Protein AF-A0A1V5XST0-F1 (afdb_monomer_lite)

Structure (mmCIF, N/CA/C/O backbone):
data_AF-A0A1V5XST0-F1
#
_entry.id   AF-A0A1V5XST0-F1
#
loop_
_atom_site.group_PDB
_atom_site.id
_atom_site.type_symbol
_atom_site.label_atom_id
_atom_site.label_alt_id
_atom_site.label_comp_id
_atom_site.label_asym_id
_atom_site.label_entity_id
_atom_site.label_seq_id
_atom_site.pdbx_PDB_ins_code
_atom_site.Cartn_x
_atom_site.Cartn_y
_atom_site.Cartn_z
_atom_site.occupancy
_atom_site.B_iso_or_equiv
_atom_site.auth_seq_id
_atom_site.auth_comp_id
_atom_site.auth_asym_id
_atom_site.auth_atom_id
_atom_site.pdbx_PDB_model_num
ATOM 1 N N . MET A 1 1 ? -23.507 -15.111 14.424 1.00 54.41 1 MET A N 1
ATOM 2 C CA . MET A 1 1 ? -22.275 -14.567 15.039 1.00 54.41 1 MET A CA 1
ATOM 3 C C . MET A 1 1 ? -21.531 -15.725 15.690 1.00 54.41 1 MET A C 1
ATOM 5 O O . MET A 1 1 ? -22.196 -16.573 16.267 1.00 54.41 1 MET A O 1
ATOM 9 N N . ILE A 1 2 ? -20.208 -15.815 15.525 1.00 62.59 2 ILE A N 1
ATOM 10 C CA . ILE A 1 2 ? -19.381 -16.876 16.133 1.00 62.59 2 ILE A CA 1
ATOM 11 C C . ILE A 1 2 ? -19.263 -16.607 17.643 1.00 62.59 2 ILE A C 1
ATOM 13 O O . ILE A 1 2 ? -19.007 -15.469 18.030 1.00 62.59 2 ILE A O 1
ATOM 17 N N . ASP A 1 3 ? -19.438 -17.636 18.475 1.00 75.62 3 ASP A N 1
ATOM 18 C CA . ASP A 1 3 ? -19.254 -17.550 19.932 1.00 75.62 3 ASP A CA 1
ATOM 19 C C . ASP A 1 3 ? -17.783 -17.259 20.307 1.00 75.62 3 ASP A C 1
ATOM 21 O O . ASP A 1 3 ? -16.859 -17.689 19.617 1.00 75.62 3 ASP A O 1
ATOM 25 N N . LYS A 1 4 ? -17.531 -16.557 21.417 1.00 76.81 4 LYS A N 1
ATOM 26 C CA . LYS A 1 4 ? -16.195 -16.107 21.859 1.00 76.81 4 LYS A CA 1
ATOM 27 C C . LYS A 1 4 ? -15.195 -17.257 21.989 1.00 76.81 4 LYS A C 1
ATOM 29 O O . LYS A 1 4 ? -14.052 -17.152 21.532 1.00 76.81 4 LYS A O 1
ATOM 34 N N . ASN A 1 5 ? -15.622 -18.377 22.571 1.00 79.25 5 ASN A N 1
ATOM 35 C CA . ASN A 1 5 ? -14.768 -19.556 22.742 1.00 79.25 5 ASN A CA 1
ATOM 36 C C . ASN A 1 5 ? -14.474 -20.232 21.399 1.00 79.25 5 ASN A C 1
ATOM 38 O O . ASN A 1 5 ? -13.336 -20.628 21.126 1.00 79.25 5 ASN A O 1
ATOM 42 N N . GLN A 1 6 ? -15.474 -20.277 20.519 1.00 79.75 6 GLN A N 1
ATOM 43 C CA . GLN A 1 6 ? -15.329 -20.779 19.158 1.00 79.75 6 GLN A CA 1
ATOM 44 C C . GLN A 1 6 ? -14.402 -19.884 18.315 1.00 79.75 6 GLN A C 1
ATOM 46 O O . GLN A 1 6 ? -13.561 -20.398 17.576 1.00 79.75 6 GLN A O 1
ATOM 51 N N . ALA A 1 7 ? -14.484 -18.559 18.469 1.00 74.31 7 ALA A N 1
ATOM 52 C CA . ALA A 1 7 ? -13.621 -17.594 17.792 1.00 74.31 7 ALA A CA 1
ATOM 53 C C . ALA A 1 7 ? -12.162 -17.721 18.245 1.00 74.31 7 ALA A C 1
ATOM 55 O O . ALA A 1 7 ? -11.259 -17.755 17.412 1.00 74.31 7 ALA A O 1
ATOM 56 N N . LYS A 1 8 ? -11.926 -17.870 19.555 1.00 80.75 8 LYS A N 1
ATOM 57 C CA . LYS A 1 8 ? -10.583 -18.050 20.127 1.00 80.75 8 LYS A CA 1
ATOM 58 C C . LYS A 1 8 ? -9.930 -19.359 19.680 1.00 80.75 8 LYS A C 1
ATOM 60 O O . LYS A 1 8 ? -8.743 -19.364 19.357 1.00 80.75 8 LYS A O 1
ATOM 65 N N . SER A 1 9 ? -10.696 -20.452 19.643 1.00 83.62 9 SER A N 1
ATOM 66 C CA . SER A 1 9 ? -10.220 -21.749 19.146 1.00 83.62 9 SER A CA 1
ATOM 67 C C . SER A 1 9 ? -9.843 -21.671 17.662 1.00 83.62 9 SER A C 1
ATOM 69 O O . SER A 1 9 ? -8.708 -21.977 17.294 1.00 83.62 9 SER A O 1
ATOM 71 N N . LYS A 1 10 ? -10.743 -21.137 16.822 1.00 80.06 10 LYS A N 1
ATOM 72 C CA . LYS A 1 10 ? -10.487 -20.941 15.386 1.00 80.06 10 LYS A CA 1
ATOM 73 C C . LYS A 1 10 ? -9.315 -19.999 15.113 1.00 80.06 10 LYS A C 1
ATOM 75 O O . LYS A 1 10 ? -8.507 -20.286 14.236 1.00 80.06 10 LYS A O 1
ATOM 80 N N . PHE A 1 11 ? -9.185 -18.912 15.876 1.00 81.00 11 PHE A N 1
ATOM 81 C CA . PHE A 1 11 ? -8.056 -17.986 15.767 1.00 81.00 11 PHE A CA 1
ATOM 82 C C . PHE A 1 11 ? -6.724 -18.707 15.990 1.00 81.00 11 PHE A C 1
ATOM 84 O O . PHE A 1 11 ? -5.811 -18.572 15.181 1.00 81.00 11 PHE A O 1
ATOM 91 N N . ARG A 1 12 ? -6.617 -19.501 17.065 1.00 83.94 12 ARG A N 1
ATOM 92 C CA . ARG A 1 12 ? -5.395 -20.259 17.371 1.00 83.94 12 ARG A CA 1
ATOM 93 C C . ARG A 1 12 ? -5.084 -21.286 16.291 1.00 83.94 12 ARG A C 1
ATOM 95 O O . ARG A 1 12 ? -3.941 -21.360 15.866 1.00 83.94 12 ARG A O 1
ATOM 102 N N . LEU A 1 13 ? -6.088 -22.034 15.835 1.00 84.12 13 LEU A N 1
ATOM 103 C CA . LEU A 1 13 ? -5.912 -23.046 14.794 1.00 84.12 13 LEU A CA 1
ATOM 104 C C . LEU A 1 13 ? -5.384 -22.427 13.492 1.00 84.12 13 LEU A C 1
ATOM 106 O O . LEU A 1 13 ? -4.347 -22.851 12.992 1.00 84.12 13 LEU A O 1
ATOM 110 N N . ILE A 1 14 ? -6.058 -21.392 12.980 1.00 81.00 14 ILE A N 1
ATOM 111 C CA . ILE A 1 14 ? -5.672 -20.730 11.727 1.00 81.00 14 ILE A CA 1
ATOM 112 C C . ILE A 1 14 ? -4.294 -20.075 11.867 1.00 81.00 14 ILE A C 1
ATOM 114 O O . ILE A 1 14 ? -3.464 -20.216 10.976 1.00 81.00 14 ILE A O 1
ATOM 118 N N . LEU A 1 15 ? -4.009 -19.407 12.992 1.00 82.44 15 LEU A N 1
ATOM 119 C CA . LEU A 1 15 ? -2.703 -18.788 13.225 1.00 82.44 15 LEU A CA 1
ATOM 120 C C . LEU A 1 15 ? -1.577 -19.830 13.261 1.00 82.44 15 LEU A C 1
ATOM 122 O O . LEU A 1 15 ? -0.542 -19.618 12.636 1.00 82.44 15 LEU A O 1
ATOM 126 N N . SER A 1 16 ? -1.781 -20.957 13.945 1.00 82.19 16 SER A N 1
ATOM 127 C CA . SER A 1 16 ? -0.803 -22.047 13.987 1.00 82.19 16 SER A CA 1
ATOM 128 C C . SER A 1 16 ? -0.561 -22.640 12.602 1.00 82.19 16 SER A C 1
ATOM 130 O O . SER A 1 16 ? 0.590 -22.800 12.211 1.00 82.19 16 SER A O 1
ATOM 132 N N . LEU A 1 17 ? -1.620 -22.907 11.830 1.00 80.06 17 LEU A N 1
ATOM 133 C CA . LEU A 1 17 ? -1.496 -23.425 10.463 1.00 80.06 17 LEU A CA 1
ATOM 134 C C . LEU A 1 17 ? -0.763 -22.446 9.538 1.00 80.06 17 LEU A C 1
ATOM 136 O O . LEU A 1 17 ? 0.051 -22.875 8.726 1.00 80.06 17 LEU A O 1
ATOM 140 N N . LEU A 1 18 ? -0.996 -21.139 9.690 1.00 76.62 18 LEU A N 1
ATOM 141 C CA . LEU A 1 18 ? -0.282 -20.106 8.939 1.00 76.62 18 LEU A CA 1
ATOM 142 C C . LEU A 1 18 ? 1.202 -20.046 9.290 1.00 76.62 18 LEU A C 1
ATOM 144 O O . LEU A 1 18 ? 2.030 -19.993 8.387 1.00 76.62 18 LEU A O 1
ATOM 148 N N . ILE A 1 19 ? 1.546 -20.059 10.580 1.00 78.06 19 ILE A N 1
ATOM 149 C CA . ILE A 1 19 ? 2.944 -20.035 11.027 1.00 78.06 19 ILE A CA 1
ATOM 150 C C . ILE A 1 19 ? 3.658 -21.297 10.541 1.00 78.06 19 ILE A C 1
ATOM 152 O O . ILE A 1 19 ? 4.708 -21.200 9.911 1.00 78.06 19 ILE A O 1
ATOM 156 N N . ILE A 1 20 ? 3.070 -22.473 10.772 1.00 78.06 20 ILE A N 1
ATOM 157 C CA . ILE A 1 20 ? 3.654 -23.746 10.346 1.00 78.06 20 ILE A CA 1
ATOM 158 C C . ILE A 1 20 ? 3.811 -23.753 8.825 1.00 78.06 20 ILE A C 1
ATOM 160 O O . ILE A 1 20 ? 4.913 -23.978 8.347 1.00 78.06 20 ILE A O 1
ATOM 164 N N . GLY A 1 21 ? 2.760 -23.435 8.064 1.00 71.50 21 GLY A N 1
ATOM 165 C CA . GLY A 1 21 ? 2.797 -23.434 6.599 1.00 71.50 21 GLY A CA 1
ATOM 166 C C . GLY A 1 21 ? 3.776 -22.422 5.993 1.00 71.50 21 GLY A C 1
ATOM 167 O O . GLY A 1 21 ? 4.379 -22.716 4.961 1.00 71.50 21 GLY A O 1
ATOM 168 N N . PHE A 1 22 ? 3.968 -21.261 6.633 1.00 68.94 22 PHE A N 1
ATOM 169 C CA . PHE A 1 22 ? 4.900 -20.221 6.184 1.00 68.94 22 PHE A CA 1
ATOM 170 C C . PHE A 1 22 ? 6.363 -20.570 6.476 1.00 68.94 22 PHE A C 1
ATOM 172 O O . PHE A 1 22 ? 7.224 -20.342 5.632 1.00 68.94 22 PHE A O 1
ATOM 179 N N . PHE A 1 23 ? 6.656 -21.139 7.650 1.00 69.38 23 PHE A N 1
ATOM 180 C CA . PHE A 1 23 ? 8.021 -21.523 8.033 1.00 69.38 23 PHE A CA 1
ATOM 181 C C . PHE A 1 23 ? 8.410 -22.935 7.575 1.00 69.38 23 PHE A C 1
ATOM 183 O O . PHE A 1 23 ? 9.588 -23.286 7.617 1.00 69.38 23 PHE A O 1
ATOM 190 N N . TRP A 1 24 ? 7.460 -23.735 7.086 1.00 72.94 24 TRP A N 1
ATOM 191 C CA . TRP A 1 24 ? 7.712 -25.091 6.599 1.00 72.94 24 TRP A CA 1
ATOM 192 C C . TRP A 1 24 ? 8.796 -25.189 5.516 1.00 72.94 24 TRP A C 1
ATOM 194 O O . TRP A 1 24 ? 9.606 -26.107 5.612 1.00 72.94 24 TRP A O 1
ATOM 204 N N . PRO A 1 25 ? 8.900 -24.273 4.527 1.00 63.12 25 PRO A N 1
ATOM 205 C CA . PRO A 1 25 ? 9.988 -24.320 3.554 1.00 63.12 25 PRO A CA 1
ATOM 206 C C . PRO A 1 25 ? 11.364 -24.181 4.211 1.00 63.12 25 PRO A C 1
ATOM 208 O O . PRO A 1 25 ? 12.292 -24.871 3.813 1.00 63.12 25 PRO A O 1
ATOM 211 N N . ILE A 1 26 ? 11.487 -23.353 5.256 1.00 64.88 26 ILE A N 1
ATOM 212 C CA . ILE A 1 26 ? 12.733 -23.172 6.018 1.00 64.88 26 ILE A CA 1
ATOM 213 C C . ILE A 1 26 ? 13.039 -24.431 6.834 1.00 64.88 26 ILE A C 1
ATOM 215 O O . ILE A 1 26 ? 14.163 -24.922 6.802 1.00 64.88 26 ILE A O 1
ATOM 219 N N . ILE A 1 27 ? 12.035 -24.989 7.518 1.00 69.00 27 ILE A N 1
ATOM 220 C CA . ILE A 1 27 ? 12.167 -26.248 8.269 1.00 69.00 27 ILE A CA 1
ATOM 221 C C . ILE A 1 27 ? 12.592 -27.383 7.330 1.00 69.00 27 ILE A C 1
ATOM 223 O O . ILE A 1 27 ? 13.504 -28.140 7.652 1.00 69.00 27 ILE A O 1
ATOM 227 N N . GLY A 1 28 ? 11.978 -27.471 6.150 1.00 65.69 28 GLY A N 1
ATOM 228 C CA . GLY A 1 28 ? 12.307 -28.478 5.151 1.00 65.69 28 GLY A CA 1
ATOM 229 C C . GLY A 1 28 ? 13.723 -28.327 4.596 1.00 65.69 28 GLY A C 1
ATOM 230 O O . GLY A 1 28 ? 14.401 -29.329 4.395 1.00 65.69 28 GLY A O 1
ATOM 231 N N . LEU A 1 29 ? 14.200 -27.091 4.430 1.00 59.78 29 LEU A N 1
ATOM 232 C CA . LEU A 1 29 ? 15.570 -26.794 4.004 1.00 59.78 29 LEU A CA 1
ATOM 233 C C . LEU A 1 29 ? 16.593 -27.200 5.079 1.00 59.78 29 LEU A C 1
ATOM 235 O O . LEU A 1 29 ? 17.582 -27.855 4.766 1.00 59.78 29 LEU A O 1
ATOM 239 N N . VAL A 1 30 ? 16.325 -26.887 6.352 1.00 65.75 30 VAL A N 1
ATOM 240 C CA . VAL A 1 30 ? 17.184 -27.270 7.488 1.00 65.75 30 VAL A CA 1
ATOM 241 C C . VAL A 1 30 ? 17.239 -28.789 7.662 1.00 65.75 30 VAL A C 1
ATOM 243 O O . VAL A 1 30 ? 18.319 -29.345 7.838 1.00 65.75 30 VAL A O 1
ATOM 246 N N . LEU A 1 31 ? 16.095 -29.475 7.580 1.00 68.06 31 LEU A N 1
ATOM 247 C CA . LEU A 1 31 ? 16.034 -30.935 7.685 1.00 68.06 31 LEU A CA 1
ATOM 248 C C . LEU A 1 31 ? 16.682 -31.629 6.482 1.00 68.06 31 LEU A C 1
ATOM 250 O O . LEU A 1 31 ? 17.349 -32.645 6.662 1.00 68.06 31 LEU A O 1
ATOM 254 N N . GLY A 1 32 ? 16.529 -31.072 5.277 1.00 63.09 32 GLY A N 1
ATOM 255 C CA . GLY A 1 32 ? 17.206 -31.555 4.074 1.00 63.09 32 GLY A CA 1
ATOM 256 C C . GLY A 1 32 ? 18.728 -31.458 4.191 1.00 63.09 32 GLY A C 1
ATOM 257 O O . GLY A 1 32 ? 19.418 -32.442 3.941 1.00 63.09 32 GLY A O 1
ATOM 258 N N . LEU A 1 33 ? 19.242 -30.315 4.658 1.00 60.91 33 LEU A N 1
ATOM 259 C CA . LEU A 1 33 ? 20.672 -30.111 4.920 1.00 60.91 33 LEU A CA 1
ATOM 260 C C . LEU A 1 33 ? 21.200 -31.028 6.033 1.00 60.91 33 LEU A C 1
ATOM 262 O O . LEU A 1 33 ? 22.284 -31.587 5.907 1.00 60.91 33 LEU A O 1
ATOM 266 N N . ALA A 1 34 ? 20.437 -31.216 7.113 1.00 66.12 34 ALA A N 1
ATOM 267 C CA . ALA A 1 34 ? 20.821 -32.115 8.201 1.00 66.12 34 ALA A CA 1
ATOM 268 C C . ALA A 1 34 ? 20.871 -33.586 7.752 1.00 66.12 34 ALA A C 1
ATOM 270 O O . ALA A 1 34 ? 21.757 -34.324 8.176 1.00 66.12 34 ALA A O 1
ATOM 271 N N . ALA A 1 35 ? 19.947 -34.010 6.885 1.00 67.00 35 ALA A N 1
ATOM 272 C CA . ALA A 1 35 ? 19.933 -35.360 6.328 1.00 67.00 35 ALA A CA 1
ATOM 273 C C . ALA A 1 35 ? 21.112 -35.612 5.374 1.00 67.00 35 ALA A C 1
ATOM 275 O O . ALA A 1 35 ? 21.697 -36.694 5.405 1.00 67.00 35 ALA A O 1
ATOM 276 N N . ASP A 1 36 ? 21.482 -34.605 4.579 1.00 62.94 36 ASP A N 1
ATOM 277 C CA . ASP A 1 36 ? 22.643 -34.650 3.685 1.00 62.94 36 ASP A CA 1
ATOM 278 C C . ASP A 1 36 ? 23.959 -34.746 4.480 1.00 62.94 36 ASP A C 1
ATOM 280 O O . ASP A 1 36 ? 24.776 -35.634 4.245 1.00 62.94 36 ASP A O 1
ATOM 284 N N . LEU A 1 37 ? 24.106 -33.923 5.528 1.00 66.31 37 LEU A N 1
ATOM 285 C CA . LEU A 1 37 ? 25.244 -33.973 6.461 1.00 66.31 37 LEU A CA 1
ATOM 286 C C . LEU A 1 37 ? 25.341 -35.297 7.236 1.00 66.31 37 LEU A C 1
ATOM 288 O O . LEU A 1 37 ? 26.435 -35.704 7.621 1.00 66.31 37 LEU A O 1
ATOM 292 N N . ALA A 1 38 ? 24.215 -35.976 7.463 1.00 73.38 38 ALA A N 1
ATOM 293 C CA . ALA A 1 38 ? 24.163 -37.286 8.108 1.00 73.38 38 ALA A CA 1
ATOM 294 C C . ALA A 1 38 ? 24.442 -38.459 7.144 1.00 73.38 38 ALA A C 1
ATOM 296 O O . ALA A 1 38 ? 24.384 -39.615 7.564 1.00 73.38 38 ALA A O 1
ATOM 297 N N . GLY A 1 39 ? 24.726 -38.192 5.862 1.00 68.75 39 GLY A N 1
ATOM 298 C CA . GLY A 1 39 ? 25.022 -39.222 4.863 1.00 68.75 39 GLY A CA 1
ATOM 299 C C . GLY A 1 39 ? 23.812 -40.077 4.473 1.00 68.75 39 GLY A C 1
ATOM 300 O O . GLY A 1 39 ? 23.973 -41.192 3.973 1.00 68.75 39 GLY A O 1
ATOM 301 N N . LEU A 1 40 ? 22.588 -39.591 4.705 1.00 69.69 40 LEU A N 1
ATOM 302 C CA . LEU A 1 40 ? 21.378 -40.298 4.298 1.00 69.69 40 LEU A CA 1
ATOM 303 C C . LEU A 1 40 ? 21.221 -40.176 2.777 1.00 69.69 40 LEU A C 1
ATOM 305 O O . LEU A 1 40 ? 20.744 -39.164 2.273 1.00 69.69 40 LEU A O 1
ATOM 309 N N . GLY A 1 41 ? 21.573 -41.233 2.039 1.00 55.12 41 GLY A N 1
ATOM 310 C CA . GLY A 1 41 ? 21.561 -41.289 0.565 1.00 55.12 41 GLY A CA 1
ATOM 311 C C . GLY A 1 41 ? 20.192 -41.154 -0.125 1.00 55.12 41 GLY A C 1
ATOM 312 O O . GLY A 1 41 ? 20.063 -41.510 -1.289 1.00 55.12 41 GLY A O 1
ATOM 313 N N . ASN A 1 42 ? 19.163 -40.668 0.575 1.00 65.75 42 ASN A N 1
ATOM 314 C CA . ASN A 1 42 ? 17.794 -40.507 0.079 1.00 65.75 42 ASN A CA 1
ATOM 315 C C . ASN A 1 42 ? 17.203 -39.122 0.411 1.00 65.75 42 ASN A C 1
ATOM 317 O O . ASN A 1 42 ? 16.003 -38.979 0.662 1.00 65.75 42 ASN A O 1
ATOM 321 N N . THR A 1 43 ? 18.036 -38.080 0.378 1.00 61.03 43 THR A N 1
ATOM 322 C CA . THR A 1 43 ? 17.630 -36.667 0.517 1.00 61.03 43 THR A CA 1
ATOM 323 C C . THR A 1 43 ? 16.464 -36.295 -0.407 1.00 61.03 43 THR A C 1
ATOM 325 O O . THR A 1 43 ? 15.553 -35.590 0.020 1.00 61.03 43 THR A O 1
ATOM 328 N N . GLY A 1 44 ? 16.402 -36.856 -1.620 1.00 60.62 44 GLY A N 1
ATOM 329 C CA . GLY A 1 44 ? 15.277 -36.669 -2.545 1.00 60.62 44 GLY A CA 1
ATOM 330 C C . GLY A 1 44 ? 13.924 -37.158 -2.008 1.00 60.62 44 GLY A C 1
ATOM 331 O O . GLY A 1 44 ? 12.928 -36.452 -2.141 1.00 60.62 44 GLY A O 1
ATOM 332 N N . ILE A 1 45 ? 13.874 -38.320 -1.344 1.00 69.50 45 ILE A N 1
ATOM 333 C CA . ILE A 1 45 ? 12.633 -38.864 -0.759 1.00 69.50 45 ILE A CA 1
ATOM 334 C C . ILE A 1 45 ? 12.198 -38.034 0.453 1.00 69.50 45 ILE A C 1
ATOM 336 O O . ILE A 1 45 ? 11.009 -37.778 0.634 1.00 69.50 45 ILE A O 1
ATOM 340 N N . ILE A 1 46 ? 13.159 -37.568 1.256 1.00 66.88 46 ILE A N 1
ATOM 341 C CA . ILE A 1 46 ? 12.902 -36.711 2.421 1.00 66.88 46 ILE A CA 1
ATOM 342 C C . ILE A 1 46 ? 12.329 -35.362 1.973 1.00 66.88 46 ILE A C 1
ATOM 344 O O . ILE A 1 46 ? 11.298 -34.933 2.489 1.00 66.88 46 ILE A O 1
ATOM 348 N N . VAL A 1 47 ? 12.935 -34.724 0.967 1.00 64.50 47 VAL A N 1
ATOM 349 C CA . VAL A 1 47 ? 12.433 -33.471 0.384 1.00 64.50 47 VAL A CA 1
ATOM 350 C C . VAL A 1 47 ? 11.032 -33.669 -0.197 1.00 64.50 47 VAL A C 1
ATOM 352 O O . VAL A 1 47 ? 10.139 -32.880 0.098 1.00 64.50 47 VAL A O 1
ATOM 355 N N . LEU A 1 48 ? 10.795 -34.759 -0.934 1.00 68.06 48 LEU A N 1
ATOM 356 C CA . LEU A 1 48 ? 9.486 -35.078 -1.509 1.00 68.06 48 LEU A CA 1
ATOM 357 C C . LEU A 1 48 ? 8.409 -35.269 -0.423 1.00 68.06 48 LEU A C 1
ATOM 359 O O . LEU A 1 48 ? 7.321 -34.700 -0.521 1.00 68.06 48 LEU A O 1
ATOM 363 N N . ALA A 1 49 ? 8.713 -36.013 0.645 1.00 75.44 49 ALA A N 1
ATOM 364 C CA . ALA A 1 49 ? 7.810 -36.217 1.779 1.00 75.44 49 ALA A CA 1
ATOM 365 C C . ALA A 1 49 ? 7.502 -34.904 2.520 1.00 75.44 49 ALA A C 1
ATOM 367 O O . ALA A 1 49 ? 6.352 -34.647 2.890 1.00 75.44 49 ALA A O 1
ATOM 368 N N . LEU A 1 50 ? 8.502 -34.034 2.688 1.00 72.19 50 LEU A N 1
ATOM 369 C CA . LEU A 1 50 ? 8.331 -32.701 3.268 1.00 72.19 50 LEU A CA 1
ATOM 370 C C . LEU A 1 50 ? 7.462 -31.806 2.375 1.00 72.19 50 LEU A C 1
ATOM 372 O O . LEU A 1 50 ? 6.600 -31.096 2.896 1.00 72.19 50 LEU A O 1
ATOM 376 N N . THR A 1 51 ? 7.616 -31.869 1.050 1.00 69.00 51 THR A N 1
ATOM 377 C CA . THR A 1 51 ? 6.760 -31.147 0.097 1.00 69.00 51 THR A CA 1
ATOM 378 C C . THR A 1 51 ? 5.317 -31.656 0.124 1.00 69.00 51 THR A C 1
ATOM 380 O O . THR A 1 51 ? 4.393 -30.846 0.157 1.00 69.00 51 THR A O 1
ATOM 383 N N . PHE A 1 52 ? 5.083 -32.970 0.180 1.00 78.12 52 PHE A N 1
ATOM 384 C CA . PHE A 1 52 ? 3.723 -33.514 0.298 1.00 78.12 52 PHE A CA 1
ATOM 385 C C . PHE A 1 52 ? 3.066 -33.171 1.637 1.00 78.12 52 PHE A C 1
ATOM 387 O O . PHE A 1 52 ? 1.882 -32.837 1.672 1.00 78.12 52 PHE A O 1
ATOM 394 N N . THR A 1 53 ? 3.833 -33.177 2.729 1.00 79.38 53 THR A N 1
ATOM 395 C CA . THR A 1 53 ? 3.343 -32.757 4.050 1.00 79.38 53 THR A CA 1
ATOM 396 C C . THR A 1 53 ? 2.963 -31.278 4.045 1.00 79.38 53 THR A C 1
ATOM 398 O O . THR A 1 53 ? 1.900 -30.907 4.546 1.00 79.38 53 THR A O 1
ATOM 401 N N . TRP A 1 54 ? 3.778 -30.435 3.404 1.00 79.31 54 TRP A N 1
ATOM 402 C CA . TRP A 1 54 ? 3.451 -29.028 3.184 1.00 79.31 54 TRP A CA 1
ATOM 403 C C . TRP A 1 54 ? 2.151 -28.857 2.403 1.00 79.31 54 TRP A C 1
ATOM 405 O O . TRP A 1 54 ? 1.293 -28.068 2.787 1.00 79.31 54 TRP A O 1
ATOM 415 N N . LEU A 1 55 ? 1.990 -29.619 1.321 1.00 76.50 55 LEU A N 1
ATOM 416 C CA . LEU A 1 55 ? 0.825 -29.537 0.450 1.00 76.50 55 LEU A CA 1
ATOM 417 C C . LEU A 1 55 ? -0.447 -30.004 1.178 1.00 76.50 55 LEU A C 1
ATOM 419 O O . LEU A 1 55 ? -1.492 -29.371 1.054 1.00 76.50 55 LEU A O 1
ATOM 423 N N . GLY A 1 56 ? -0.347 -31.036 2.021 1.00 80.25 56 GLY A N 1
ATOM 424 C CA . GLY A 1 56 ? -1.427 -31.460 2.916 1.00 80.25 56 GLY A CA 1
ATOM 425 C C . GLY A 1 56 ? -1.814 -30.384 3.937 1.00 80.25 56 GLY A C 1
ATOM 426 O O . GLY A 1 56 ? -2.997 -30.072 4.086 1.00 80.25 56 GLY A O 1
ATOM 427 N N . LEU A 1 57 ? -0.828 -29.754 4.589 1.00 79.38 57 LEU A N 1
ATOM 428 C CA . LEU A 1 57 ? -1.050 -28.619 5.497 1.00 79.38 57 LEU A CA 1
ATOM 429 C C . LEU A 1 57 ? -1.685 -27.424 4.775 1.00 79.38 57 LEU A C 1
ATOM 431 O O . LEU A 1 57 ? -2.569 -26.767 5.322 1.00 79.38 57 LEU A O 1
ATOM 435 N N . PHE A 1 58 ? -1.270 -27.164 3.537 1.00 72.62 58 PHE A N 1
ATOM 436 C CA . PHE A 1 58 ? -1.800 -26.099 2.696 1.00 72.62 58 PHE A CA 1
ATOM 437 C C . PHE A 1 58 ? -3.269 -26.339 2.326 1.00 72.62 58 PHE A C 1
ATOM 439 O O . PHE A 1 58 ? -4.099 -25.441 2.471 1.00 72.62 58 PHE A O 1
ATOM 446 N N . VAL A 1 59 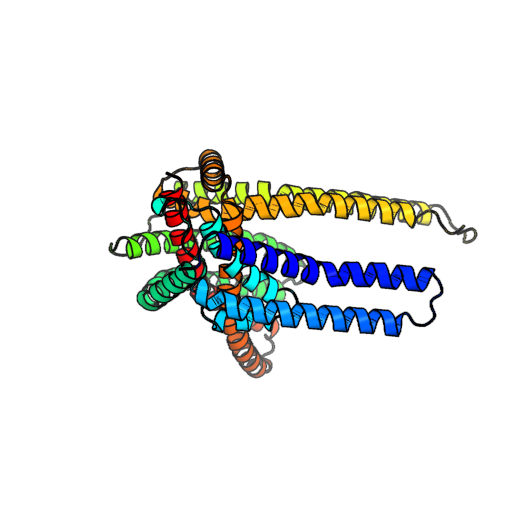? -3.616 -27.558 1.904 1.00 77.94 59 VAL A N 1
ATOM 447 C CA . VAL A 1 59 ? -5.006 -27.943 1.609 1.00 77.94 59 VAL A CA 1
ATOM 448 C C . VAL A 1 59 ? -5.866 -27.862 2.871 1.00 77.94 59 VAL A C 1
ATOM 450 O O . VAL A 1 59 ? -6.987 -27.352 2.820 1.00 77.94 59 VAL A O 1
ATOM 453 N N . TRP A 1 60 ? -5.343 -28.293 4.021 1.00 81.56 60 TRP A N 1
ATOM 454 C CA . TRP A 1 60 ? -6.063 -28.182 5.288 1.00 81.56 60 TRP A CA 1
ATOM 455 C C . TRP A 1 60 ? -6.316 -26.721 5.678 1.00 81.56 60 TRP A C 1
ATOM 457 O O . TRP A 1 60 ? -7.455 -26.354 5.978 1.00 81.56 60 TRP A O 1
ATOM 467 N N . LEU A 1 61 ? -5.292 -25.868 5.593 1.00 78.56 61 LEU A N 1
ATOM 468 C CA . LEU A 1 61 ? -5.428 -24.428 5.794 1.00 78.56 61 LEU A CA 1
ATOM 469 C C . LEU A 1 61 ? -6.504 -23.849 4.867 1.00 78.56 61 LEU A C 1
ATOM 471 O O . LEU A 1 61 ? -7.380 -23.131 5.338 1.00 78.56 61 LEU A O 1
ATOM 475 N N . PHE A 1 62 ? -6.493 -24.189 3.576 1.00 73.38 62 PHE A N 1
ATOM 476 C CA . PHE A 1 62 ? -7.494 -23.710 2.621 1.00 73.38 62 PHE A CA 1
ATOM 477 C C . PHE A 1 62 ? -8.926 -24.069 3.036 1.00 73.38 62 PHE A C 1
ATOM 479 O O . PHE A 1 62 ? -9.806 -23.205 3.042 1.00 73.38 62 PHE A O 1
ATOM 486 N N . ILE A 1 63 ? -9.157 -25.320 3.438 1.00 78.75 63 ILE A N 1
ATOM 487 C CA . ILE A 1 63 ? -10.471 -25.790 3.891 1.00 78.75 63 ILE A CA 1
ATOM 488 C C . ILE A 1 63 ? -10.924 -25.023 5.141 1.00 78.75 63 ILE A C 1
ATOM 490 O O . ILE A 1 63 ? -12.083 -24.607 5.221 1.00 78.75 63 ILE A O 1
ATOM 494 N N . GLU A 1 64 ? -10.031 -24.805 6.109 1.00 79.62 64 GLU A N 1
ATOM 495 C CA . GLU A 1 64 ? -10.352 -24.058 7.332 1.00 79.62 64 GLU A CA 1
ATOM 496 C C . GLU A 1 64 ? -10.625 -22.575 7.056 1.00 79.62 64 GLU A C 1
ATOM 498 O O . GLU A 1 64 ? -11.565 -22.004 7.618 1.00 79.62 64 GLU A O 1
ATOM 503 N N . LEU A 1 65 ? -9.876 -21.956 6.139 1.00 72.25 65 LEU A N 1
ATOM 504 C CA . LEU A 1 65 ? -10.136 -20.590 5.684 1.00 72.25 65 LEU A CA 1
ATOM 505 C C . LEU A 1 65 ? -11.500 -20.490 4.992 1.00 72.25 65 LEU A C 1
ATOM 507 O O . LEU A 1 65 ? -12.277 -19.588 5.303 1.00 72.25 65 LEU A O 1
ATOM 511 N N . TRP A 1 66 ? -11.843 -21.440 4.119 1.00 72.06 66 TRP A N 1
ATOM 512 C CA . TRP A 1 66 ? -13.134 -21.463 3.426 1.00 72.06 66 TRP A CA 1
ATOM 513 C C . TRP A 1 66 ? -14.312 -21.623 4.398 1.00 72.06 66 TRP A C 1
ATOM 515 O O . TRP A 1 66 ? -15.283 -20.866 4.340 1.00 72.06 66 TRP A O 1
ATOM 525 N N . LYS A 1 67 ? -14.213 -22.563 5.348 1.00 74.44 67 LYS A N 1
ATOM 526 C CA . LYS A 1 67 ? -15.220 -22.764 6.408 1.00 74.44 67 LYS A CA 1
ATOM 527 C C . LYS A 1 67 ? -15.312 -21.569 7.362 1.00 74.44 67 LYS A C 1
ATOM 529 O O . LYS A 1 67 ? -16.373 -21.311 7.932 1.00 74.44 67 LYS A O 1
ATOM 534 N N . GLY A 1 68 ? -14.202 -20.868 7.587 1.00 66.44 68 GLY A N 1
ATOM 535 C CA . GLY A 1 68 ? -14.126 -19.682 8.437 1.00 66.44 68 GLY A CA 1
ATOM 536 C C . GLY A 1 68 ? -14.728 -18.434 7.793 1.00 66.44 68 GLY A C 1
ATOM 537 O O . GLY A 1 68 ? -15.373 -17.657 8.495 1.00 66.44 68 GLY A O 1
ATOM 538 N N . ALA A 1 69 ? -14.563 -18.271 6.476 1.00 64.88 69 ALA A N 1
ATOM 539 C CA . ALA A 1 69 ? -14.887 -17.053 5.732 1.00 64.88 69 ALA A CA 1
ATOM 540 C C . ALA A 1 69 ? -16.351 -16.606 5.888 1.00 64.88 69 ALA A C 1
ATOM 542 O O . ALA A 1 69 ? -16.611 -15.446 6.221 1.00 64.88 69 ALA A O 1
ATOM 543 N N . SER A 1 70 ? -17.307 -17.529 5.742 1.00 63.59 70 SER A N 1
ATOM 544 C CA . SER A 1 70 ? -18.741 -17.225 5.871 1.00 63.59 70 SER A CA 1
ATOM 545 C C . SER A 1 70 ? -19.122 -16.766 7.283 1.00 63.59 70 SER A C 1
ATOM 547 O O . SER A 1 70 ? -19.954 -15.875 7.445 1.00 63.59 70 SER A O 1
ATOM 549 N N . GLY A 1 71 ? -18.466 -17.316 8.309 1.00 61.06 71 GLY A N 1
ATOM 550 C CA . GLY A 1 71 ? -18.706 -16.972 9.710 1.00 61.06 71 GLY A CA 1
ATOM 551 C C . GLY A 1 71 ? -18.177 -15.595 10.126 1.00 61.06 71 GLY A C 1
ATOM 552 O O . GLY A 1 71 ? -18.605 -15.074 11.156 1.00 61.06 71 GLY A O 1
ATOM 553 N N . VAL A 1 72 ? -17.283 -14.997 9.331 1.00 59.66 72 VAL A N 1
ATOM 554 C CA . VAL A 1 72 ? -16.693 -13.668 9.576 1.00 59.66 72 VAL A CA 1
ATOM 555 C C . VAL A 1 72 ? -17.043 -12.630 8.501 1.00 59.66 72 VAL A C 1
ATOM 557 O O . VAL A 1 72 ? -16.452 -11.554 8.465 1.00 59.66 72 VAL A O 1
ATOM 560 N N . GLY A 1 73 ? -18.013 -12.926 7.628 1.00 58.09 73 GLY A N 1
ATOM 561 C CA . GLY A 1 73 ? -18.487 -11.989 6.600 1.00 58.09 73 GLY A CA 1
ATOM 562 C C . GLY A 1 73 ? -17.504 -11.754 5.447 1.00 58.09 73 GLY A C 1
ATOM 563 O O . GLY A 1 73 ? -17.629 -10.768 4.720 1.00 58.09 73 GLY A O 1
ATOM 564 N N . VAL A 1 74 ? -16.528 -12.647 5.264 1.00 60.50 74 VAL A N 1
ATOM 565 C CA . VAL A 1 74 ? -15.621 -12.645 4.113 1.00 60.50 74 VAL A CA 1
ATOM 566 C C . VAL A 1 74 ? -16.271 -13.471 3.005 1.00 60.50 74 VAL A C 1
ATOM 568 O O . VAL A 1 74 ? -16.646 -14.625 3.209 1.00 60.50 74 VAL A O 1
ATOM 571 N N . THR A 1 75 ? -16.443 -12.884 1.821 1.00 58.34 75 THR A N 1
ATOM 572 C CA . THR A 1 75 ? -17.017 -13.612 0.682 1.00 58.34 75 THR A CA 1
ATOM 573 C C . THR A 1 75 ? -16.087 -14.752 0.263 1.00 58.34 75 THR A C 1
ATOM 575 O O . THR A 1 75 ? -14.879 -14.515 0.198 1.00 58.34 75 THR A O 1
ATOM 578 N N . PRO A 1 76 ? -16.605 -15.935 -0.119 1.00 53.50 76 PRO A N 1
ATOM 579 C CA . PRO A 1 76 ? -15.779 -17.064 -0.556 1.00 53.50 76 PRO A CA 1
ATOM 580 C C . PRO A 1 76 ? -14.808 -16.702 -1.685 1.00 53.50 76 PRO A C 1
ATOM 582 O O . PRO A 1 76 ? -13.700 -17.212 -1.733 1.00 53.50 76 PRO A O 1
ATOM 585 N N . TRP A 1 77 ? -15.150 -15.732 -2.531 1.00 52.91 77 TRP A N 1
ATOM 586 C CA . TRP A 1 77 ? -14.286 -15.208 -3.593 1.00 52.91 77 TRP A CA 1
ATOM 587 C C . TRP A 1 77 ? -12.967 -14.587 -3.106 1.00 52.91 77 TRP A C 1
ATOM 589 O O . TRP A 1 77 ? -11.984 -14.609 -3.836 1.00 52.91 77 TRP A O 1
ATOM 599 N N . ALA A 1 78 ? -12.895 -14.101 -1.861 1.00 52.91 78 ALA A N 1
ATOM 600 C CA . ALA A 1 78 ? -11.634 -13.652 -1.269 1.00 52.91 78 ALA A CA 1
ATOM 601 C C . ALA A 1 78 ? -10.640 -14.815 -1.100 1.00 52.91 78 ALA A C 1
ATOM 603 O O . ALA A 1 78 ? -9.437 -14.591 -1.086 1.00 52.91 78 ALA A O 1
ATOM 604 N N . SER A 1 79 ? -11.118 -16.060 -1.043 1.00 51.16 79 SER A N 1
ATOM 605 C CA . SER A 1 79 ? -10.258 -17.244 -1.029 1.00 51.16 79 SER A CA 1
ATOM 606 C C . SER A 1 79 ? -9.732 -17.647 -2.413 1.00 51.16 79 SER A C 1
ATOM 608 O O . SER A 1 79 ? -8.829 -18.470 -2.478 1.00 51.16 79 SER A O 1
ATOM 610 N N . LEU A 1 80 ? -10.187 -17.029 -3.516 1.00 52.44 80 LEU A N 1
ATOM 611 C CA . LEU A 1 80 ? -9.526 -17.197 -4.820 1.00 52.44 80 LEU A CA 1
ATOM 612 C C . LEU A 1 80 ? -8.077 -16.690 -4.781 1.00 52.44 80 LEU A C 1
ATOM 614 O O . LEU A 1 80 ? -7.225 -17.180 -5.512 1.00 52.44 80 LEU A O 1
ATOM 618 N N . TRP A 1 81 ? -7.756 -15.760 -3.879 1.00 54.34 81 TRP A N 1
ATOM 619 C CA . TRP A 1 81 ? -6.375 -15.334 -3.670 1.00 54.34 81 TRP A CA 1
ATOM 620 C C . TRP A 1 81 ? -5.476 -16.460 -3.152 1.00 54.34 81 TRP A C 1
ATOM 622 O O . TRP A 1 81 ? -4.270 -16.362 -3.317 1.00 54.34 81 TRP A O 1
ATOM 632 N N . VAL A 1 82 ? -6.024 -17.555 -2.610 1.00 53.50 82 VAL A N 1
ATOM 633 C CA . VAL A 1 82 ? -5.259 -18.748 -2.196 1.00 53.50 82 VAL A CA 1
ATOM 634 C C . VAL A 1 82 ? -4.561 -19.418 -3.392 1.00 53.50 82 VAL A C 1
ATOM 636 O O . VAL A 1 82 ? -3.567 -20.114 -3.206 1.00 53.50 82 VAL A O 1
ATOM 639 N N . PHE A 1 83 ? -4.991 -19.137 -4.628 1.00 47.91 83 PHE A N 1
ATOM 640 C CA . PHE A 1 83 ? -4.283 -19.573 -5.833 1.00 47.91 83 PHE A CA 1
ATOM 641 C C . PHE A 1 83 ? -2.943 -18.853 -6.065 1.00 47.91 83 PHE A C 1
ATOM 643 O O . PHE A 1 83 ? -2.150 -19.334 -6.869 1.00 47.91 83 PHE A O 1
ATOM 650 N N . PHE A 1 84 ? -2.644 -17.756 -5.354 1.00 52.69 84 PHE A N 1
ATOM 651 C CA . PHE A 1 84 ? -1.290 -17.196 -5.302 1.00 52.69 84 PHE A CA 1
ATOM 652 C C . PHE A 1 84 ? -0.449 -17.995 -4.297 1.00 52.69 84 PHE A C 1
ATOM 654 O O . PHE A 1 84 ? -0.702 -17.894 -3.088 1.00 52.69 84 PHE A O 1
ATOM 661 N N . PRO A 1 85 ? 0.552 -18.778 -4.752 1.00 48.53 85 PRO A N 1
ATOM 662 C CA . PRO A 1 85 ? 1.323 -19.650 -3.874 1.00 48.53 85 PRO A CA 1
ATOM 663 C C . PRO A 1 85 ? 1.971 -18.849 -2.743 1.00 48.53 85 PRO A C 1
ATOM 665 O O . PRO A 1 85 ? 2.501 -17.763 -2.976 1.00 48.53 85 PRO A O 1
ATOM 668 N N . ILE A 1 86 ? 1.946 -19.400 -1.523 1.00 53.12 86 ILE A N 1
ATOM 669 C CA . ILE A 1 86 ? 2.594 -18.873 -0.304 1.00 53.12 86 ILE A CA 1
ATOM 670 C C . ILE A 1 86 ? 1.948 -17.588 0.250 1.00 53.12 86 ILE A C 1
ATOM 672 O O . ILE A 1 86 ? 1.558 -17.546 1.415 1.00 53.12 86 ILE A O 1
ATOM 676 N N . ILE A 1 87 ? 1.793 -16.551 -0.571 1.00 57.03 87 ILE A N 1
ATOM 677 C CA . ILE A 1 87 ? 1.339 -15.219 -0.148 1.00 57.03 87 ILE A CA 1
ATOM 678 C C . ILE A 1 87 ? -0.190 -15.178 -0.002 1.00 57.03 87 ILE A C 1
ATOM 680 O O . ILE A 1 87 ? -0.713 -14.665 0.986 1.00 57.03 87 ILE A O 1
ATOM 684 N N . GLY A 1 88 ? -0.918 -15.796 -0.931 1.00 62.22 88 GLY A N 1
ATOM 685 C CA . GLY A 1 88 ? -2.378 -15.825 -0.974 1.00 62.22 88 GLY A CA 1
ATOM 686 C C . GLY A 1 88 ? -3.070 -16.353 0.289 1.00 62.22 88 GLY A C 1
ATOM 687 O O . GLY A 1 88 ? -3.833 -15.617 0.920 1.00 62.22 88 GLY A O 1
ATOM 688 N N . PRO A 1 89 ? -2.803 -17.604 0.710 1.00 62.88 89 PRO A N 1
ATOM 689 C CA . PRO A 1 89 ? -3.401 -18.168 1.919 1.00 62.88 89 PRO A CA 1
ATOM 690 C C . PRO A 1 89 ? -3.017 -17.409 3.183 1.00 62.88 89 PRO A C 1
ATOM 692 O O . PRO A 1 89 ? -3.831 -17.307 4.097 1.00 62.88 89 PRO A O 1
ATOM 695 N N . PHE A 1 90 ? -1.809 -16.845 3.235 1.00 65.69 90 PHE A N 1
ATOM 696 C CA . PHE A 1 90 ? -1.377 -16.031 4.364 1.00 65.69 90 PHE A CA 1
ATOM 697 C C . PHE A 1 90 ? -2.214 -14.758 4.493 1.00 65.69 90 PHE A C 1
ATOM 699 O O . PHE A 1 90 ? -2.727 -14.452 5.567 1.00 65.69 90 PHE A O 1
ATOM 706 N N . LEU A 1 91 ? -2.450 -14.069 3.382 1.00 63.75 91 LEU A N 1
ATOM 707 C CA . LEU A 1 91 ? -3.267 -12.859 3.326 1.00 63.75 91 LEU A CA 1
ATOM 708 C C . LEU A 1 91 ? -4.745 -13.120 3.631 1.00 63.75 91 LEU A C 1
ATOM 710 O O . LEU A 1 91 ? -5.350 -12.417 4.441 1.00 63.75 91 LEU A O 1
ATOM 714 N N . VAL A 1 92 ? -5.317 -14.171 3.039 1.00 65.94 92 VAL A N 1
ATOM 715 C CA . VAL A 1 92 ? -6.698 -14.602 3.315 1.00 65.94 92 VAL A CA 1
ATOM 716 C C . VAL A 1 92 ? -6.842 -15.076 4.762 1.00 65.94 92 VAL A C 1
ATOM 718 O O . VAL A 1 92 ? -7.835 -14.779 5.425 1.00 65.94 92 VAL A O 1
ATOM 721 N N . GLY A 1 93 ? -5.817 -15.739 5.292 1.00 67.62 93 GLY A N 1
ATOM 722 C CA . GLY A 1 93 ? -5.692 -16.061 6.706 1.00 67.62 93 GLY A CA 1
ATOM 723 C C . GLY A 1 93 ? -5.760 -14.836 7.596 1.00 67.62 93 GLY A C 1
ATOM 724 O O . GLY A 1 93 ? -6.542 -14.809 8.543 1.00 67.62 93 GLY A O 1
ATOM 725 N N . MET A 1 94 ? -5.027 -13.781 7.258 1.00 68.50 94 MET A N 1
ATOM 726 C CA . MET A 1 94 ? -5.028 -12.542 8.033 1.00 68.50 94 MET A CA 1
ATOM 727 C C . MET A 1 94 ? -6.360 -11.784 7.957 1.00 68.50 94 MET A C 1
ATOM 729 O O . MET A 1 94 ? -6.795 -11.237 8.974 1.00 68.50 94 MET A O 1
ATOM 733 N N . LEU A 1 95 ? -7.065 -11.839 6.818 1.00 66.12 95 LEU A N 1
ATOM 734 C CA . LEU A 1 95 ? -8.440 -11.332 6.684 1.00 66.12 95 LEU A CA 1
ATOM 735 C C . LEU A 1 95 ? -9.431 -12.016 7.631 1.00 66.12 95 LEU A C 1
ATOM 737 O O . LEU A 1 95 ? -10.417 -11.398 8.023 1.00 66.12 95 LEU A O 1
ATOM 741 N N . ILE A 1 96 ? -9.194 -13.284 7.970 1.00 69.25 96 ILE A N 1
ATOM 742 C CA . ILE A 1 96 ? -10.057 -14.081 8.849 1.00 69.25 96 ILE A CA 1
ATOM 743 C C . ILE A 1 96 ? -9.589 -13.990 10.309 1.00 69.25 96 ILE A C 1
ATOM 745 O O . ILE A 1 96 ? -10.408 -13.937 11.227 1.00 69.25 96 ILE A O 1
ATOM 749 N N . LEU A 1 97 ? -8.282 -13.902 10.556 1.00 71.56 97 LEU A N 1
ATOM 750 C CA . LEU A 1 97 ? -7.725 -13.763 11.903 1.00 71.56 97 LEU A CA 1
ATOM 751 C C . LEU A 1 97 ? -8.090 -12.434 12.558 1.00 71.56 97 LEU A C 1
ATOM 753 O O . LEU A 1 97 ? -8.303 -12.394 13.767 1.00 71.56 97 LEU A O 1
ATOM 757 N N . GLU A 1 98 ? -8.178 -11.353 11.789 1.00 70.94 98 GLU A N 1
ATOM 758 C CA . GLU A 1 98 ? -8.611 -10.055 12.299 1.00 70.94 98 GLU A CA 1
ATOM 759 C C . GLU A 1 98 ? -10.017 -10.092 12.948 1.00 70.94 98 GLU A C 1
ATOM 761 O O . GLU A 1 98 ? -10.124 -9.778 14.140 1.00 70.94 98 GLU A O 1
ATOM 766 N N . PRO A 1 99 ? -11.094 -10.478 12.235 1.00 67.50 99 PRO A N 1
ATOM 767 C CA . PRO A 1 99 ? -12.434 -10.565 12.807 1.00 67.50 99 PRO A CA 1
ATOM 768 C C . PRO A 1 99 ? -12.513 -11.573 13.955 1.00 67.50 99 PRO A C 1
ATOM 770 O O . PRO A 1 99 ? -13.170 -11.297 14.959 1.00 67.50 99 PRO A O 1
ATOM 773 N N . LEU A 1 100 ? -11.806 -12.705 13.855 1.00 69.62 100 LEU A N 1
ATOM 774 C CA . LEU A 1 100 ? -11.748 -13.697 14.933 1.00 69.62 100 LEU A CA 1
ATOM 775 C C . LEU A 1 100 ? -11.068 -13.148 16.191 1.00 69.62 100 LEU A C 1
ATOM 777 O O . LEU A 1 100 ? -11.541 -13.407 17.296 1.00 69.62 100 LEU A O 1
ATOM 781 N N . LYS A 1 101 ? -10.001 -12.355 16.042 1.00 72.12 101 LYS A N 1
ATOM 782 C CA . LYS A 1 101 ? -9.345 -11.678 17.164 1.00 72.12 101 LYS A CA 1
ATOM 783 C C . LYS A 1 101 ? -10.284 -10.677 17.826 1.00 72.12 101 LYS A C 1
ATOM 785 O O . LYS A 1 101 ? -10.367 -10.650 19.046 1.00 72.12 101 LYS A O 1
ATOM 790 N N . TYR A 1 102 ? -11.026 -9.886 17.050 1.00 68.31 102 TYR A N 1
ATOM 791 C CA . TYR A 1 102 ? -11.983 -8.936 17.625 1.00 68.31 102 TYR A CA 1
ATOM 792 C C . TYR A 1 102 ? -13.166 -9.614 18.318 1.00 68.31 102 TYR A C 1
ATOM 794 O O . TYR A 1 102 ? -13.598 -9.131 19.364 1.00 68.31 102 TYR A O 1
ATOM 802 N N . ALA A 1 103 ? -13.652 -10.737 17.784 1.00 67.19 103 ALA A N 1
ATOM 803 C CA . ALA A 1 103 ? -14.663 -11.560 18.444 1.00 67.19 103 ALA A CA 1
ATOM 804 C C . ALA A 1 103 ? -14.126 -12.220 19.730 1.00 67.19 103 ALA A C 1
ATOM 806 O O . ALA A 1 103 ? -14.857 -12.341 20.708 1.00 67.19 103 ALA A O 1
ATOM 807 N N . ALA A 1 104 ? -12.843 -12.599 19.762 1.00 68.88 104 ALA A N 1
ATOM 808 C CA . ALA A 1 104 ? -12.196 -13.159 20.948 1.00 68.88 104 ALA A CA 1
ATOM 809 C C . ALA A 1 104 ? -11.903 -12.104 22.037 1.00 68.88 104 ALA A C 1
ATOM 811 O O . ALA A 1 104 ? -12.044 -12.403 23.224 1.00 68.88 104 ALA A O 1
ATOM 812 N N . ASP A 1 105 ? -11.513 -10.888 21.637 1.00 69.19 105 ASP A N 1
ATOM 813 C CA . ASP A 1 105 ? -11.178 -9.771 22.533 1.00 69.19 105 ASP A CA 1
ATOM 814 C C . ASP A 1 105 ? -12.421 -9.110 23.164 1.00 69.19 105 ASP A C 1
ATOM 816 O O . ASP A 1 105 ? -12.278 -8.371 24.134 1.00 69.19 105 ASP A O 1
ATOM 820 N N . ASP A 1 106 ? -13.623 -9.356 22.625 1.00 69.25 106 ASP A N 1
ATOM 821 C CA . ASP A 1 106 ? -14.910 -8.903 23.181 1.00 69.25 106 ASP A CA 1
ATOM 822 C C . ASP A 1 106 ? -14.997 -7.383 23.417 1.00 69.25 106 ASP A C 1
ATOM 824 O O . ASP A 1 106 ? -15.534 -6.882 24.403 1.00 69.25 106 ASP A O 1
ATOM 828 N N . LYS A 1 107 ? -14.412 -6.608 22.498 1.00 67.25 107 LYS A N 1
ATOM 829 C CA . LYS A 1 107 ? -14.399 -5.142 22.601 1.00 67.25 107 LYS A CA 1
ATOM 830 C C . LYS A 1 107 ? -15.812 -4.573 22.422 1.00 67.25 107 LYS A C 1
ATOM 832 O O . LYS A 1 107 ? -16.562 -5.122 21.612 1.00 67.25 107 LYS A O 1
ATOM 837 N N . PRO A 1 108 ? -16.170 -3.459 23.086 1.00 66.31 108 PRO A N 1
ATOM 838 C CA . PRO A 1 108 ? -17.438 -2.779 22.835 1.00 66.31 108 PRO A CA 1
ATOM 839 C C . PRO A 1 108 ? -17.500 -2.273 21.386 1.00 66.31 108 PRO A C 1
ATOM 841 O O . PRO A 1 108 ? -16.470 -1.963 20.782 1.00 66.31 108 PRO A O 1
ATOM 844 N N . GLU A 1 109 ? -18.702 -2.236 20.810 1.00 65.50 109 GLU A N 1
ATOM 845 C CA . GLU A 1 109 ? -18.935 -2.011 19.374 1.00 65.50 109 GLU A CA 1
ATOM 846 C C . GLU A 1 109 ? -18.336 -0.690 18.863 1.00 65.50 109 GLU A C 1
ATOM 848 O O . GLU A 1 109 ? -17.736 -0.650 17.791 1.00 65.50 109 GLU A O 1
ATOM 853 N N . ASN A 1 110 ? -18.368 0.357 19.689 1.00 65.81 110 ASN A N 1
ATOM 854 C CA . ASN A 1 110 ? -17.762 1.662 19.414 1.00 65.81 110 ASN A CA 1
ATOM 855 C C . ASN A 1 110 ? -16.222 1.657 19.334 1.00 65.81 110 ASN A C 1
ATOM 857 O O . ASN A 1 110 ? -15.646 2.595 18.794 1.00 65.81 110 ASN A O 1
ATOM 861 N N . LYS A 1 111 ? -15.549 0.610 19.829 1.00 69.31 111 LYS A N 1
ATOM 862 C CA . LYS A 1 111 ? -14.084 0.444 19.768 1.00 69.31 111 LYS A CA 1
ATOM 863 C C . LYS A 1 111 ? -13.642 -0.607 18.746 1.00 69.31 111 LYS A C 1
ATOM 865 O O . LYS A 1 111 ? -12.438 -0.849 18.587 1.00 69.31 111 LYS A O 1
ATOM 870 N N . ARG A 1 112 ? -14.585 -1.253 18.048 1.00 69.50 112 ARG A N 1
ATOM 871 C CA . ARG A 1 112 ? -14.284 -2.256 17.018 1.00 69.50 112 ARG A CA 1
ATOM 872 C C . ARG A 1 112 ? -13.876 -1.574 15.717 1.00 69.50 112 ARG A C 1
ATOM 874 O O . ARG A 1 112 ? -14.518 -0.637 15.258 1.00 69.50 112 ARG A O 1
ATOM 881 N N . LEU A 1 113 ? -12.795 -2.066 15.113 1.00 70.88 113 LEU A N 1
ATOM 882 C CA . LEU A 1 113 ? -12.464 -1.703 13.739 1.00 70.88 113 LEU A CA 1
ATOM 883 C C . LEU A 1 113 ? -13.413 -2.457 12.791 1.00 70.88 113 LEU A C 1
ATOM 885 O O . LEU A 1 113 ? -13.698 -3.628 13.043 1.00 70.88 113 LEU A O 1
ATOM 889 N N . PRO A 1 114 ? -13.890 -1.823 11.709 1.00 70.75 114 PRO A N 1
ATOM 890 C CA . PRO A 1 114 ? -14.690 -2.471 10.692 1.00 70.75 114 PRO A CA 1
ATOM 891 C C . PRO A 1 114 ? -13.858 -3.543 10.004 1.00 70.75 114 PRO A C 1
ATOM 893 O O . PRO A 1 114 ? -12.631 -3.434 9.876 1.00 70.75 114 PRO A O 1
ATOM 896 N N . TYR A 1 115 ? -14.554 -4.569 9.534 1.00 75.81 115 TYR A N 1
ATOM 897 C CA . TYR A 1 115 ? -13.939 -5.652 8.791 1.00 75.81 115 TYR A CA 1
ATOM 898 C C . TYR A 1 115 ? -13.292 -5.125 7.512 1.00 75.81 115 TYR A C 1
ATOM 900 O O . TYR A 1 115 ? -13.910 -4.365 6.761 1.00 75.81 115 TYR A O 1
ATOM 908 N N . THR A 1 116 ? -12.063 -5.572 7.251 1.00 76.25 116 THR A N 1
ATOM 909 C CA . THR A 1 116 ? -11.261 -5.153 6.093 1.00 76.25 116 THR A CA 1
ATOM 910 C C . THR A 1 116 ? -12.039 -5.262 4.777 1.00 76.25 116 THR A C 1
ATOM 912 O O . THR A 1 116 ? -12.082 -4.306 4.007 1.00 76.25 116 THR A O 1
ATOM 915 N N . TRP A 1 117 ? -12.746 -6.375 4.551 1.00 74.19 117 TRP A N 1
ATOM 916 C CA . TRP A 1 117 ? -13.540 -6.574 3.333 1.00 74.19 117 TRP A CA 1
ATOM 917 C C . TRP A 1 117 ? -14.733 -5.618 3.214 1.00 74.19 117 TRP A C 1
ATOM 919 O O . TRP A 1 117 ? -15.017 -5.118 2.129 1.00 74.19 117 TRP A O 1
ATOM 929 N N . SER A 1 118 ? -15.408 -5.321 4.328 1.00 77.69 118 SER A N 1
ATOM 930 C CA . SER A 1 118 ? -16.506 -4.349 4.339 1.00 77.69 118 SER A CA 1
ATOM 931 C C . SER A 1 118 ? -16.004 -2.961 3.959 1.00 77.69 118 SER A C 1
ATOM 933 O O . SER A 1 118 ? -16.659 -2.275 3.182 1.00 77.69 118 SER A O 1
ATOM 935 N N . LEU A 1 119 ? -14.836 -2.570 4.478 1.00 83.62 119 LEU A N 1
ATOM 936 C CA . LEU A 1 119 ? -14.205 -1.292 4.163 1.00 83.62 119 LEU A CA 1
ATOM 937 C C . LEU A 1 119 ? -13.830 -1.212 2.677 1.00 83.62 119 LEU A C 1
ATOM 939 O O . LEU A 1 119 ? -14.165 -0.238 2.016 1.00 83.62 119 LEU A O 1
ATOM 943 N N . ILE A 1 120 ? -13.203 -2.260 2.134 1.00 83.62 120 ILE A N 1
ATOM 944 C CA . ILE A 1 120 ? -12.828 -2.332 0.714 1.00 83.62 120 ILE A CA 1
ATOM 945 C C . ILE A 1 120 ? -14.059 -2.276 -0.194 1.00 83.62 120 ILE A C 1
ATOM 947 O O . ILE A 1 120 ? -14.073 -1.514 -1.158 1.00 83.62 120 ILE A O 1
ATOM 951 N N . LYS A 1 121 ? -15.097 -3.061 0.114 1.00 83.31 121 LYS A N 1
ATOM 952 C CA . LYS A 1 121 ? -16.345 -3.082 -0.656 1.00 83.31 121 LYS A CA 1
ATOM 953 C C . LYS A 1 121 ? -17.010 -1.708 -0.661 1.00 83.31 121 LYS A C 1
ATOM 955 O O . LYS A 1 121 ? -17.430 -1.239 -1.712 1.00 83.31 121 LYS A O 1
ATOM 960 N N . ASP A 1 122 ? -17.090 -1.068 0.500 1.00 86.75 122 ASP A N 1
ATOM 961 C CA . ASP A 1 122 ? -17.678 0.261 0.633 1.00 86.75 122 ASP A CA 1
ATOM 962 C C . ASP A 1 122 ? -16.862 1.329 -0.116 1.00 86.75 122 ASP A C 1
ATOM 964 O O . ASP A 1 122 ? -17.425 2.183 -0.800 1.00 86.75 122 ASP A O 1
ATOM 968 N N . THR A 1 123 ? -15.526 1.275 -0.063 1.00 89.44 123 THR A N 1
ATOM 969 C CA . THR A 1 123 ? -14.666 2.113 -0.915 1.00 89.44 123 THR A CA 1
ATOM 970 C C . THR A 1 123 ? -14.953 1.877 -2.396 1.00 89.44 123 THR A C 1
ATOM 972 O O . THR A 1 123 ? -15.126 2.838 -3.138 1.00 89.44 123 THR A O 1
ATOM 975 N N . TRP A 1 124 ? -15.033 0.618 -2.831 1.00 87.62 124 TRP A N 1
ATOM 976 C CA . TRP A 1 124 ? -15.258 0.275 -4.234 1.00 87.62 124 TRP A CA 1
ATOM 977 C C . TRP A 1 124 ? -16.589 0.820 -4.757 1.00 87.62 124 TRP A C 1
ATOM 979 O O . TRP A 1 124 ? -16.623 1.455 -5.807 1.00 87.62 124 TRP A O 1
ATOM 989 N N . LEU A 1 125 ? -17.677 0.622 -4.007 1.00 87.75 125 LEU A N 1
ATOM 990 C CA . LEU A 1 125 ? -19.001 1.126 -4.381 1.00 87.75 125 LEU A CA 1
ATOM 991 C C . LEU A 1 125 ? -19.006 2.655 -4.473 1.00 87.75 125 LEU A C 1
ATOM 993 O O . LEU A 1 125 ? -19.396 3.205 -5.497 1.00 87.75 125 LEU A O 1
ATOM 997 N N . THR A 1 126 ? -18.459 3.337 -3.461 1.00 87.12 126 THR A N 1
ATOM 998 C CA . THR A 1 126 ? -18.378 4.808 -3.469 1.00 87.12 126 THR A CA 1
ATOM 999 C C . THR A 1 126 ? -17.528 5.326 -4.634 1.00 87.12 126 THR A C 1
ATOM 1001 O O . THR A 1 126 ? -17.847 6.362 -5.218 1.00 87.12 126 THR A O 1
ATOM 1004 N N . TYR A 1 127 ? -16.457 4.616 -4.996 1.00 88.19 127 TYR A N 1
ATOM 1005 C CA . TYR A 1 127 ? -15.623 4.954 -6.145 1.00 88.19 127 TYR A CA 1
ATOM 1006 C C . TYR A 1 127 ? -16.377 4.811 -7.470 1.00 88.19 127 TYR A C 1
ATOM 1008 O O . TYR A 1 127 ? -16.315 5.722 -8.293 1.00 88.19 127 TYR A O 1
ATOM 1016 N N . VAL A 1 128 ? -17.104 3.707 -7.667 1.00 88.12 128 VAL A N 1
ATOM 1017 C CA . VAL A 1 128 ? -17.899 3.471 -8.882 1.00 88.12 128 VAL A CA 1
ATOM 1018 C C . VAL A 1 128 ? -18.986 4.536 -9.029 1.00 88.12 128 VAL A C 1
ATOM 1020 O O . VAL A 1 128 ? -19.100 5.146 -10.093 1.00 88.12 128 VAL A O 1
ATOM 1023 N N . ASP A 1 129 ? -19.707 4.838 -7.947 1.00 87.88 129 ASP A N 1
ATOM 1024 C CA . ASP A 1 129 ? -20.774 5.844 -7.942 1.00 87.88 129 ASP A CA 1
ATOM 1025 C C . ASP A 1 129 ? -20.245 7.253 -8.270 1.00 87.88 129 ASP A C 1
ATOM 1027 O O . ASP A 1 129 ? -20.915 8.050 -8.927 1.00 87.88 129 ASP A O 1
ATOM 1031 N N . ASN 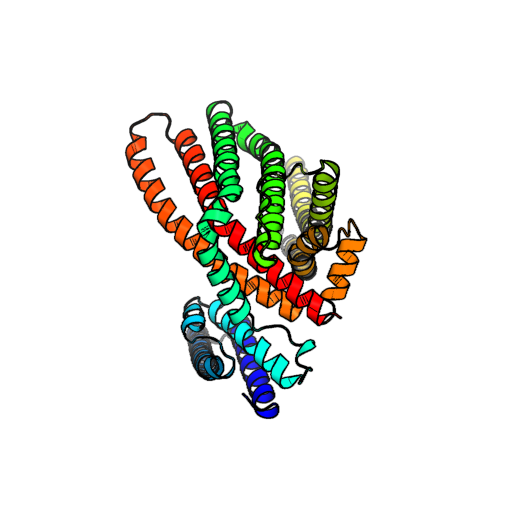A 1 130 ? -19.003 7.553 -7.870 1.00 85.62 130 ASN A N 1
ATOM 1032 C CA . ASN A 1 130 ? -18.362 8.858 -8.054 1.00 85.62 130 ASN A CA 1
ATOM 1033 C C . ASN A 1 130 ? -17.247 8.858 -9.111 1.00 85.62 130 ASN A C 1
ATOM 1035 O O . ASN A 1 130 ? -16.396 9.759 -9.121 1.00 85.62 130 ASN A O 1
ATOM 1039 N N . PHE A 1 131 ? -17.236 7.877 -10.016 1.00 84.50 131 PHE A N 1
ATOM 1040 C CA . PHE A 1 131 ? -16.131 7.661 -10.951 1.00 84.50 131 PHE A CA 1
ATOM 1041 C C . PHE A 1 131 ? -15.858 8.895 -11.821 1.00 84.50 131 PHE A C 1
ATOM 1043 O O . PHE A 1 131 ? -14.748 9.426 -11.835 1.00 84.50 131 PHE A O 1
ATOM 1050 N N . LYS A 1 132 ? -16.901 9.435 -12.469 1.00 84.62 132 LYS A N 1
ATOM 1051 C CA . LYS A 1 132 ? -16.798 10.635 -13.323 1.00 84.62 132 LYS A CA 1
ATOM 1052 C C . LYS A 1 132 ? -16.244 11.841 -12.570 1.00 84.62 132 LYS A C 1
ATOM 1054 O O . LYS A 1 132 ? -15.456 12.606 -13.117 1.00 84.62 132 LYS A O 1
ATOM 1059 N N . THR A 1 133 ? -16.666 12.019 -11.323 1.00 83.12 133 THR A N 1
ATOM 1060 C CA . THR A 1 133 ? -16.228 13.129 -10.476 1.00 83.12 133 THR A CA 1
ATOM 1061 C C . THR A 1 133 ? -14.754 12.972 -10.115 1.00 83.12 133 THR A C 1
ATOM 1063 O O . THR A 1 133 ? -13.994 13.926 -10.262 1.00 83.12 133 THR A O 1
ATOM 1066 N N . SER A 1 134 ? -14.325 11.762 -9.753 1.00 79.75 134 SER A N 1
ATOM 1067 C CA . SER A 1 134 ? -12.930 11.450 -9.415 1.00 79.75 134 SER A CA 1
ATOM 1068 C C . SER A 1 134 ? -11.966 11.677 -10.593 1.00 79.75 134 SER A C 1
ATOM 1070 O O . SER A 1 134 ? -10.867 12.197 -10.398 1.00 79.75 134 SER A O 1
ATOM 1072 N N . LEU A 1 135 ? -12.405 11.390 -11.826 1.00 84.19 135 LEU A N 1
ATOM 1073 C CA . LEU A 1 135 ? -11.617 11.631 -13.044 1.00 84.19 135 LEU A CA 1
ATOM 1074 C C . LEU A 1 135 ? -11.342 13.117 -13.331 1.00 84.19 135 LEU A C 1
ATOM 1076 O O . LEU A 1 135 ? -10.349 13.450 -13.980 1.00 84.19 135 LEU A O 1
ATOM 1080 N N . LYS A 1 136 ? -12.184 14.036 -12.836 1.00 83.44 136 LYS A N 1
ATOM 1081 C CA . LYS A 1 136 ? -12.002 15.482 -13.066 1.00 83.44 136 LYS A CA 1
ATOM 1082 C C . LYS A 1 136 ? -10.727 16.041 -12.448 1.00 83.44 136 LYS A C 1
ATOM 1084 O O . LYS A 1 136 ? -10.260 17.068 -12.910 1.00 83.44 136 LYS A O 1
ATOM 1089 N N . VAL A 1 137 ? -10.182 15.404 -11.420 1.00 82.31 137 VAL A N 1
ATOM 1090 C CA . VAL A 1 137 ? -8.912 15.820 -10.813 1.00 82.31 137 VAL A CA 1
ATOM 1091 C C . VAL A 1 137 ? -7.806 14.845 -11.197 1.00 82.31 137 VAL A C 1
ATOM 1093 O O . VAL A 1 137 ? -6.687 15.261 -11.484 1.00 82.31 137 VAL A O 1
ATOM 1096 N N . SER A 1 138 ? -8.104 13.545 -11.262 1.00 85.94 138 SER A N 1
ATOM 1097 C CA . SER A 1 138 ? -7.069 12.546 -11.520 1.00 85.94 138 SER A CA 1
ATOM 1098 C C . SER A 1 138 ? -6.541 12.546 -12.957 1.00 85.94 138 SER A C 1
ATOM 1100 O O . SER A 1 138 ? -5.449 12.030 -13.177 1.00 85.94 138 SER A O 1
ATOM 1102 N N . HIS A 1 139 ? -7.229 13.164 -13.930 1.00 86.88 139 HIS A N 1
ATOM 1103 C CA . HIS A 1 139 ? -6.707 13.287 -15.300 1.00 86.88 139 HIS A CA 1
ATOM 1104 C C . HIS A 1 139 ? -5.377 14.049 -15.375 1.00 86.88 139 HIS A C 1
ATOM 1106 O O . HIS A 1 139 ? -4.598 13.833 -16.302 1.00 86.88 139 HIS A O 1
ATOM 1112 N N . TRP A 1 140 ? -5.072 14.896 -14.385 1.00 87.12 140 TRP A N 1
ATOM 1113 C CA . TRP A 1 140 ? -3.780 15.573 -14.292 1.00 87.12 140 TRP A CA 1
ATOM 1114 C C . TRP A 1 140 ? -2.606 14.595 -14.192 1.00 87.12 140 TRP A C 1
ATOM 1116 O O . TRP A 1 140 ? -1.504 14.945 -14.610 1.00 87.12 140 TRP A O 1
ATOM 1126 N N . PHE A 1 141 ? -2.826 13.357 -13.728 1.00 87.75 141 PHE A N 1
ATOM 1127 C CA . PHE A 1 141 ? -1.800 12.315 -13.781 1.00 87.75 141 PHE A CA 1
ATOM 1128 C C . PHE A 1 141 ? -1.415 11.971 -15.221 1.00 87.75 141 PHE A C 1
ATOM 1130 O O . PHE A 1 141 ? -0.238 11.777 -15.499 1.00 87.75 141 PHE A O 1
ATOM 1137 N N . VAL A 1 142 ? -2.363 11.964 -16.160 1.00 87.56 142 VAL A N 1
ATOM 1138 C CA . VAL A 1 142 ? -2.051 11.716 -17.574 1.00 87.56 142 VAL A CA 1
ATOM 1139 C C . VAL A 1 142 ? -1.132 12.810 -18.106 1.00 87.56 142 VAL A C 1
ATOM 1141 O O . VAL A 1 142 ? -0.092 12.498 -18.679 1.00 87.56 142 VAL A O 1
ATOM 1144 N N . TYR A 1 143 ? -1.450 14.084 -17.856 1.00 86.38 143 TYR A N 1
ATOM 1145 C CA . TYR A 1 143 ? -0.605 15.200 -18.292 1.00 86.38 143 TYR A CA 1
ATOM 1146 C C . TYR A 1 143 ? 0.780 15.172 -17.645 1.00 86.38 143 TYR A C 1
ATOM 1148 O O . TYR A 1 143 ? 1.780 15.333 -18.341 1.00 86.38 143 TYR A O 1
ATOM 1156 N N . LEU A 1 144 ? 0.847 14.915 -16.337 1.00 87.62 144 LEU A N 1
ATOM 1157 C CA . LEU A 1 144 ? 2.100 14.866 -15.588 1.00 87.62 144 LEU A CA 1
ATOM 1158 C C . LEU A 1 144 ? 3.042 13.784 -16.128 1.00 87.62 144 LEU A C 1
ATOM 1160 O O . LEU A 1 144 ? 4.212 14.052 -16.394 1.00 87.62 144 LEU A O 1
ATOM 1164 N N . PHE A 1 145 ? 2.528 12.570 -16.319 1.00 84.81 145 PHE A N 1
ATOM 1165 C CA . PHE A 1 145 ? 3.340 11.459 -16.800 1.00 84.81 145 PHE A CA 1
ATOM 1166 C C . PHE A 1 145 ? 3.620 11.544 -18.307 1.00 84.81 145 PHE A C 1
ATOM 1168 O O . PHE A 1 145 ? 4.698 11.156 -18.743 1.00 84.81 145 PHE A O 1
ATOM 1175 N N . THR A 1 146 ? 2.722 12.118 -19.109 1.00 84.50 146 THR A N 1
ATOM 1176 C CA . THR A 1 146 ? 3.011 12.382 -20.530 1.00 84.50 146 THR A CA 1
ATOM 1177 C C . THR A 1 146 ? 4.130 13.414 -20.676 1.00 84.50 146 THR A C 1
ATOM 1179 O O . THR A 1 146 ? 5.041 13.219 -21.475 1.00 84.50 146 THR A O 1
ATOM 1182 N N . ALA A 1 147 ? 4.113 14.481 -19.868 1.00 82.06 147 ALA A N 1
ATOM 1183 C CA . ALA A 1 147 ? 5.193 15.465 -19.838 1.00 82.06 147 ALA A CA 1
ATOM 1184 C C . ALA A 1 147 ? 6.523 14.829 -19.407 1.00 82.06 147 ALA A C 1
ATOM 1186 O O . ALA A 1 147 ? 7.555 15.106 -20.015 1.00 82.06 147 ALA A O 1
ATOM 1187 N N . LEU A 1 148 ? 6.492 13.932 -18.413 1.00 81.06 148 LEU A N 1
ATOM 1188 C CA . LEU A 1 148 ? 7.666 13.160 -18.011 1.00 81.06 148 LEU A CA 1
ATOM 1189 C C . LEU A 1 148 ? 8.211 12.327 -19.176 1.00 81.06 148 LEU A C 1
ATOM 1191 O O . LEU A 1 148 ? 9.393 12.430 -19.476 1.00 81.06 148 LEU A O 1
ATOM 1195 N N . GLY A 1 149 ? 7.355 11.565 -19.862 1.00 78.06 149 GLY A N 1
ATOM 1196 C CA . GLY A 1 149 ? 7.770 10.729 -20.989 1.00 78.06 149 GLY A CA 1
ATOM 1197 C C . GLY A 1 149 ? 8.294 11.518 -22.186 1.00 78.06 149 GLY A C 1
ATOM 1198 O O . GLY A 1 149 ? 9.236 11.082 -22.838 1.00 78.06 149 GLY A O 1
ATOM 1199 N N . ALA A 1 150 ? 7.738 12.703 -22.452 1.00 77.12 150 ALA A N 1
ATOM 1200 C CA . ALA A 1 150 ? 8.275 13.610 -23.463 1.00 77.12 150 ALA A CA 1
ATOM 1201 C C . ALA A 1 150 ? 9.684 14.094 -23.093 1.00 77.12 150 ALA A C 1
ATOM 1203 O O . ALA A 1 150 ? 10.577 14.104 -23.935 1.00 77.12 150 ALA A O 1
ATOM 1204 N N . LEU A 1 151 ? 9.899 14.472 -21.831 1.00 74.44 151 LEU A N 1
ATOM 1205 C CA . LEU A 1 151 ? 11.190 14.967 -21.360 1.00 74.44 151 LEU A CA 1
ATOM 1206 C C . LEU A 1 151 ? 12.248 13.861 -21.323 1.00 74.44 151 LEU A C 1
ATOM 1208 O O . LEU A 1 151 ? 13.361 14.085 -21.797 1.00 74.44 151 LEU A O 1
ATOM 1212 N N . THR A 1 152 ? 11.913 12.669 -20.826 1.00 71.12 152 THR A N 1
ATOM 1213 C CA . THR A 1 152 ? 12.862 11.550 -20.799 1.00 71.12 152 THR A CA 1
ATOM 1214 C C . THR A 1 152 ? 13.170 11.043 -22.210 1.00 71.12 152 THR A C 1
ATOM 1216 O O . THR A 1 152 ? 14.346 10.898 -22.547 1.00 71.12 152 THR A O 1
ATOM 1219 N N . GLY A 1 153 ? 12.155 10.944 -23.078 1.00 69.88 153 GLY A N 1
ATOM 1220 C CA . GLY A 1 153 ? 12.312 10.613 -24.498 1.00 69.88 153 GLY A CA 1
ATOM 1221 C C . GLY A 1 153 ? 13.183 11.610 -25.277 1.00 69.88 153 GLY A C 1
ATOM 1222 O O . GLY A 1 153 ? 13.966 11.222 -26.141 1.00 69.88 153 GLY A O 1
ATOM 1223 N N . LEU A 1 154 ? 13.109 12.907 -24.953 1.00 69.44 154 LEU A N 1
ATOM 1224 C CA . LEU A 1 154 ? 14.013 13.916 -25.519 1.00 69.44 154 LEU A CA 1
ATOM 1225 C C . LEU A 1 154 ? 15.449 13.734 -25.005 1.00 69.44 154 LEU A C 1
ATOM 1227 O O . LEU A 1 154 ? 16.399 13.832 -25.782 1.00 69.44 154 LEU A O 1
ATOM 1231 N N . THR A 1 155 ? 15.639 13.441 -23.716 1.00 70.56 155 THR A N 1
ATOM 1232 C CA . THR A 1 155 ? 16.989 13.223 -23.169 1.00 70.56 155 THR A CA 1
ATOM 1233 C C . THR A 1 155 ? 17.656 11.960 -23.703 1.00 70.56 155 THR A C 1
ATOM 1235 O O . THR A 1 155 ? 18.847 12.003 -24.009 1.00 70.56 155 THR A O 1
ATOM 1238 N N . SER A 1 156 ? 16.897 10.878 -23.902 1.00 65.38 156 SER A N 1
ATOM 1239 C CA . SER A 1 156 ? 17.403 9.642 -24.503 1.00 65.38 156 SER A CA 1
ATOM 1240 C C . SER A 1 156 ? 17.778 9.823 -25.976 1.00 65.38 156 SER A C 1
ATOM 1242 O O . SER A 1 156 ? 18.726 9.193 -26.438 1.00 65.38 156 SER A O 1
ATOM 1244 N N . TYR A 1 157 ? 17.117 10.740 -26.692 1.00 67.12 157 TYR A N 1
ATOM 1245 C CA . TYR A 1 157 ? 17.454 11.081 -28.075 1.00 67.12 157 TYR A CA 1
ATOM 1246 C C . TYR A 1 157 ? 18.728 11.935 -28.208 1.00 67.12 157 TYR A C 1
ATOM 1248 O O . TYR A 1 157 ? 19.553 11.673 -29.080 1.00 67.12 157 TYR A O 1
ATOM 1256 N N . PHE A 1 158 ? 18.910 12.959 -27.364 1.00 67.81 158 PHE A N 1
ATOM 1257 C CA . PHE A 1 158 ? 20.013 13.918 -27.529 1.00 67.81 158 PHE A CA 1
ATOM 1258 C C . PHE A 1 158 ? 21.296 13.559 -26.764 1.00 67.81 158 PHE A C 1
ATOM 1260 O O . PHE A 1 158 ? 22.383 13.867 -27.253 1.00 67.81 158 PHE A O 1
ATOM 1267 N N . LYS A 1 159 ? 21.200 12.951 -25.570 1.00 71.56 159 LYS A N 1
ATOM 1268 C CA . LYS A 1 159 ? 22.355 12.558 -24.735 1.00 71.56 159 LYS A CA 1
ATOM 1269 C C . LYS A 1 159 ? 22.015 11.347 -23.844 1.00 71.56 159 LYS A C 1
ATOM 1271 O O . LYS A 1 159 ? 21.663 11.539 -22.678 1.00 71.56 159 LYS A O 1
ATOM 1276 N N . PRO A 1 160 ? 22.178 10.109 -24.345 1.00 65.25 160 PRO A N 1
ATOM 1277 C CA . PRO A 1 160 ? 21.835 8.883 -23.616 1.00 65.25 160 PRO A CA 1
ATOM 1278 C C . PRO A 1 160 ? 22.511 8.761 -22.240 1.00 65.25 160 PRO A C 1
ATOM 1280 O O . PRO A 1 160 ? 21.874 8.357 -21.270 1.00 65.25 160 PRO A O 1
ATOM 1283 N N . ASP A 1 161 ? 23.766 9.201 -22.117 1.00 71.62 161 ASP A N 1
ATOM 1284 C CA . ASP A 1 161 ? 24.537 9.115 -20.864 1.00 71.62 161 ASP A CA 1
ATOM 1285 C C . ASP A 1 161 ? 23.972 10.001 -19.741 1.00 71.62 161 ASP A C 1
ATOM 1287 O O . ASP A 1 161 ? 24.251 9.796 -18.561 1.00 71.62 161 ASP A O 1
ATOM 1291 N N . TRP A 1 162 ? 23.155 10.995 -20.098 1.00 67.06 162 TRP A N 1
ATOM 1292 C CA . TRP A 1 162 ? 22.532 11.921 -19.155 1.00 67.06 162 TRP A CA 1
ATOM 1293 C C . TRP A 1 162 ? 21.154 11.448 -18.689 1.00 67.06 162 TRP A C 1
ATOM 1295 O O . TRP A 1 162 ? 20.594 12.058 -17.779 1.00 67.06 162 TRP A O 1
ATOM 1305 N N . VAL A 1 163 ? 20.616 10.363 -19.258 1.00 65.88 163 VAL A N 1
ATOM 1306 C CA . VAL A 1 163 ? 19.286 9.829 -18.922 1.00 65.88 163 VAL A CA 1
ATOM 1307 C C . VAL A 1 163 ? 19.127 9.546 -17.422 1.00 65.88 163 VAL A C 1
ATOM 1309 O O . VAL A 1 163 ? 18.119 9.982 -16.868 1.00 65.88 163 VAL A O 1
ATOM 1312 N N . PRO A 1 164 ? 20.088 8.926 -16.702 1.00 64.69 164 PRO A N 1
ATOM 1313 C CA . PRO A 1 164 ? 19.930 8.679 -15.266 1.00 64.69 164 PRO A CA 1
ATOM 1314 C C . PRO A 1 164 ? 19.874 9.972 -14.439 1.00 64.69 164 PRO A C 1
ATOM 1316 O O . PRO A 1 164 ? 19.066 10.094 -13.517 1.00 64.69 164 PRO A O 1
ATOM 1319 N N . LEU A 1 165 ? 20.706 10.960 -14.787 1.00 66.38 165 LEU A N 1
ATOM 1320 C CA . LEU A 1 165 ? 20.761 12.253 -14.102 1.00 66.38 165 LEU A CA 1
ATOM 1321 C C . LEU A 1 165 ? 19.499 13.081 -14.384 1.00 66.38 165 LEU A C 1
ATOM 1323 O O . LEU A 1 165 ? 18.899 13.640 -13.466 1.00 66.38 165 LEU A O 1
ATOM 1327 N N . ALA A 1 166 ? 19.073 13.125 -15.648 1.00 66.50 166 ALA A N 1
ATOM 1328 C CA . ALA A 1 166 ? 17.850 13.790 -16.067 1.00 66.50 166 ALA A CA 1
ATOM 1329 C C . ALA A 1 166 ? 16.620 13.146 -15.424 1.00 66.50 166 ALA A C 1
ATOM 1331 O O . ALA A 1 166 ? 15.797 13.862 -14.863 1.00 66.50 166 ALA A O 1
ATOM 1332 N N . ALA A 1 167 ? 16.527 11.813 -15.409 1.00 64.12 167 ALA A N 1
ATOM 1333 C CA . ALA A 1 167 ? 15.467 11.095 -14.708 1.00 64.12 167 ALA A CA 1
ATOM 1334 C C . ALA A 1 167 ? 15.444 11.456 -13.213 1.00 64.12 167 ALA A C 1
ATOM 1336 O O . ALA A 1 167 ? 14.385 11.776 -12.681 1.00 64.12 167 ALA A O 1
ATOM 1337 N N . GLY A 1 168 ? 16.604 11.503 -12.546 1.00 66.62 168 GLY A N 1
ATOM 1338 C CA . GLY A 1 168 ? 16.705 11.905 -11.139 1.00 66.62 168 GLY A CA 1
ATOM 1339 C C . GLY A 1 168 ? 16.185 13.321 -10.858 1.00 66.62 168 GLY A C 1
ATOM 1340 O O . GLY A 1 168 ? 15.432 13.525 -9.906 1.00 66.62 168 GLY A O 1
ATOM 1341 N N . ILE A 1 169 ? 16.530 14.297 -11.703 1.00 71.19 169 ILE A N 1
ATOM 1342 C CA . ILE A 1 169 ? 16.071 15.691 -11.561 1.00 71.19 169 ILE A CA 1
ATOM 1343 C C . ILE A 1 169 ? 14.576 15.819 -11.896 1.00 71.19 169 ILE A C 1
ATOM 1345 O O . ILE A 1 169 ? 13.830 16.488 -11.178 1.00 71.19 169 ILE A O 1
ATOM 1349 N N . LEU A 1 170 ? 14.116 15.148 -12.956 1.00 70.25 170 LEU A N 1
ATOM 1350 C CA . LEU A 1 170 ? 12.728 15.191 -13.429 1.00 70.25 170 LEU A CA 1
ATOM 1351 C C . LEU A 1 170 ? 11.740 14.517 -12.467 1.00 70.25 170 LEU A C 1
ATOM 1353 O O . LEU A 1 170 ? 10.558 14.864 -12.457 1.00 70.25 170 LEU A O 1
ATOM 1357 N N . MET A 1 171 ? 12.212 13.620 -11.600 1.00 69.00 171 MET A N 1
ATOM 1358 C CA . MET A 1 171 ? 11.384 13.021 -10.552 1.00 69.00 171 MET A CA 1
ATOM 1359 C C . MET A 1 171 ? 10.915 14.039 -9.504 1.00 69.00 171 MET A C 1
ATOM 1361 O O . MET A 1 171 ? 9.848 13.853 -8.920 1.00 69.00 171 MET A O 1
ATOM 1365 N N . ILE A 1 172 ? 11.640 15.143 -9.284 1.00 74.94 172 ILE A N 1
ATOM 1366 C CA . ILE A 1 172 ? 11.257 16.158 -8.290 1.00 74.94 172 ILE A CA 1
ATOM 1367 C C . ILE A 1 172 ? 9.918 16.832 -8.669 1.00 74.94 172 ILE A C 1
ATOM 1369 O O . ILE A 1 172 ? 8.983 16.772 -7.861 1.00 74.94 172 ILE A O 1
ATOM 1373 N N . PRO A 1 173 ? 9.748 17.408 -9.881 1.00 74.44 173 PRO A N 1
ATOM 1374 C CA . PRO A 1 173 ? 8.452 17.906 -10.345 1.00 74.44 173 PRO A CA 1
ATOM 1375 C C . PRO A 1 173 ? 7.337 16.858 -10.328 1.00 74.44 173 PRO A C 1
ATOM 1377 O O . PRO A 1 173 ? 6.210 17.182 -9.962 1.00 74.44 173 PRO A O 1
ATOM 1380 N N . VAL A 1 174 ? 7.634 15.603 -10.685 1.00 78.69 174 VAL A N 1
ATOM 1381 C CA . VAL A 1 174 ? 6.641 14.515 -10.698 1.00 78.69 174 VAL A CA 1
ATOM 1382 C C . VAL A 1 174 ? 6.131 14.219 -9.295 1.00 78.69 174 VAL A C 1
ATOM 1384 O O . VAL A 1 174 ? 4.924 14.078 -9.097 1.00 78.69 174 VAL A O 1
ATOM 1387 N N . VAL A 1 175 ? 7.018 14.171 -8.302 1.00 77.56 175 VAL A N 1
ATOM 1388 C CA . VAL A 1 175 ? 6.634 13.984 -6.8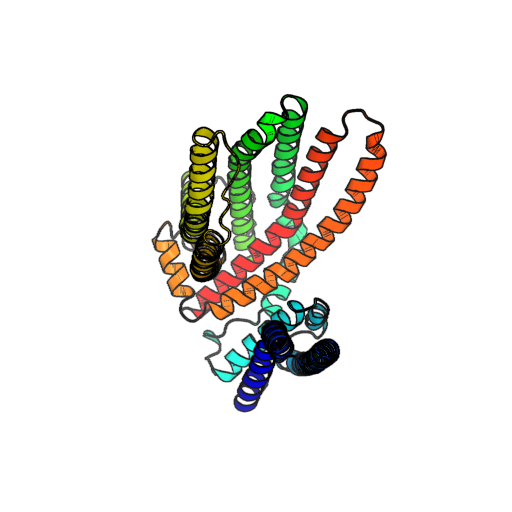99 1.00 77.56 175 VAL A CA 1
ATOM 1389 C C . VAL A 1 175 ? 5.779 15.157 -6.425 1.00 77.56 175 VAL A C 1
ATOM 1391 O O . VAL A 1 175 ? 4.703 14.938 -5.871 1.00 77.56 175 VAL A O 1
ATOM 1394 N N . ILE A 1 176 ? 6.200 16.397 -6.689 1.00 79.88 176 ILE A N 1
ATOM 1395 C CA . ILE A 1 176 ? 5.450 17.599 -6.289 1.00 79.88 176 ILE A CA 1
ATOM 1396 C C . ILE A 1 176 ? 4.061 17.622 -6.944 1.00 79.88 176 ILE A C 1
ATOM 1398 O O . ILE A 1 176 ? 3.058 17.817 -6.255 1.00 79.88 176 ILE A O 1
ATOM 1402 N N . GLY A 1 177 ? 3.991 17.372 -8.254 1.00 83.00 177 GLY A N 1
ATOM 1403 C CA . GLY A 1 177 ? 2.743 17.305 -9.010 1.00 83.00 177 GLY A CA 1
ATOM 1404 C C . GLY A 1 177 ? 1.828 16.195 -8.503 1.00 83.00 177 GLY A C 1
ATOM 1405 O O . GLY A 1 177 ? 0.656 16.436 -8.233 1.00 83.00 177 GLY A O 1
ATOM 1406 N N . SER A 1 178 ? 2.368 15.000 -8.262 1.00 83.62 178 SER A N 1
ATOM 1407 C CA . SER A 1 178 ? 1.602 13.866 -7.731 1.00 83.62 178 SER A CA 1
ATOM 1408 C C . SER A 1 178 ? 1.037 14.154 -6.341 1.00 83.62 178 SER A C 1
ATOM 1410 O O . SER A 1 178 ? -0.116 13.820 -6.063 1.00 83.62 178 SER A O 1
ATOM 1412 N N . LEU A 1 179 ? 1.809 14.813 -5.469 1.00 81.38 179 LEU A N 1
ATOM 1413 C CA . LEU A 1 179 ? 1.346 15.237 -4.145 1.00 81.38 179 LEU A CA 1
ATOM 1414 C C . LEU A 1 179 ? 0.225 16.272 -4.247 1.00 81.38 179 LEU A C 1
ATOM 1416 O O . LEU A 1 179 ? -0.761 16.178 -3.515 1.00 81.38 179 LEU A O 1
ATOM 1420 N N . TRP A 1 180 ? 0.349 17.231 -5.166 1.00 83.75 180 TRP A N 1
ATOM 1421 C CA . TRP A 1 180 ? -0.688 18.227 -5.419 1.00 83.75 180 TRP A CA 1
ATOM 1422 C C . TRP A 1 180 ? -1.993 17.580 -5.900 1.00 83.75 180 TRP A C 1
ATOM 1424 O O . TRP A 1 180 ? -3.034 17.798 -5.278 1.00 83.75 180 TRP A O 1
ATOM 1434 N N . ILE A 1 181 ? -1.932 16.711 -6.917 1.00 85.69 181 ILE A N 1
ATOM 1435 C CA . ILE A 1 181 ? -3.107 15.982 -7.429 1.00 85.69 181 ILE A CA 1
ATOM 1436 C C . ILE A 1 181 ? -3.737 15.148 -6.307 1.00 85.69 181 ILE A C 1
ATOM 1438 O O . ILE A 1 181 ? -4.953 15.161 -6.118 1.00 85.69 181 ILE A O 1
ATOM 1442 N N . SER A 1 182 ? -2.913 14.468 -5.507 1.00 85.19 182 SER A N 1
ATOM 1443 C CA . SER A 1 182 ? -3.390 13.652 -4.387 1.00 85.19 182 SER A CA 1
ATOM 1444 C C . SER A 1 182 ? -4.112 14.493 -3.330 1.00 85.19 182 SER A C 1
ATOM 1446 O O . SER A 1 182 ? -5.162 14.090 -2.832 1.00 85.19 182 SER A O 1
ATOM 1448 N N . LEU A 1 183 ? -3.590 15.674 -2.980 1.00 83.50 183 LEU A N 1
ATOM 1449 C CA . LEU A 1 183 ? -4.243 16.589 -2.035 1.00 83.50 183 LEU A CA 1
ATOM 1450 C C . LEU A 1 183 ? -5.595 17.080 -2.555 1.00 83.50 183 LEU A C 1
ATOM 1452 O O . LEU A 1 183 ? -6.548 17.182 -1.778 1.00 83.50 183 LEU A O 1
ATOM 1456 N N . MET A 1 184 ? -5.681 17.379 -3.851 1.00 83.12 184 MET A N 1
ATOM 1457 C CA . MET A 1 184 ? -6.938 17.770 -4.481 1.00 83.12 184 MET A CA 1
ATOM 1458 C C . MET A 1 184 ? -7.957 16.635 -4.451 1.00 83.12 184 MET A C 1
ATOM 1460 O O . MET A 1 184 ? -9.087 16.845 -4.010 1.00 83.12 184 MET A O 1
ATOM 1464 N N . LEU A 1 185 ? -7.538 15.424 -4.824 1.00 86.81 185 LEU A N 1
ATOM 1465 C CA . LEU A 1 185 ? -8.377 14.231 -4.755 1.00 86.81 185 LEU A CA 1
ATOM 1466 C C . LEU A 1 185 ? -8.871 13.985 -3.331 1.00 86.81 185 LEU A C 1
ATOM 1468 O O . LEU A 1 185 ? -10.057 13.759 -3.132 1.00 86.81 185 LEU A O 1
ATOM 1472 N N . LEU A 1 186 ? -8.007 14.091 -2.320 1.00 85.94 186 LEU A N 1
ATOM 1473 C CA . LEU A 1 186 ? -8.412 13.883 -0.931 1.00 85.94 186 LEU A CA 1
ATOM 1474 C C . LEU A 1 186 ? -9.470 14.898 -0.476 1.00 85.94 186 LEU A C 1
ATOM 1476 O O . LEU A 1 186 ? -10.463 14.514 0.135 1.00 85.94 186 LEU A O 1
ATOM 1480 N N . LYS A 1 187 ? -9.291 16.185 -0.793 1.00 82.69 187 LYS A N 1
ATOM 1481 C CA . LYS A 1 187 ? -10.284 17.227 -0.484 1.00 82.69 187 LYS A CA 1
ATOM 1482 C C . LYS A 1 187 ? -11.610 16.980 -1.195 1.00 82.69 187 LYS A C 1
ATOM 1484 O O . LYS A 1 187 ? -12.668 17.133 -0.590 1.00 82.69 187 LYS A O 1
ATOM 1489 N N . GLN A 1 188 ? -11.543 16.564 -2.454 1.00 84.56 188 GLN A N 1
ATOM 1490 C CA . GLN A 1 188 ? -12.714 16.184 -3.225 1.00 84.56 188 GLN A CA 1
ATOM 1491 C C . GLN A 1 188 ? -13.452 15.006 -2.575 1.00 84.56 188 GLN A C 1
ATOM 1493 O O . GLN A 1 188 ? -14.669 15.073 -2.428 1.00 84.56 188 GLN A O 1
ATOM 1498 N N . GLN A 1 189 ? -12.734 13.970 -2.132 1.00 85.25 189 GLN A N 1
ATOM 1499 C CA . GLN A 1 189 ? -13.347 12.826 -1.452 1.00 85.25 189 GLN A CA 1
ATOM 1500 C C . GLN A 1 189 ? -13.953 13.204 -0.098 1.00 85.25 189 GLN A C 1
ATOM 1502 O O . GLN A 1 189 ? -15.034 12.730 0.235 1.00 85.25 189 GLN A O 1
ATOM 1507 N N . ILE A 1 190 ? -13.318 14.104 0.659 1.00 84.56 190 ILE A N 1
ATOM 1508 C CA . ILE A 1 190 ? -13.892 14.630 1.906 1.00 84.56 190 ILE A CA 1
ATOM 1509 C C . ILE A 1 190 ? -15.226 15.335 1.636 1.00 84.56 190 ILE A C 1
ATOM 1511 O O . ILE A 1 190 ? -16.196 15.063 2.341 1.00 84.56 190 ILE A O 1
ATOM 1515 N N . ALA A 1 191 ? -15.289 16.195 0.614 1.00 82.50 191 ALA A N 1
ATOM 1516 C CA . ALA A 1 191 ? -16.520 16.888 0.240 1.00 82.50 191 ALA A CA 1
ATOM 1517 C C . ALA A 1 191 ? -17.615 15.898 -0.196 1.00 82.50 191 ALA A C 1
ATOM 1519 O O . ALA A 1 191 ? -18.743 15.981 0.283 1.00 82.50 191 ALA A O 1
ATOM 1520 N N . LEU A 1 192 ? -17.267 14.909 -1.027 1.00 81.44 192 LEU A N 1
ATOM 1521 C CA . LEU A 1 192 ? -18.202 13.872 -1.473 1.00 81.44 192 LEU A CA 1
ATOM 1522 C C . LEU A 1 192 ? -18.761 13.050 -0.305 1.00 81.44 192 LEU A C 1
ATOM 1524 O O . LEU A 1 192 ? -19.972 12.850 -0.224 1.00 81.44 192 LEU A O 1
ATOM 1528 N N . GLU A 1 193 ? -17.914 12.616 0.631 1.00 79.94 193 GLU A N 1
ATOM 1529 C CA . GLU A 1 193 ? -18.376 11.875 1.809 1.00 79.94 193 GLU A CA 1
ATOM 1530 C C . GLU A 1 193 ? -19.223 12.735 2.759 1.00 79.94 193 GLU A C 1
ATOM 1532 O O . GLU A 1 193 ? -20.121 12.215 3.420 1.00 79.94 193 GLU A O 1
ATOM 1537 N N . ASN A 1 194 ? -18.975 14.045 2.814 1.00 82.12 194 ASN A N 1
ATOM 1538 C CA . ASN A 1 194 ? -19.779 14.988 3.593 1.00 82.12 194 ASN A CA 1
ATOM 1539 C C . ASN A 1 194 ? -21.076 15.417 2.877 1.00 82.12 194 ASN A C 1
ATOM 1541 O O . ASN A 1 194 ? -21.847 16.190 3.441 1.00 82.12 194 ASN A O 1
ATOM 1545 N N . LYS A 1 195 ? -21.342 14.912 1.661 1.00 78.69 195 LYS A N 1
ATOM 1546 C CA . LYS A 1 195 ? -22.448 15.343 0.781 1.00 78.69 195 LYS A CA 1
ATOM 1547 C C . LYS A 1 195 ? -22.394 16.833 0.413 1.00 78.69 195 LYS A C 1
ATOM 1549 O O . LYS A 1 195 ? -23.419 17.450 0.132 1.00 78.69 195 LYS A O 1
ATOM 1554 N N . GLU A 1 196 ? -21.197 17.401 0.400 1.00 78.50 196 GLU A N 1
ATOM 1555 C CA . GLU A 1 196 ? -20.924 18.772 -0.018 1.00 78.50 196 GLU A CA 1
ATOM 1556 C C . GLU A 1 196 ? -20.555 18.816 -1.508 1.00 78.50 196 GLU A C 1
ATOM 1558 O O . GLU A 1 196 ? -20.123 17.824 -2.104 1.00 78.50 196 GLU A O 1
ATOM 1563 N N . THR A 1 197 ? -20.700 19.985 -2.137 1.00 71.38 197 THR A N 1
ATOM 1564 C CA . THR A 1 197 ? -20.263 20.169 -3.524 1.00 71.38 197 THR A CA 1
ATOM 1565 C C . THR A 1 197 ? -18.744 19.992 -3.625 1.00 71.38 197 THR A C 1
ATOM 1567 O O . THR A 1 197 ? -18.011 20.682 -2.909 1.00 71.38 197 THR A O 1
ATOM 1570 N N . PRO A 1 198 ? -18.242 19.113 -4.512 1.00 64.31 198 PRO A N 1
ATOM 1571 C CA . PRO A 1 198 ? -16.815 18.849 -4.625 1.00 64.31 198 PRO A CA 1
ATOM 1572 C C . PRO A 1 198 ? -16.058 20.115 -5.030 1.00 64.31 198 PRO A C 1
ATOM 1574 O O . PRO A 1 198 ? -16.357 20.740 -6.047 1.00 64.31 198 PRO A O 1
ATOM 1577 N N . ILE A 1 199 ? -15.051 20.473 -4.235 1.00 62.91 199 ILE A N 1
ATOM 1578 C CA . ILE A 1 199 ? -14.182 21.622 -4.493 1.00 62.91 199 ILE A CA 1
ATOM 1579 C C . ILE A 1 199 ? -13.234 21.241 -5.637 1.00 62.91 199 ILE A C 1
ATOM 1581 O O . ILE A 1 199 ? -12.246 20.543 -5.424 1.00 62.91 199 ILE A O 1
ATOM 1585 N N . LEU A 1 200 ? -13.571 21.662 -6.858 1.00 57.56 200 LEU A N 1
ATOM 1586 C CA . LEU A 1 200 ? -12.782 21.395 -8.070 1.00 57.56 200 LEU A CA 1
ATOM 1587 C C . LEU A 1 200 ? -11.671 22.426 -8.299 1.00 57.56 200 LEU A C 1
ATOM 1589 O O . LEU A 1 200 ? -10.720 22.140 -9.017 1.00 57.56 200 LEU A O 1
ATOM 1593 N N . ASP A 1 201 ? -11.779 23.593 -7.666 1.00 53.38 201 ASP A N 1
ATOM 1594 C CA . ASP A 1 201 ? -10.829 24.691 -7.802 1.00 53.38 201 ASP A CA 1
ATOM 1595 C C . ASP A 1 201 ? -10.202 24.971 -6.441 1.00 53.38 201 ASP A C 1
ATOM 1597 O O . ASP A 1 201 ? -10.813 25.561 -5.545 1.00 53.38 201 ASP A O 1
ATOM 1601 N N . ILE A 1 202 ? -8.982 24.483 -6.238 1.00 51.59 202 ILE A N 1
ATOM 1602 C CA . ILE A 1 202 ? -8.267 24.731 -4.994 1.00 51.59 202 ILE A CA 1
ATOM 1603 C C . ILE A 1 202 ? -7.197 25.767 -5.301 1.00 51.59 202 ILE A C 1
ATOM 1605 O O . ILE A 1 202 ? -6.139 25.445 -5.836 1.00 51.59 202 ILE A O 1
ATOM 1609 N N . LYS A 1 203 ? -7.431 27.006 -4.851 1.00 50.69 203 LYS A N 1
ATOM 1610 C CA . LYS A 1 203 ? -6.336 27.902 -4.462 1.00 50.69 203 LYS A CA 1
ATOM 1611 C C . LYS A 1 203 ? -5.622 27.244 -3.285 1.00 50.69 203 LYS A C 1
ATOM 1613 O O . LYS A 1 203 ? -5.894 27.543 -2.123 1.00 50.69 203 LYS A O 1
ATOM 1618 N N . THR A 1 204 ? -4.774 26.255 -3.558 1.00 51.88 204 THR A N 1
ATOM 1619 C CA . THR A 1 204 ? -3.923 25.654 -2.534 1.00 51.88 204 THR A CA 1
ATOM 1620 C C . THR A 1 204 ? -3.013 26.773 -2.079 1.00 51.88 204 THR A C 1
ATOM 1622 O O . THR A 1 204 ? -2.180 27.236 -2.849 1.00 51.88 204 THR A O 1
ATOM 1625 N N . ASN A 1 205 ? -3.201 27.254 -0.851 1.00 56.59 205 ASN A N 1
ATOM 1626 C CA . ASN A 1 205 ? -2.256 28.183 -0.261 1.00 56.59 205 ASN A CA 1
ATOM 1627 C C . ASN A 1 205 ? -0.886 27.492 -0.302 1.00 56.59 205 ASN A C 1
ATOM 1629 O O . ASN A 1 205 ? -0.744 26.415 0.279 1.00 56.59 205 ASN A O 1
ATOM 1633 N N . ASN A 1 206 ? 0.091 28.060 -1.020 1.00 61.66 206 ASN A N 1
ATOM 1634 C CA . ASN A 1 206 ? 1.407 27.441 -1.244 1.00 61.66 206 ASN A CA 1
ATOM 1635 C C . ASN A 1 206 ? 2.021 26.930 0.069 1.00 61.66 206 ASN A C 1
ATOM 1637 O O . ASN A 1 206 ? 2.655 25.878 0.108 1.00 61.66 206 ASN A O 1
ATOM 1641 N N . ARG A 1 207 ? 1.744 27.624 1.179 1.00 66.12 207 ARG A N 1
ATOM 1642 C CA . ARG A 1 207 ? 2.171 27.252 2.530 1.00 66.12 207 ARG A CA 1
ATOM 1643 C C . ARG A 1 207 ? 1.682 25.871 2.991 1.00 66.12 207 ARG A C 1
ATOM 1645 O O . ARG A 1 207 ? 2.416 25.181 3.698 1.00 66.12 207 ARG A O 1
ATOM 1652 N N . ASP A 1 208 ? 0.473 25.457 2.624 1.00 66.75 208 ASP A N 1
ATOM 1653 C CA . ASP A 1 208 ? -0.082 24.153 3.005 1.00 66.75 208 ASP A CA 1
ATOM 1654 C C . ASP A 1 208 ? 0.531 23.013 2.186 1.00 66.75 208 ASP A C 1
ATOM 1656 O O . ASP A 1 208 ? 0.831 21.962 2.748 1.00 66.75 208 ASP A O 1
ATOM 1660 N N . LEU A 1 209 ? 0.806 23.243 0.899 1.00 69.81 209 LEU A N 1
ATOM 1661 C CA . LEU A 1 209 ? 1.509 22.278 0.052 1.00 69.81 209 LEU A CA 1
ATOM 1662 C C . LEU A 1 209 ? 2.934 22.026 0.564 1.00 69.81 209 LEU A C 1
ATOM 1664 O O . LEU A 1 209 ? 3.318 20.876 0.749 1.00 69.81 209 LEU A O 1
ATOM 1668 N N . TRP A 1 210 ? 3.683 23.087 0.882 1.00 71.25 210 TRP A N 1
ATOM 1669 C CA . TRP A 1 210 ? 5.026 22.967 1.463 1.00 71.25 210 TRP A CA 1
ATOM 1670 C C . TRP A 1 210 ? 5.019 22.298 2.838 1.00 71.25 210 TRP A C 1
ATOM 1672 O O . TRP A 1 210 ? 5.885 21.476 3.128 1.00 71.25 210 TRP A O 1
ATOM 1682 N N . SER A 1 211 ? 4.020 22.605 3.672 1.00 71.88 211 SER A N 1
ATOM 1683 C CA . SER A 1 211 ? 3.859 21.946 4.974 1.00 71.88 211 SER A CA 1
ATOM 1684 C C . SER A 1 211 ? 3.637 20.442 4.811 1.00 71.88 211 SER A C 1
ATOM 1686 O O . SER A 1 211 ? 4.216 19.652 5.551 1.00 71.88 211 SER A O 1
ATOM 1688 N N . TYR A 1 212 ? 2.812 20.044 3.841 1.00 72.44 212 TYR A N 1
ATOM 1689 C CA . TYR A 1 212 ? 2.560 18.640 3.549 1.00 72.44 212 TYR A CA 1
ATOM 1690 C C . TYR A 1 212 ? 3.785 17.949 2.938 1.00 72.44 212 TYR A C 1
ATOM 1692 O O . TYR A 1 212 ? 4.153 16.863 3.375 1.00 72.44 212 TYR A O 1
ATOM 1700 N N . LEU A 1 213 ? 4.474 18.601 2.000 1.00 75.06 213 LEU A N 1
ATOM 1701 C CA . LEU A 1 213 ? 5.702 18.086 1.396 1.00 75.06 213 LEU A CA 1
ATOM 1702 C C . LEU A 1 213 ? 6.781 17.830 2.451 1.00 75.06 213 LEU A C 1
ATOM 1704 O O . LEU A 1 213 ? 7.417 16.781 2.432 1.00 75.06 213 LEU A O 1
ATOM 1708 N N . LEU A 1 214 ? 6.936 18.738 3.416 1.00 74.75 214 LEU A N 1
ATOM 1709 C CA . LEU A 1 214 ? 7.864 18.565 4.531 1.00 74.75 214 LEU A CA 1
ATOM 1710 C C . LEU A 1 214 ? 7.485 17.366 5.411 1.00 74.75 214 LEU A C 1
ATOM 1712 O O . LEU A 1 214 ? 8.359 16.623 5.848 1.00 74.75 214 LEU A O 1
ATOM 1716 N N . ILE A 1 215 ? 6.192 17.134 5.639 1.00 73.06 215 ILE A N 1
ATOM 1717 C CA . ILE A 1 215 ? 5.717 15.962 6.381 1.00 73.06 215 ILE A CA 1
ATOM 1718 C C . ILE A 1 215 ? 6.010 14.668 5.616 1.00 73.06 215 ILE A C 1
ATOM 1720 O O . ILE A 1 215 ? 6.496 13.712 6.219 1.00 73.06 215 ILE A O 1
ATOM 1724 N N . VAL A 1 216 ? 5.748 14.628 4.307 1.00 72.44 216 VAL A N 1
ATOM 1725 C CA . VAL A 1 216 ? 6.059 13.461 3.467 1.00 72.44 216 VAL A CA 1
ATOM 1726 C C . VAL A 1 216 ? 7.564 13.214 3.435 1.00 72.44 216 VAL A C 1
ATOM 1728 O O . VAL A 1 216 ? 7.993 12.083 3.630 1.00 72.44 216 VAL A O 1
ATOM 1731 N N . LEU A 1 217 ? 8.378 14.261 3.288 1.00 73.50 217 LEU A N 1
ATOM 1732 C CA . LEU A 1 217 ? 9.835 14.159 3.324 1.00 73.50 217 LEU A CA 1
ATOM 1733 C C . LEU A 1 217 ? 10.329 13.593 4.661 1.00 73.50 217 LEU A C 1
ATOM 1735 O O . LEU A 1 217 ? 11.105 12.643 4.666 1.00 73.50 217 LEU A O 1
ATOM 1739 N N . LEU A 1 218 ? 9.853 14.126 5.791 1.00 69.81 218 LEU A N 1
ATOM 1740 C CA . LEU A 1 218 ? 10.192 13.611 7.122 1.00 69.81 218 LEU A CA 1
ATOM 1741 C C . LEU A 1 218 ? 9.749 12.156 7.296 1.00 69.81 218 LEU A C 1
ATOM 1743 O O . LEU A 1 218 ? 10.502 11.342 7.818 1.00 69.81 218 LEU A O 1
ATOM 1747 N N . THR A 1 219 ? 8.549 11.819 6.826 1.00 69.25 219 THR A N 1
ATOM 1748 C CA . THR A 1 219 ? 8.014 10.452 6.855 1.00 69.25 219 THR A CA 1
ATOM 1749 C C . THR A 1 219 ? 8.933 9.498 6.098 1.00 69.25 219 THR A C 1
ATOM 1751 O O . THR A 1 219 ? 9.326 8.467 6.642 1.00 69.25 219 THR A O 1
ATOM 1754 N N . THR A 1 220 ? 9.336 9.867 4.881 1.00 69.50 220 THR A N 1
ATOM 1755 C CA . THR A 1 220 ? 10.250 9.080 4.047 1.00 69.50 220 THR A CA 1
ATOM 1756 C C . THR A 1 220 ? 11.632 8.975 4.679 1.00 69.50 220 THR A C 1
ATOM 1758 O O . THR A 1 220 ? 12.169 7.877 4.757 1.00 69.50 220 THR A O 1
ATOM 1761 N N . LEU A 1 221 ? 12.199 10.069 5.193 1.00 69.81 221 LEU A N 1
ATOM 1762 C CA . LEU A 1 221 ? 13.519 10.060 5.829 1.00 69.81 221 LEU A CA 1
ATOM 1763 C C . LEU A 1 221 ? 13.546 9.208 7.101 1.00 69.81 221 LEU A C 1
ATOM 1765 O O . LEU A 1 221 ? 14.488 8.452 7.306 1.00 69.81 221 LEU A O 1
ATOM 1769 N N . ILE A 1 222 ? 12.518 9.282 7.948 1.00 65.88 222 ILE A N 1
ATOM 1770 C CA . ILE A 1 222 ? 12.496 8.522 9.204 1.00 65.88 222 ILE A CA 1
ATOM 1771 C C . ILE A 1 222 ? 12.129 7.046 8.962 1.00 65.88 222 ILE A C 1
ATOM 1773 O O . ILE A 1 222 ? 12.603 6.166 9.686 1.00 65.88 222 ILE A O 1
ATOM 1777 N N . ALA A 1 223 ? 11.305 6.751 7.951 1.00 61.41 223 ALA A N 1
ATOM 1778 C CA . ALA A 1 223 ? 10.973 5.376 7.585 1.00 61.41 223 ALA A CA 1
ATOM 1779 C C . ALA A 1 223 ? 12.115 4.689 6.816 1.00 61.41 223 ALA A C 1
ATOM 1781 O O . ALA A 1 223 ? 12.459 3.558 7.141 1.00 61.41 223 ALA A O 1
ATOM 1782 N N . ALA A 1 224 ? 12.713 5.360 5.826 1.00 61.75 224 ALA A N 1
ATOM 1783 C CA . ALA A 1 224 ? 13.726 4.795 4.929 1.00 61.75 224 ALA A CA 1
ATOM 1784 C C . ALA A 1 224 ? 15.175 5.050 5.366 1.00 61.75 224 ALA A C 1
ATOM 1786 O O . ALA A 1 224 ? 16.071 4.337 4.921 1.00 61.75 224 ALA A O 1
ATOM 1787 N N . GLY A 1 225 ? 15.422 6.011 6.259 1.00 59.69 225 GLY A N 1
ATOM 1788 C CA . GLY A 1 225 ? 16.754 6.324 6.785 1.00 59.69 225 GLY A CA 1
ATOM 1789 C C . GLY A 1 225 ? 17.488 5.110 7.366 1.00 59.69 225 GLY A C 1
ATOM 1790 O O . GLY A 1 225 ? 18.638 4.891 6.994 1.00 59.69 225 GLY A O 1
ATOM 1791 N N . PRO A 1 226 ? 16.843 4.259 8.188 1.00 63.50 226 PRO A N 1
ATOM 1792 C CA . PRO A 1 226 ? 17.462 3.027 8.681 1.00 63.50 226 PRO A CA 1
ATOM 1793 C C . PRO A 1 226 ? 17.829 2.030 7.574 1.00 63.50 226 PRO A C 1
ATOM 1795 O O . PRO A 1 226 ? 18.870 1.384 7.669 1.00 63.50 226 PRO A O 1
ATOM 1798 N N . LEU A 1 227 ? 17.028 1.929 6.502 1.00 60.59 227 LEU A N 1
ATOM 1799 C CA . LEU A 1 227 ? 17.377 1.101 5.340 1.00 60.59 227 LEU A CA 1
ATOM 1800 C C . LEU A 1 227 ? 18.582 1.676 4.596 1.00 60.59 227 LEU A C 1
ATOM 1802 O O . LEU A 1 227 ? 19.519 0.941 4.305 1.00 60.59 227 LEU A O 1
ATOM 1806 N N . PHE A 1 228 ? 18.599 2.984 4.343 1.00 58.97 228 PHE A N 1
ATOM 1807 C CA . PHE A 1 228 ? 19.728 3.653 3.696 1.00 58.97 228 PHE A CA 1
ATOM 1808 C C . PHE A 1 228 ? 21.026 3.482 4.499 1.00 58.97 228 PHE A C 1
ATOM 1810 O O . PHE A 1 228 ? 22.068 3.156 3.937 1.00 58.97 228 PHE A O 1
ATOM 1817 N N . LEU A 1 229 ? 20.946 3.596 5.826 1.00 59.69 229 LEU A N 1
ATOM 1818 C CA . LEU A 1 229 ? 22.076 3.388 6.730 1.00 59.69 229 LEU A CA 1
ATOM 1819 C C . LEU A 1 229 ? 22.541 1.923 6.731 1.00 59.69 229 LEU A C 1
ATOM 1821 O O . LEU A 1 229 ? 23.740 1.667 6.709 1.00 59.69 229 LEU A O 1
ATOM 1825 N N . SER A 1 230 ? 21.612 0.960 6.662 1.00 56.03 230 SER A N 1
ATOM 1826 C CA . SER A 1 230 ? 21.954 -0.463 6.516 1.00 56.03 230 SER A CA 1
ATOM 1827 C C . SER A 1 230 ? 22.624 -0.780 5.172 1.00 56.03 230 SER A C 1
ATOM 1829 O O . SER A 1 230 ? 23.593 -1.533 5.142 1.00 56.03 230 SER A O 1
ATOM 1831 N N . VAL A 1 231 ? 22.187 -0.146 4.077 1.00 58.19 231 VAL A N 1
ATOM 1832 C CA . VAL A 1 231 ? 22.814 -0.275 2.752 1.00 58.19 231 VAL A CA 1
ATOM 1833 C C . VAL A 1 231 ? 24.216 0.331 2.760 1.00 58.19 231 VAL A C 1
ATOM 1835 O O . VAL A 1 231 ? 25.145 -0.313 2.287 1.00 58.19 231 VAL A O 1
ATOM 1838 N N . ILE A 1 232 ? 24.408 1.515 3.352 1.00 59.59 232 ILE A N 1
ATOM 1839 C CA . ILE A 1 232 ? 25.740 2.122 3.514 1.00 59.59 232 ILE A CA 1
ATOM 1840 C C . ILE A 1 232 ? 26.663 1.199 4.317 1.00 59.59 232 ILE A C 1
ATOM 1842 O O . ILE A 1 232 ? 27.792 0.958 3.900 1.00 59.59 232 ILE A O 1
ATOM 1846 N N . MET A 1 233 ? 26.183 0.630 5.424 1.00 55.19 233 MET A N 1
ATOM 1847 C CA . MET A 1 233 ? 26.968 -0.290 6.256 1.00 55.19 233 MET A CA 1
ATOM 1848 C C . MET A 1 233 ? 27.340 -1.594 5.535 1.00 55.19 233 MET A C 1
ATOM 1850 O O . MET A 1 233 ? 28.374 -2.173 5.848 1.00 55.19 233 MET A O 1
ATOM 1854 N N . ILE A 1 234 ? 26.543 -2.039 4.556 1.00 55.75 234 ILE A N 1
ATOM 1855 C CA . ILE A 1 234 ? 26.867 -3.176 3.675 1.00 55.75 234 ILE A CA 1
ATOM 1856 C C . ILE A 1 234 ? 27.850 -2.765 2.572 1.00 55.75 234 ILE A C 1
ATOM 1858 O O . ILE A 1 234 ? 28.739 -3.532 2.211 1.00 55.75 234 ILE A O 1
ATOM 1862 N N . MET A 1 235 ? 27.712 -1.549 2.044 1.00 50.16 235 MET A N 1
ATOM 1863 C CA . MET A 1 235 ? 28.571 -1.022 0.986 1.00 50.16 235 MET A CA 1
ATOM 1864 C C . MET A 1 235 ? 29.983 -0.699 1.494 1.00 50.16 235 MET A C 1
ATOM 1866 O O . MET A 1 235 ? 30.939 -0.944 0.769 1.00 50.16 235 MET A O 1
ATOM 1870 N N . ILE A 1 236 ? 30.147 -0.211 2.730 1.00 54.78 236 ILE A N 1
ATOM 1871 C CA . ILE A 1 236 ? 31.461 0.147 3.300 1.00 54.78 236 ILE A CA 1
ATOM 1872 C C . ILE A 1 236 ? 32.467 -1.026 3.238 1.00 54.78 236 ILE A C 1
ATOM 1874 O O . ILE A 1 236 ? 33.557 -0.811 2.714 1.00 54.78 236 ILE A O 1
ATOM 1878 N N . PRO A 1 237 ? 32.144 -2.263 3.674 1.00 51.12 237 PRO A N 1
ATOM 1879 C CA . PRO A 1 237 ? 33.027 -3.421 3.516 1.00 51.12 237 PRO A CA 1
ATOM 1880 C C . PRO A 1 237 ? 33.270 -3.839 2.063 1.00 51.12 237 PRO A C 1
ATOM 1882 O O . PRO A 1 237 ? 34.379 -4.241 1.732 1.00 51.12 237 PRO A O 1
ATOM 1885 N N . ILE A 1 238 ? 32.252 -3.748 1.197 1.00 49.62 238 ILE A N 1
ATOM 1886 C CA . ILE A 1 238 ? 32.356 -4.119 -0.226 1.00 49.62 238 ILE A CA 1
ATOM 1887 C C . ILE A 1 238 ? 33.328 -3.177 -0.944 1.00 49.62 238 ILE A C 1
ATOM 1889 O O . ILE A 1 238 ? 34.211 -3.628 -1.672 1.00 49.62 238 ILE A O 1
ATOM 1893 N N . PHE A 1 239 ? 33.228 -1.874 -0.676 1.00 44.00 239 PHE A N 1
ATOM 1894 C CA . PHE A 1 239 ? 34.172 -0.895 -1.197 1.00 44.00 239 PHE A CA 1
ATOM 1895 C C . PHE A 1 239 ? 35.546 -1.021 -0.521 1.00 44.00 239 PHE A C 1
ATOM 1897 O O . PHE A 1 239 ? 36.552 -1.012 -1.222 1.00 44.00 239 PHE A O 1
ATOM 1904 N N . ALA A 1 240 ? 35.628 -1.235 0.795 1.00 48.47 240 ALA A N 1
ATOM 1905 C CA . ALA A 1 240 ? 36.909 -1.419 1.487 1.00 48.47 240 ALA A CA 1
ATOM 1906 C C . ALA A 1 240 ? 37.692 -2.658 1.002 1.00 48.47 240 ALA A C 1
ATOM 1908 O O . ALA A 1 240 ? 38.905 -2.566 0.834 1.00 48.47 240 ALA A O 1
ATOM 1909 N N . GLY A 1 241 ? 37.011 -3.774 0.710 1.00 46.75 241 GLY A N 1
ATOM 1910 C CA . GLY A 1 241 ? 37.622 -4.966 0.106 1.00 46.75 241 GLY A CA 1
ATOM 1911 C C . GLY A 1 241 ? 38.093 -4.728 -1.331 1.00 46.75 241 GLY A C 1
ATOM 1912 O O . GLY A 1 241 ? 39.205 -5.097 -1.689 1.00 46.75 241 GLY A O 1
ATOM 1913 N N . SER A 1 242 ? 37.313 -3.999 -2.137 1.00 46.50 242 SER A N 1
ATOM 1914 C CA . SER A 1 242 ? 37.735 -3.653 -3.503 1.00 46.50 242 SER A CA 1
ATOM 1915 C C . SER A 1 242 ? 38.972 -2.740 -3.548 1.00 46.50 242 SER A C 1
ATOM 1917 O O . SER A 1 242 ? 39.766 -2.827 -4.478 1.00 46.50 242 SER A O 1
ATOM 1919 N N . TRP A 1 243 ? 39.182 -1.894 -2.531 1.00 41.50 243 TRP A N 1
ATOM 1920 C CA . TRP A 1 243 ? 40.373 -1.044 -2.436 1.00 41.50 243 TRP A CA 1
ATOM 1921 C C . TRP A 1 243 ? 41.616 -1.796 -1.938 1.00 41.50 243 TRP A C 1
ATOM 1923 O O . TRP A 1 243 ? 42.714 -1.479 -2.394 1.00 41.50 243 TRP A O 1
ATOM 1933 N N . SER A 1 244 ? 41.482 -2.804 -1.061 1.00 47.75 244 SER A N 1
ATOM 1934 C CA . SER A 1 244 ? 42.631 -3.638 -0.668 1.00 47.75 244 SER A CA 1
ATOM 1935 C C . SER A 1 244 ? 43.151 -4.479 -1.830 1.00 47.75 244 SER A C 1
ATOM 1937 O O . SER A 1 244 ? 44.367 -4.590 -1.987 1.00 47.75 244 SER A O 1
ATOM 1939 N N . ASP A 1 245 ? 42.248 -4.992 -2.669 1.00 46.47 245 ASP A N 1
ATOM 1940 C CA . ASP A 1 245 ? 42.578 -5.805 -3.846 1.00 46.47 245 ASP A CA 1
ATOM 1941 C C . ASP A 1 245 ? 43.259 -4.964 -4.942 1.00 46.47 245 ASP A C 1
ATOM 1943 O O . ASP A 1 245 ? 44.227 -5.396 -5.565 1.00 46.47 245 ASP A O 1
ATOM 1947 N N . VAL A 1 246 ? 42.834 -3.707 -5.124 1.00 39.91 246 VAL A N 1
ATOM 1948 C CA . VAL A 1 246 ? 43.467 -2.764 -6.065 1.00 39.91 246 VAL A CA 1
ATOM 1949 C C . VAL A 1 246 ? 44.860 -2.322 -5.589 1.00 39.91 246 VAL A C 1
ATOM 1951 O O . VAL A 1 246 ? 45.773 -2.207 -6.404 1.00 39.91 246 VAL A O 1
ATOM 1954 N N . ILE A 1 247 ? 45.063 -2.115 -4.283 1.00 44.66 247 ILE A N 1
ATOM 1955 C CA . ILE A 1 247 ? 46.377 -1.747 -3.721 1.00 44.66 247 ILE A CA 1
ATOM 1956 C C . ILE A 1 247 ? 47.361 -2.929 -3.775 1.00 44.66 247 ILE A C 1
ATOM 1958 O O . ILE A 1 247 ? 48.534 -2.727 -4.087 1.00 44.66 247 ILE A O 1
ATOM 1962 N N . THR A 1 248 ? 46.899 -4.162 -3.539 1.00 46.44 248 THR A N 1
ATOM 1963 C CA . THR A 1 248 ? 47.742 -5.369 -3.654 1.00 46.44 248 THR A CA 1
ATOM 1964 C C . THR A 1 248 ? 48.076 -5.716 -5.105 1.00 46.44 248 THR A C 1
ATOM 1966 O O . THR A 1 248 ? 49.226 -6.058 -5.381 1.00 46.44 248 THR A O 1
ATOM 1969 N N . MET A 1 249 ? 47.148 -5.525 -6.053 1.00 39.31 249 MET A N 1
ATOM 1970 C CA . MET A 1 249 ? 47.434 -5.668 -7.491 1.00 39.31 249 MET A CA 1
ATOM 1971 C C . MET A 1 249 ? 48.475 -4.662 -8.006 1.00 39.31 249 MET A C 1
ATOM 1973 O O . MET A 1 249 ? 49.207 -4.974 -8.941 1.00 39.31 249 MET A O 1
ATOM 1977 N N . MET A 1 250 ? 48.584 -3.471 -7.405 1.00 42.47 250 MET A N 1
ATOM 1978 C CA . MET A 1 250 ? 49.634 -2.503 -7.756 1.00 42.47 250 MET A CA 1
ATOM 1979 C C . MET A 1 250 ? 50.999 -2.814 -7.120 1.00 42.47 250 MET A C 1
ATOM 1981 O O . MET A 1 250 ? 52.005 -2.269 -7.570 1.00 42.47 250 MET A O 1
ATOM 1985 N N . GLN A 1 251 ? 51.056 -3.655 -6.081 1.00 45.28 251 GLN A N 1
ATOM 1986 C CA . GLN A 1 251 ? 52.285 -3.926 -5.321 1.00 45.28 251 GLN A CA 1
ATOM 1987 C C . GLN A 1 251 ? 52.945 -5.274 -5.635 1.00 45.28 251 GLN A C 1
ATOM 1989 O O . GLN A 1 251 ? 54.133 -5.428 -5.362 1.00 45.28 251 GLN A O 1
ATOM 1994 N N . MET A 1 252 ? 52.228 -6.240 -6.214 1.00 43.41 252 MET A N 1
ATOM 1995 C CA . MET A 1 252 ? 52.767 -7.577 -6.482 1.00 43.41 252 MET A CA 1
ATOM 1996 C C . MET A 1 252 ? 52.823 -7.856 -7.983 1.00 43.41 252 MET A C 1
ATOM 1998 O O . MET A 1 252 ? 51.855 -8.289 -8.599 1.00 43.41 252 MET A O 1
ATOM 2002 N N . GLY A 1 253 ? 53.996 -7.608 -8.562 1.00 48.06 253 GLY A N 1
ATOM 2003 C CA . GLY A 1 253 ? 54.370 -8.045 -9.905 1.00 48.06 253 GLY A CA 1
ATOM 2004 C C . GLY A 1 253 ? 54.884 -9.484 -9.957 1.00 48.06 253 GLY A C 1
ATOM 2005 O O . GLY A 1 253 ? 55.785 -9.741 -10.744 1.00 48.06 253 GLY A O 1
ATOM 2006 N N . ASP A 1 254 ? 54.374 -10.397 -9.126 1.00 38.97 254 ASP A N 1
ATOM 2007 C CA . ASP A 1 254 ? 54.613 -11.824 -9.338 1.00 38.97 254 ASP A CA 1
ATOM 2008 C C . ASP A 1 254 ? 53.542 -12.703 -8.686 1.00 38.97 254 ASP A C 1
ATOM 2010 O O . ASP A 1 254 ? 53.060 -12.450 -7.579 1.00 38.97 254 ASP A O 1
ATOM 2014 N N . ILE A 1 255 ? 53.160 -13.720 -9.447 1.00 50.28 255 ILE A N 1
ATOM 2015 C CA . ILE A 1 255 ? 52.157 -14.737 -9.160 1.00 50.28 255 ILE A CA 1
ATOM 2016 C C . ILE A 1 255 ? 52.916 -15.859 -8.468 1.00 50.28 255 ILE A C 1
ATOM 2018 O O . ILE A 1 255 ? 53.742 -16.466 -9.125 1.00 50.28 255 ILE A O 1
ATOM 2022 N N . ASP A 1 256 ? 52.691 -16.086 -7.170 1.00 42.38 256 ASP A N 1
ATOM 2023 C CA . ASP A 1 256 ? 52.757 -17.413 -6.527 1.00 42.38 256 ASP A CA 1
ATOM 2024 C C . ASP A 1 256 ? 52.779 -17.288 -4.999 1.00 42.38 256 ASP A C 1
ATOM 2026 O O . ASP A 1 256 ? 53.816 -17.252 -4.342 1.00 42.38 256 ASP A O 1
ATOM 2030 N N . SER A 1 257 ? 51.587 -17.205 -4.411 1.00 38.84 257 SER A N 1
ATOM 2031 C CA . SER A 1 257 ? 51.218 -17.838 -3.130 1.00 38.84 257 SER A CA 1
ATOM 2032 C C . SER A 1 257 ? 49.844 -17.329 -2.710 1.00 38.84 257 SER A C 1
ATOM 2034 O O . SER A 1 257 ? 49.649 -16.694 -1.677 1.00 38.84 257 SER A O 1
ATOM 2036 N N . PHE A 1 258 ? 48.846 -17.649 -3.535 1.00 36.25 258 PHE A N 1
ATOM 2037 C CA . PHE A 1 258 ? 47.445 -17.577 -3.142 1.00 36.25 258 PHE A CA 1
ATOM 2038 C C . PHE A 1 258 ? 47.172 -18.743 -2.182 1.00 36.25 258 PHE A C 1
ATOM 2040 O O . PHE A 1 258 ? 46.563 -19.750 -2.545 1.00 36.25 258 PHE A O 1
ATOM 2047 N N . SER A 1 259 ? 47.680 -18.636 -0.950 1.00 38.44 259 SER A N 1
ATOM 2048 C CA . SER A 1 259 ? 47.248 -19.453 0.179 1.00 38.44 259 SER A CA 1
ATOM 2049 C C . SER A 1 259 ? 45.811 -19.061 0.517 1.00 38.44 259 SER A C 1
ATOM 2051 O O . SER A 1 259 ? 45.500 -18.251 1.384 1.00 38.44 259 SER A O 1
ATOM 2053 N N . SER A 1 260 ? 44.926 -19.629 -0.295 1.00 42.34 260 SER A N 1
ATOM 2054 C CA . SER A 1 260 ? 43.615 -20.140 0.054 1.00 42.34 260 SER A CA 1
ATOM 2055 C C . SER A 1 260 ? 43.200 -19.928 1.515 1.00 42.34 260 SER A C 1
ATOM 2057 O O . SER A 1 260 ? 43.818 -20.473 2.431 1.00 42.34 260 SER A O 1
ATOM 2059 N N . LEU A 1 261 ? 42.031 -19.292 1.661 1.00 35.34 261 LEU A N 1
ATOM 2060 C CA . LEU A 1 261 ? 41.060 -19.469 2.751 1.00 35.34 261 LEU A CA 1
ATOM 2061 C C . LEU A 1 261 ? 41.002 -18.478 3.932 1.00 35.34 261 LEU A C 1
ATOM 2063 O O . LEU A 1 261 ? 40.507 -18.852 4.990 1.00 35.34 261 LEU A O 1
ATOM 2067 N N . VAL A 1 262 ? 41.333 -17.190 3.763 1.00 39.78 262 VAL A N 1
ATOM 2068 C CA . VAL A 1 262 ? 40.872 -16.145 4.720 1.00 39.78 262 VAL A CA 1
ATOM 2069 C C . VAL A 1 262 ? 40.353 -14.836 4.070 1.00 39.78 262 VAL A C 1
ATOM 2071 O O . VAL A 1 262 ? 40.675 -13.751 4.543 1.00 39.78 262 VAL A O 1
ATOM 2074 N N . PRO A 1 263 ? 39.510 -14.883 3.013 1.00 42.78 263 PRO A N 1
ATOM 2075 C CA . PRO A 1 263 ? 38.540 -13.784 2.806 1.00 42.78 263 PRO A CA 1
ATOM 2076 C C . PRO A 1 263 ? 37.059 -14.206 2.815 1.00 42.78 263 PRO A C 1
ATOM 2078 O O . PRO A 1 263 ? 36.183 -13.341 2.846 1.00 42.78 263 PRO A O 1
ATOM 2081 N N . SER A 1 264 ? 36.734 -15.505 2.825 1.00 43.22 264 SER A N 1
ATOM 2082 C CA . SER A 1 264 ? 35.345 -15.980 2.667 1.00 43.22 264 SER A CA 1
ATOM 2083 C C . SER A 1 264 ? 34.496 -15.917 3.943 1.00 43.22 264 SER A C 1
ATOM 2085 O O . SER A 1 264 ? 33.278 -15.818 3.852 1.00 43.22 264 SER A O 1
ATOM 2087 N N . LEU A 1 265 ? 35.109 -15.920 5.132 1.00 38.00 265 LEU A N 1
ATOM 2088 C CA . LEU A 1 265 ? 34.393 -15.816 6.413 1.00 38.00 265 LEU A CA 1
ATOM 2089 C C . LEU A 1 265 ? 34.159 -14.367 6.853 1.00 38.00 265 LEU A C 1
ATOM 2091 O O . LEU A 1 265 ? 33.103 -14.075 7.400 1.00 38.00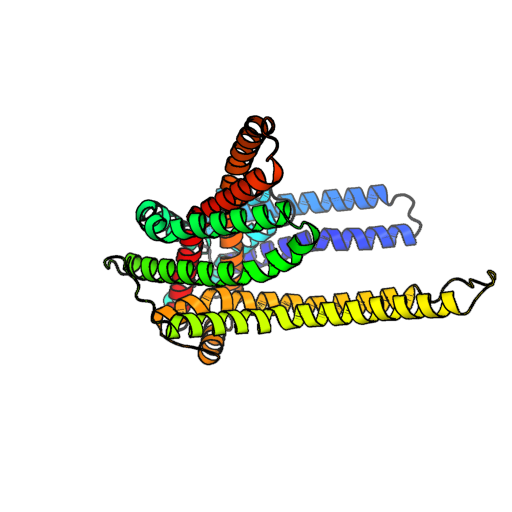 265 LEU A O 1
ATOM 2095 N N . GLY A 1 266 ? 35.096 -13.450 6.590 1.00 45.00 266 GLY A N 1
ATOM 2096 C CA . GLY A 1 266 ? 34.952 -12.034 6.953 1.00 45.00 266 GLY A CA 1
ATOM 2097 C C . GLY A 1 266 ? 33.870 -11.328 6.134 1.00 45.00 266 GLY A C 1
ATOM 2098 O O . GLY A 1 266 ? 33.013 -10.647 6.690 1.00 45.00 266 GLY A O 1
ATOM 2099 N N . THR A 1 267 ? 33.847 -11.561 4.820 1.00 49.16 267 THR A N 1
ATOM 2100 C CA . THR A 1 267 ? 32.815 -11.033 3.913 1.00 49.16 267 THR A CA 1
ATOM 2101 C C . THR A 1 267 ? 31.453 -11.692 4.146 1.00 49.16 267 THR A C 1
ATOM 2103 O O . THR A 1 267 ? 30.447 -10.985 4.221 1.00 49.16 267 THR A O 1
ATOM 2106 N N . ALA A 1 268 ? 31.403 -13.012 4.375 1.00 45.25 268 ALA A N 1
ATOM 2107 C CA . ALA A 1 268 ? 30.167 -13.707 4.737 1.00 45.25 268 ALA A CA 1
ATOM 2108 C C . ALA A 1 268 ? 29.622 -13.250 6.102 1.00 45.25 268 ALA A C 1
ATOM 2110 O O . ALA A 1 268 ? 28.441 -12.927 6.197 1.00 45.25 268 ALA A O 1
ATOM 2111 N N . ALA A 1 269 ? 30.460 -13.129 7.136 1.00 46.41 269 ALA A N 1
ATOM 2112 C CA . ALA A 1 269 ? 30.046 -12.655 8.458 1.00 46.41 269 ALA A CA 1
ATOM 2113 C C . ALA A 1 269 ? 29.583 -11.190 8.434 1.00 46.41 269 ALA A C 1
ATOM 2115 O O . ALA A 1 269 ? 28.567 -10.870 9.044 1.00 46.41 269 ALA A O 1
ATOM 2116 N N . LEU A 1 270 ? 30.255 -10.306 7.686 1.00 50.34 270 LEU A N 1
ATOM 2117 C CA . LEU A 1 270 ? 29.833 -8.909 7.520 1.00 50.34 270 LEU A CA 1
ATOM 2118 C C . LEU A 1 270 ? 28.540 -8.784 6.701 1.00 50.34 270 LEU A C 1
ATOM 2120 O O . LEU A 1 270 ? 27.683 -7.972 7.043 1.00 50.34 270 LEU A O 1
ATOM 2124 N N . SER A 1 271 ? 28.346 -9.625 5.680 1.00 49.81 271 SER A N 1
ATOM 2125 C CA . SER A 1 271 ? 27.076 -9.704 4.944 1.00 49.81 271 SER A CA 1
ATOM 2126 C C . SER A 1 271 ? 25.936 -10.247 5.814 1.00 49.81 271 SER A C 1
ATOM 2128 O O . SER A 1 271 ? 24.814 -9.752 5.731 1.00 49.81 271 SER A O 1
ATOM 2130 N N . LEU A 1 272 ? 26.228 -11.187 6.722 1.00 51.31 272 LEU A N 1
ATOM 2131 C CA . LEU A 1 272 ? 25.276 -11.712 7.698 1.00 51.31 272 LEU A CA 1
ATOM 2132 C C . LEU A 1 272 ? 24.909 -10.645 8.738 1.00 51.31 272 LEU A C 1
ATOM 2134 O O . LEU A 1 272 ? 23.733 -10.465 9.023 1.00 51.31 272 LEU A O 1
ATOM 2138 N N . VAL A 1 273 ? 25.881 -9.883 9.255 1.00 55.47 273 VAL A N 1
ATOM 2139 C CA . VAL A 1 273 ? 25.636 -8.730 10.143 1.00 55.47 273 VAL A CA 1
ATOM 2140 C C . VAL A 1 273 ? 24.817 -7.657 9.421 1.00 55.47 273 VAL A C 1
ATOM 2142 O O . VAL A 1 273 ? 23.867 -7.128 9.995 1.00 55.47 273 VAL A O 1
ATOM 2145 N N . GLY A 1 274 ? 25.112 -7.387 8.147 1.00 54.78 274 GLY A N 1
ATOM 2146 C CA . GLY A 1 274 ? 24.317 -6.510 7.288 1.00 54.78 274 GLY A CA 1
ATOM 2147 C C . GLY A 1 274 ? 22.869 -6.980 7.142 1.00 54.78 274 GLY A C 1
ATOM 2148 O O . GLY A 1 274 ? 21.951 -6.210 7.404 1.00 54.78 274 GLY A O 1
ATOM 2149 N N . LEU A 1 275 ? 22.647 -8.257 6.821 1.00 55.19 275 LEU A N 1
ATOM 2150 C CA . LEU A 1 275 ? 21.314 -8.867 6.725 1.00 55.19 275 LEU A CA 1
ATOM 2151 C C . LEU A 1 275 ? 20.565 -8.865 8.071 1.00 55.19 275 LEU A C 1
ATOM 2153 O O . LEU A 1 275 ? 19.366 -8.580 8.116 1.00 55.19 275 LEU A O 1
ATOM 2157 N N . VAL A 1 276 ? 21.271 -9.122 9.176 1.00 60.28 276 VAL A N 1
ATOM 2158 C CA . VAL A 1 276 ? 20.718 -9.106 10.539 1.00 60.28 276 VAL A CA 1
ATOM 2159 C C . VAL A 1 276 ? 20.340 -7.690 10.972 1.00 60.28 276 VAL A C 1
ATOM 2161 O O . VAL A 1 276 ? 19.327 -7.533 11.643 1.00 60.28 276 VAL A O 1
ATOM 2164 N N . LEU A 1 277 ? 21.081 -6.653 10.567 1.00 63.31 277 LEU A N 1
ATOM 2165 C CA . LEU A 1 277 ? 20.734 -5.248 10.826 1.00 63.31 277 LEU A CA 1
ATOM 2166 C C . LEU A 1 277 ? 19.656 -4.718 9.869 1.00 63.31 277 LEU A C 1
ATOM 2168 O O . LEU A 1 277 ? 18.836 -3.882 10.259 1.00 63.31 277 LEU A O 1
ATOM 2172 N N . MET A 1 278 ? 19.607 -5.233 8.638 1.00 62.59 278 MET A N 1
ATOM 2173 C CA . MET A 1 278 ? 18.547 -4.925 7.682 1.00 62.59 278 MET A CA 1
ATOM 2174 C C . MET A 1 278 ? 17.188 -5.385 8.198 1.00 62.59 278 MET A C 1
ATOM 2176 O O . MET A 1 278 ? 16.210 -4.667 8.022 1.00 62.59 278 MET A O 1
ATOM 2180 N N . PHE A 1 279 ? 17.093 -6.536 8.863 1.00 65.56 279 PHE A N 1
ATOM 2181 C CA . PHE A 1 279 ? 15.799 -7.065 9.296 1.00 65.56 279 PHE A CA 1
ATOM 2182 C C . PHE A 1 279 ? 15.046 -6.138 10.286 1.00 65.56 279 PHE A C 1
ATOM 2184 O O . PHE A 1 279 ? 13.900 -5.778 9.998 1.00 65.56 279 PHE A O 1
ATOM 2191 N N . PRO A 1 280 ? 15.648 -5.639 11.387 1.00 69.00 280 PRO A N 1
ATOM 2192 C CA . PRO A 1 280 ? 15.051 -4.603 12.231 1.00 69.00 280 PRO A CA 1
ATOM 2193 C C . PRO A 1 280 ? 14.762 -3.298 11.487 1.00 69.00 280 PRO A C 1
ATOM 2195 O O . PRO A 1 280 ? 13.732 -2.678 11.742 1.00 69.00 280 PRO A O 1
ATOM 2198 N N . ALA A 1 281 ? 15.629 -2.883 10.555 1.00 69.12 281 ALA A N 1
ATOM 2199 C CA . ALA A 1 281 ? 15.414 -1.678 9.753 1.00 69.12 281 ALA A CA 1
ATOM 2200 C C . ALA A 1 281 ? 14.196 -1.817 8.821 1.00 69.12 281 ALA A C 1
ATOM 2202 O O . ALA A 1 281 ? 13.399 -0.888 8.702 1.00 69.12 281 ALA A O 1
ATOM 2203 N N . TRP A 1 282 ? 13.997 -2.995 8.231 1.00 65.94 282 TRP A N 1
ATOM 2204 C CA . TRP A 1 282 ? 12.813 -3.346 7.450 1.00 65.94 282 TRP A CA 1
ATOM 2205 C C . TRP A 1 282 ? 11.559 -3.375 8.316 1.00 65.94 282 TRP A C 1
ATOM 2207 O O . TRP A 1 282 ? 10.553 -2.769 7.949 1.00 65.94 282 TRP A O 1
ATOM 2217 N N . LEU A 1 283 ? 11.611 -4.014 9.487 1.00 73.38 283 LEU A N 1
ATOM 2218 C CA . LEU A 1 283 ? 10.489 -4.016 10.428 1.00 73.38 283 LEU A CA 1
ATOM 2219 C C . LEU A 1 283 ? 10.127 -2.598 10.877 1.00 73.38 283 LEU A C 1
ATOM 2221 O O . LEU A 1 283 ? 8.946 -2.258 10.938 1.00 73.38 283 LEU A O 1
ATOM 2225 N N . TRP A 1 284 ? 11.125 -1.756 11.143 1.00 77.00 284 TRP A N 1
ATOM 2226 C CA . TRP A 1 284 ? 10.926 -0.355 11.489 1.00 77.00 284 TRP A CA 1
ATOM 2227 C C . TRP A 1 284 ? 10.287 0.432 10.347 1.00 77.00 284 TRP A C 1
ATOM 2229 O O . TRP A 1 284 ? 9.292 1.128 10.567 1.00 77.00 284 TRP A O 1
ATOM 2239 N N . LEU A 1 285 ? 10.819 0.294 9.128 1.00 75.12 285 LEU A N 1
ATOM 2240 C CA . LEU A 1 285 ? 10.272 0.935 7.939 1.00 75.12 285 LEU A CA 1
ATOM 2241 C C . LEU A 1 285 ? 8.818 0.520 7.736 1.00 75.12 285 LEU A C 1
ATOM 2243 O O . LEU A 1 285 ? 7.958 1.382 7.576 1.00 75.12 285 LEU A O 1
ATOM 2247 N N . ILE A 1 286 ? 8.519 -0.776 7.802 1.00 73.00 286 ILE A N 1
ATOM 2248 C CA . ILE A 1 286 ? 7.160 -1.304 7.663 1.00 73.00 286 ILE A CA 1
ATOM 2249 C C . ILE A 1 286 ? 6.261 -0.745 8.769 1.00 73.00 286 ILE A C 1
ATOM 2251 O O . ILE A 1 286 ? 5.159 -0.268 8.487 1.00 73.00 286 ILE A O 1
ATOM 2255 N N . TYR A 1 287 ? 6.732 -0.739 10.017 1.00 80.25 287 TYR A N 1
ATOM 2256 C CA . TYR A 1 287 ? 5.975 -0.232 11.153 1.00 80.25 287 TYR A CA 1
ATOM 2257 C C . TYR A 1 287 ? 5.610 1.246 10.981 1.00 80.25 287 TYR A C 1
ATOM 2259 O O . TYR A 1 287 ? 4.427 1.597 11.013 1.00 80.25 287 TYR A O 1
ATOM 2267 N N . LYS A 1 288 ? 6.609 2.104 10.748 1.00 81.81 288 LYS A N 1
ATOM 2268 C CA . LYS A 1 288 ? 6.442 3.557 10.649 1.00 81.81 288 LYS A CA 1
ATOM 2269 C C . LYS A 1 288 ? 5.731 3.990 9.370 1.00 81.81 288 LYS A C 1
ATOM 2271 O O . LYS A 1 288 ? 4.792 4.781 9.453 1.00 81.81 288 LYS A O 1
ATOM 2276 N N . SER A 1 289 ? 6.108 3.444 8.212 1.00 74.56 289 SER A N 1
ATOM 2277 C CA . SER A 1 289 ? 5.471 3.782 6.929 1.00 74.56 289 SER A CA 1
ATOM 2278 C C . SER A 1 289 ? 3.983 3.442 6.929 1.00 74.56 289 SER A C 1
ATOM 2280 O O . SER A 1 289 ? 3.174 4.247 6.479 1.00 74.56 289 SER A O 1
ATOM 2282 N N . THR A 1 290 ? 3.593 2.309 7.523 1.00 77.44 290 THR A N 1
ATOM 2283 C CA . THR A 1 290 ? 2.182 1.914 7.637 1.00 77.44 290 THR A CA 1
ATOM 2284 C C . THR A 1 290 ? 1.368 2.941 8.421 1.00 77.44 290 THR A C 1
ATOM 2286 O O . THR A 1 290 ? 0.244 3.251 8.034 1.00 77.44 290 THR A O 1
ATOM 2289 N N . ILE A 1 291 ? 1.913 3.488 9.509 1.00 82.75 291 ILE A N 1
ATOM 2290 C CA . ILE A 1 291 ? 1.222 4.500 10.318 1.00 82.75 291 ILE A CA 1
ATOM 2291 C C . ILE A 1 291 ? 1.160 5.818 9.545 1.00 82.75 291 ILE A C 1
ATOM 2293 O O . ILE A 1 291 ? 0.087 6.391 9.354 1.00 82.75 291 ILE A O 1
ATOM 2297 N N . TRP A 1 292 ? 2.311 6.313 9.102 1.00 81.81 292 TRP A N 1
ATOM 2298 C CA . TRP A 1 292 ? 2.419 7.677 8.607 1.00 81.81 292 TRP A CA 1
ATOM 2299 C C . TRP A 1 292 ? 1.863 7.856 7.194 1.00 81.81 292 TRP A C 1
ATOM 2301 O O . TRP A 1 292 ? 1.179 8.851 6.955 1.00 81.81 292 TRP A O 1
ATOM 2311 N N . ASN A 1 293 ? 2.045 6.892 6.289 1.00 75.19 293 ASN A N 1
ATOM 2312 C CA . ASN A 1 293 ? 1.518 7.004 4.924 1.00 75.19 293 ASN A CA 1
ATOM 2313 C C . ASN A 1 293 ? -0.017 6.962 4.896 1.00 75.19 293 ASN A C 1
ATOM 2315 O O . ASN A 1 293 ? -0.628 7.592 4.038 1.00 75.19 293 ASN A O 1
ATOM 2319 N N . ASN A 1 294 ? -0.645 6.263 5.849 1.00 77.81 294 ASN A N 1
ATOM 2320 C CA . ASN A 1 294 ? -2.099 6.096 5.879 1.00 77.81 294 ASN A CA 1
ATOM 2321 C C . ASN A 1 294 ? -2.833 7.177 6.683 1.00 77.81 294 ASN A C 1
ATOM 2323 O O . ASN A 1 294 ? -3.979 7.494 6.385 1.00 77.81 294 ASN A O 1
ATOM 2327 N N . LEU A 1 295 ? -2.214 7.735 7.725 1.00 83.44 295 LEU A N 1
ATOM 2328 C CA . LEU A 1 295 ? -2.930 8.615 8.656 1.00 83.44 295 LEU A CA 1
ATOM 2329 C C . LEU A 1 295 ? -2.574 10.091 8.487 1.00 83.44 295 LEU A C 1
ATOM 2331 O O . LEU A 1 295 ? -3.407 10.955 8.747 1.00 83.44 295 LEU A O 1
ATOM 2335 N N . THR A 1 296 ? -1.364 10.404 8.025 1.00 81.44 296 THR A N 1
ATOM 2336 C CA . THR A 1 296 ? -0.850 11.776 8.131 1.00 81.44 296 THR A CA 1
ATOM 2337 C C . THR A 1 296 ? -1.480 12.729 7.120 1.00 81.44 296 THR A C 1
ATOM 2339 O O . THR A 1 296 ? -1.749 13.882 7.448 1.00 81.44 296 THR A O 1
ATOM 2342 N N . MET A 1 297 ? -1.761 12.252 5.906 1.00 79.62 297 MET A N 1
ATOM 2343 C CA . MET A 1 297 ? -2.387 13.070 4.868 1.00 79.62 297 MET A CA 1
ATOM 2344 C C . MET A 1 297 ? -3.853 13.409 5.191 1.00 79.62 297 MET A C 1
ATOM 2346 O O . MET A 1 297 ? -4.183 14.597 5.176 1.00 79.62 297 MET A O 1
ATOM 2350 N N . PRO A 1 298 ? -4.721 12.444 5.564 1.00 84.06 298 PRO A N 1
ATOM 2351 C CA . PRO A 1 298 ? -6.050 12.764 6.080 1.00 84.06 298 PRO A CA 1
ATOM 2352 C C . PRO A 1 298 ? -6.005 13.691 7.295 1.00 84.06 298 PRO A C 1
ATOM 2354 O O . PRO A 1 298 ? -6.679 14.714 7.276 1.00 84.06 298 PRO A O 1
ATOM 2357 N N . LEU A 1 299 ? -5.149 13.405 8.287 1.00 84.94 299 LEU A N 1
ATOM 2358 C CA . LEU A 1 299 ? -5.024 14.213 9.504 1.00 84.94 299 LEU A CA 1
ATOM 2359 C C . LEU A 1 299 ? -4.662 15.675 9.204 1.00 84.94 299 LEU A C 1
ATOM 2361 O O . LEU A 1 299 ? -5.226 16.597 9.795 1.00 84.94 299 LEU A O 1
ATOM 2365 N N . PHE A 1 300 ? -3.740 15.894 8.266 1.00 81.12 300 PHE A N 1
ATOM 2366 C CA . PHE A 1 300 ? -3.356 17.230 7.825 1.00 81.12 300 PHE A CA 1
ATOM 2367 C C . PHE A 1 300 ? -4.532 17.984 7.194 1.00 81.12 300 PHE A C 1
ATOM 2369 O O . PHE A 1 300 ? -4.723 19.167 7.469 1.00 81.12 300 PHE A O 1
ATOM 2376 N N . VAL A 1 301 ? -5.332 17.319 6.357 1.00 78.88 301 VAL A N 1
ATOM 2377 C CA . VAL A 1 301 ? -6.441 17.972 5.648 1.00 78.88 301 VAL A CA 1
ATOM 2378 C C . VAL A 1 301 ? -7.651 18.194 6.556 1.00 78.88 301 VAL A C 1
ATOM 2380 O O . VAL A 1 301 ? -8.264 19.258 6.480 1.00 78.88 301 VAL A O 1
ATOM 2383 N N . THR A 1 302 ? -7.990 17.236 7.421 1.00 80.62 302 THR A N 1
ATOM 2384 C CA . THR A 1 302 ? -9.189 17.306 8.269 1.00 80.62 302 THR A CA 1
ATOM 2385 C C . THR A 1 302 ? -8.958 18.087 9.558 1.00 80.62 302 THR A C 1
ATOM 2387 O O . THR A 1 302 ? -9.789 18.910 9.924 1.00 80.62 302 THR A O 1
ATOM 2390 N N . GLU A 1 303 ? -7.835 17.861 10.245 1.00 81.19 303 GLU A N 1
ATOM 2391 C CA . GLU A 1 303 ? -7.559 18.437 11.572 1.00 81.19 303 GLU A CA 1
ATOM 2392 C C . GLU A 1 303 ? -6.514 19.566 11.530 1.00 81.19 303 GLU A C 1
ATOM 2394 O O . GLU A 1 303 ? -6.233 20.188 12.552 1.00 81.19 303 GLU A O 1
ATOM 2399 N N . LYS A 1 304 ? -5.928 19.862 10.359 1.00 80.88 304 LYS A N 1
ATOM 2400 C CA . LYS A 1 304 ? -4.894 20.902 10.165 1.00 80.88 304 LYS A CA 1
ATOM 2401 C C . LYS A 1 304 ? -3.660 20.739 11.064 1.00 80.88 304 LYS A C 1
ATOM 2403 O O . LYS A 1 304 ? -2.908 21.696 11.258 1.00 80.88 304 LYS A O 1
ATOM 2408 N N . ILE A 1 305 ? -3.412 19.532 11.577 1.00 80.38 305 ILE A N 1
ATOM 2409 C CA . ILE A 1 305 ? -2.232 19.215 12.390 1.00 80.38 305 ILE A CA 1
ATOM 2410 C C . ILE A 1 305 ? -1.023 19.038 11.466 1.00 80.38 305 ILE A C 1
ATOM 2412 O O . ILE A 1 305 ? -1.106 18.373 10.434 1.00 80.38 305 ILE A O 1
ATOM 2416 N N . LYS A 1 306 ? 0.115 19.645 11.828 1.00 78.25 306 LYS A N 1
ATOM 2417 C CA . LYS A 1 306 ? 1.316 19.718 10.978 1.00 78.25 306 LYS A CA 1
ATOM 2418 C C . LYS A 1 306 ? 2.574 19.218 11.692 1.00 78.25 306 LYS A C 1
ATOM 2420 O O . LYS A 1 306 ? 2.632 19.177 12.922 1.00 78.25 306 LYS A O 1
ATOM 2425 N N . GLY A 1 307 ? 3.601 18.893 10.904 1.00 72.38 307 GLY A N 1
ATOM 2426 C CA . GLY A 1 307 ? 4.949 18.575 11.382 1.00 72.38 307 GLY A CA 1
ATOM 2427 C C . GLY A 1 307 ? 5.000 17.376 12.332 1.00 72.38 307 GLY A C 1
ATOM 2428 O O . GLY A 1 307 ? 4.235 16.423 12.195 1.00 72.38 307 GLY A O 1
ATOM 2429 N N . TYR A 1 308 ? 5.889 17.437 13.325 1.00 78.12 308 TYR A N 1
ATOM 2430 C CA . TYR A 1 308 ? 6.081 16.365 14.309 1.00 78.12 308 TYR A CA 1
ATOM 2431 C C . TYR A 1 308 ? 4.812 16.037 15.112 1.00 78.12 308 TYR A C 1
ATOM 2433 O O . TYR A 1 308 ? 4.560 14.875 15.431 1.00 78.12 308 TYR A O 1
ATOM 2441 N N . ASN A 1 309 ? 3.967 17.037 15.384 1.00 81.56 309 ASN A N 1
ATOM 2442 C CA . ASN A 1 309 ? 2.703 16.821 16.088 1.00 81.56 309 ASN A CA 1
ATOM 2443 C C . ASN A 1 309 ? 1.763 15.908 15.293 1.00 81.56 309 ASN A C 1
ATOM 2445 O O . ASN A 1 309 ? 1.103 15.067 15.892 1.00 81.56 309 ASN A O 1
ATOM 2449 N N . ALA A 1 310 ? 1.750 16.006 13.959 1.00 80.56 310 ALA A N 1
ATOM 2450 C CA . ALA A 1 310 ? 0.958 15.106 13.122 1.00 80.56 310 ALA A CA 1
ATOM 2451 C C . ALA A 1 310 ? 1.450 13.658 13.261 1.00 80.56 310 ALA A C 1
ATOM 2453 O O . ALA A 1 310 ? 0.654 12.758 13.515 1.00 80.56 310 ALA A O 1
ATOM 2454 N N . LEU A 1 311 ? 2.770 13.448 13.201 1.00 82.00 311 LEU A N 1
ATOM 2455 C CA . LEU A 1 311 ? 3.381 12.124 13.351 1.00 82.00 311 LEU A CA 1
ATOM 2456 C C . LEU A 1 311 ? 3.082 11.512 14.728 1.00 82.00 311 LEU A C 1
ATOM 2458 O O . LEU A 1 311 ? 2.680 10.351 14.813 1.00 82.00 311 LEU A O 1
ATOM 2462 N N . LYS A 1 312 ? 3.207 12.303 15.800 1.00 85.31 312 LYS A N 1
ATOM 2463 C CA . LYS A 1 312 ? 2.914 11.872 17.175 1.00 85.31 312 LYS A CA 1
ATOM 2464 C C . LYS A 1 312 ? 1.439 11.504 17.361 1.00 85.31 312 LYS A C 1
ATOM 2466 O O . LYS A 1 312 ? 1.127 10.502 18.012 1.00 85.31 312 LYS A O 1
ATOM 2471 N N . THR A 1 313 ? 0.526 12.283 16.786 1.00 86.00 313 THR A N 1
ATOM 2472 C CA . THR A 1 313 ? -0.909 11.981 16.839 1.00 86.00 313 THR A CA 1
ATOM 2473 C C . THR A 1 313 ? -1.218 10.695 16.071 1.00 86.00 313 THR A C 1
ATOM 2475 O O . THR A 1 313 ? -1.888 9.822 16.619 1.00 86.00 313 THR A O 1
ATOM 2478 N N . CYS A 1 314 ? -0.663 10.510 14.867 1.00 85.62 314 CYS A N 1
ATOM 2479 C CA . CYS A 1 314 ? -0.801 9.269 14.096 1.00 85.62 314 CYS A CA 1
ATOM 2480 C C . CYS A 1 314 ? -0.317 8.040 14.887 1.00 85.62 314 CYS A C 1
ATOM 2482 O O . CYS A 1 314 ? -0.997 7.015 14.933 1.00 85.62 314 CYS A O 1
ATOM 2484 N N . GLU A 1 315 ? 0.829 8.142 15.566 1.00 85.12 315 GLU A N 1
ATOM 2485 C CA . GLU A 1 315 ? 1.347 7.065 16.418 1.00 85.12 315 GLU A CA 1
ATOM 2486 C C . GLU A 1 315 ? 0.446 6.765 17.613 1.00 85.12 315 GLU A C 1
ATOM 2488 O O . GLU A 1 315 ? 0.279 5.607 17.994 1.00 85.12 315 GLU A O 1
ATOM 2493 N N . THR A 1 316 ? -0.152 7.800 18.197 1.00 85.88 316 THR A N 1
ATOM 2494 C CA . THR A 1 316 ? -1.084 7.645 19.315 1.00 85.88 316 THR A CA 1
ATOM 2495 C C . THR A 1 316 ? -2.362 6.942 18.854 1.00 85.88 316 THR A C 1
ATOM 2497 O O . THR A 1 316 ? -2.796 5.999 19.512 1.00 85.88 316 THR A O 1
ATOM 2500 N N . MET A 1 317 ? -2.902 7.302 17.683 1.00 83.50 317 MET A N 1
ATOM 2501 C CA . MET A 1 317 ? -4.070 6.634 17.090 1.00 83.50 317 MET A CA 1
ATOM 2502 C C . MET A 1 317 ? -3.804 5.161 16.736 1.00 83.50 317 MET A C 1
ATOM 2504 O O . MET A 1 317 ? -4.689 4.314 16.871 1.00 83.50 317 MET A O 1
ATOM 2508 N N . ALA A 1 318 ? -2.589 4.841 16.279 1.00 83.56 318 ALA A N 1
ATOM 2509 C CA . ALA A 1 318 ? -2.201 3.486 15.889 1.00 83.56 318 ALA A CA 1
ATOM 2510 C C . ALA A 1 318 ? -1.706 2.617 17.063 1.00 83.56 318 ALA A C 1
ATOM 2512 O O . ALA A 1 318 ? -1.506 1.407 16.894 1.00 83.56 318 ALA A O 1
ATOM 2513 N N . ARG A 1 319 ? -1.512 3.190 18.258 1.00 79.62 319 ARG A N 1
ATOM 2514 C CA . ARG A 1 319 ? -0.978 2.476 19.425 1.00 79.62 319 ARG A CA 1
ATOM 2515 C C . ARG A 1 319 ? -1.879 1.292 19.788 1.00 79.62 319 ARG A C 1
ATOM 2517 O O . ARG A 1 319 ? -3.088 1.437 19.910 1.00 79.62 319 ARG A O 1
ATOM 2524 N N . HIS A 1 320 ? -1.298 0.096 19.918 1.00 75.94 320 HIS A N 1
ATOM 2525 C CA . HIS A 1 320 ? -2.007 -1.185 20.132 1.00 75.94 320 HIS A CA 1
ATOM 2526 C C . HIS A 1 320 ? -2.973 -1.616 19.010 1.00 75.94 320 HIS A C 1
ATOM 2528 O O . HIS A 1 320 ? -3.666 -2.629 19.132 1.00 75.94 320 HIS A O 1
ATOM 2534 N N . ARG A 1 321 ? -3.020 -0.872 17.902 1.00 76.50 321 ARG A N 1
ATOM 2535 C CA . ARG A 1 321 ? -3.938 -1.088 16.773 1.00 76.50 321 ARG A CA 1
ATOM 2536 C C . ARG A 1 321 ? -3.211 -1.198 15.436 1.00 76.50 321 ARG A C 1
ATOM 2538 O O . ARG A 1 321 ? -3.849 -1.479 14.426 1.00 76.50 321 ARG A O 1
ATOM 2545 N N . TRP A 1 322 ? -1.884 -1.059 15.456 1.00 80.69 322 TRP A N 1
ATOM 2546 C CA . TRP A 1 322 ? -0.997 -1.181 14.305 1.00 80.69 322 TRP A CA 1
ATOM 2547 C C . TRP A 1 322 ? -1.272 -2.432 13.474 1.00 80.69 322 TRP A C 1
ATOM 2549 O O . TRP A 1 322 ? -1.382 -2.343 12.261 1.00 80.69 322 TRP A O 1
ATOM 2559 N N . TRP A 1 323 ? -1.486 -3.577 14.127 1.00 74.00 323 TRP A N 1
ATOM 2560 C CA . TRP A 1 323 ? -1.785 -4.836 13.443 1.00 74.00 323 TRP A CA 1
ATOM 2561 C C . TRP A 1 323 ? -3.009 -4.735 12.521 1.00 74.00 323 TRP A C 1
ATOM 2563 O O . TRP A 1 323 ? -2.956 -5.139 11.366 1.00 74.00 323 TRP A O 1
ATOM 2573 N N . GLY A 1 324 ? -4.103 -4.142 13.010 1.00 74.44 324 GLY A N 1
ATOM 2574 C CA . GLY A 1 324 ? -5.319 -3.959 12.213 1.00 74.44 324 GLY A CA 1
ATOM 2575 C C . GLY A 1 324 ? -5.175 -2.885 11.131 1.00 74.44 324 GLY A C 1
ATOM 2576 O O . GLY A 1 324 ? -5.920 -2.919 10.156 1.00 74.44 324 GLY A O 1
ATOM 2577 N N . LEU A 1 325 ? -4.247 -1.935 11.296 1.00 80.62 325 LEU A N 1
ATOM 2578 C CA . LEU A 1 325 ? -3.924 -0.920 10.288 1.00 80.62 325 LEU A CA 1
ATOM 2579 C C . LEU A 1 325 ? -3.080 -1.528 9.161 1.00 80.62 325 LEU A C 1
ATOM 2581 O O . LEU A 1 325 ? -3.391 -1.348 7.988 1.00 80.62 325 LEU A O 1
ATOM 2585 N N . PHE A 1 326 ? -2.054 -2.293 9.536 1.00 79.62 326 PHE A N 1
ATOM 2586 C CA . PHE A 1 326 ? -1.152 -2.988 8.630 1.00 79.62 326 PHE A CA 1
ATOM 2587 C C . PHE A 1 326 ? -1.911 -3.917 7.690 1.00 79.62 326 PHE A C 1
ATOM 2589 O O . PHE A 1 326 ? -1.817 -3.751 6.479 1.00 79.62 326 PHE A O 1
ATOM 2596 N N . TRP A 1 327 ? -2.729 -4.829 8.220 1.00 73.75 327 TRP A N 1
ATOM 2597 C CA . TRP A 1 327 ? -3.436 -5.794 7.375 1.00 73.75 327 TRP A CA 1
ATOM 2598 C C . TRP A 1 327 ? -4.493 -5.159 6.481 1.00 73.75 327 TRP A C 1
ATOM 2600 O O . TRP A 1 327 ? -4.597 -5.542 5.319 1.00 73.75 327 TRP A O 1
ATOM 2610 N N . LYS A 1 328 ? -5.211 -4.138 6.965 1.00 79.94 328 LYS A N 1
ATOM 2611 C CA . LYS A 1 328 ? -6.121 -3.354 6.118 1.00 79.94 328 LYS A CA 1
ATOM 2612 C C . LYS A 1 328 ? -5.388 -2.738 4.931 1.00 79.94 328 LYS A C 1
ATOM 2614 O O . LYS A 1 328 ? -5.884 -2.833 3.815 1.00 79.94 328 LYS A O 1
ATOM 2619 N N . ASN A 1 329 ? -4.212 -2.162 5.177 1.00 77.56 329 ASN A N 1
ATOM 2620 C CA . ASN A 1 329 ? -3.390 -1.542 4.144 1.00 77.56 329 ASN A CA 1
ATOM 2621 C C . ASN A 1 329 ? -2.774 -2.560 3.168 1.00 77.56 329 ASN A C 1
ATOM 2623 O O . ASN A 1 329 ? -2.748 -2.320 1.968 1.00 77.56 329 ASN A O 1
ATOM 2627 N N . GLN A 1 330 ? -2.300 -3.712 3.653 1.00 74.19 330 GLN A N 1
ATOM 2628 C CA . GLN A 1 330 ? -1.778 -4.758 2.765 1.00 74.19 330 GLN A CA 1
ATOM 2629 C C . GLN A 1 330 ? -2.883 -5.297 1.855 1.00 74.19 330 GLN A C 1
ATOM 2631 O O . GLN A 1 330 ? -2.709 -5.381 0.644 1.00 74.19 330 GLN A O 1
ATOM 2636 N N . MET A 1 331 ? -4.050 -5.604 2.424 1.00 72.69 331 MET A N 1
ATOM 2637 C CA . MET A 1 331 ? -5.171 -6.163 1.671 1.00 72.69 331 MET A CA 1
ATOM 2638 C C . MET A 1 331 ? -5.743 -5.186 0.648 1.00 72.69 331 MET A C 1
ATOM 2640 O O . MET A 1 331 ? -6.038 -5.593 -0.475 1.00 72.69 331 MET A O 1
ATOM 2644 N N . SER A 1 332 ? -5.874 -3.905 0.999 1.00 76.56 332 SER A N 1
ATOM 2645 C CA . SER A 1 332 ? -6.259 -2.885 0.024 1.00 76.56 332 SER A CA 1
ATOM 2646 C C . SER A 1 332 ? -5.202 -2.730 -1.065 1.00 76.56 332 SER A C 1
ATOM 2648 O O . SER A 1 332 ? -5.551 -2.735 -2.241 1.00 76.56 332 SER A O 1
ATOM 2650 N N . GLY A 1 333 ? -3.917 -2.691 -0.700 1.00 73.81 333 GLY A N 1
ATOM 2651 C CA . GLY A 1 333 ? -2.804 -2.641 -1.645 1.00 73.81 333 GLY A CA 1
ATOM 2652 C C . GLY A 1 333 ? -2.816 -3.804 -2.636 1.00 73.81 333 GLY A C 1
ATOM 2653 O O . GLY A 1 333 ? -2.589 -3.598 -3.820 1.00 73.81 333 GLY A O 1
ATOM 2654 N N . LEU A 1 334 ? -3.164 -5.009 -2.192 1.00 70.50 334 LEU A N 1
ATOM 2655 C CA . LEU A 1 334 ? -3.264 -6.186 -3.056 1.00 70.50 334 LEU A CA 1
ATOM 2656 C C . LEU A 1 334 ? -4.473 -6.155 -3.980 1.00 70.50 334 LEU A C 1
ATOM 2658 O O . LEU A 1 334 ? -4.350 -6.478 -5.155 1.00 70.50 334 LEU A O 1
ATOM 2662 N N . ILE A 1 335 ? -5.643 -5.770 -3.474 1.00 73.81 335 ILE A N 1
ATOM 2663 C CA . ILE A 1 335 ? -6.867 -5.753 -4.282 1.00 73.81 335 ILE A CA 1
ATOM 2664 C C . ILE A 1 335 ? -6.808 -4.611 -5.294 1.00 73.81 335 ILE A C 1
ATOM 2666 O O . ILE A 1 335 ? -7.083 -4.805 -6.477 1.00 73.81 335 ILE A O 1
ATOM 2670 N N . PHE A 1 336 ? -6.401 -3.425 -4.851 1.00 80.56 336 PHE A N 1
ATOM 2671 C CA . PHE A 1 336 ? -6.314 -2.243 -5.700 1.00 80.56 336 PHE A CA 1
ATOM 2672 C C . PHE A 1 336 ? -5.076 -2.281 -6.594 1.00 80.56 336 PHE A C 1
ATOM 2674 O O . PHE A 1 336 ? -5.152 -1.873 -7.748 1.00 80.56 336 PHE A O 1
ATOM 2681 N N . GLY A 1 337 ? -3.968 -2.842 -6.108 1.00 72.81 337 GLY A N 1
ATOM 2682 C CA . GLY A 1 337 ? -2.782 -3.132 -6.910 1.00 72.81 337 GLY A CA 1
ATOM 2683 C C . GLY A 1 337 ? -3.037 -4.232 -7.936 1.00 72.81 337 GLY A C 1
ATOM 2684 O O . GLY A 1 337 ? -2.637 -4.084 -9.081 1.00 72.81 337 GLY A O 1
ATOM 2685 N N . GLY A 1 338 ? -3.777 -5.286 -7.585 1.00 70.19 338 GLY A N 1
ATOM 2686 C CA . GLY A 1 338 ? -4.228 -6.308 -8.531 1.00 70.19 338 GLY A CA 1
ATOM 2687 C C . GLY A 1 338 ? -5.128 -5.719 -9.617 1.00 70.19 338 GLY A C 1
ATOM 2688 O O . GLY A 1 338 ? -4.935 -5.998 -10.796 1.00 70.19 338 GLY A O 1
ATOM 2689 N N . TYR A 1 339 ? -6.047 -4.824 -9.246 1.00 78.50 339 TYR A N 1
ATOM 2690 C CA . TYR A 1 339 ? -6.838 -4.057 -10.209 1.00 78.50 339 TYR A CA 1
ATOM 2691 C C . TYR A 1 339 ? -5.963 -3.168 -11.110 1.00 78.50 339 TYR A C 1
ATOM 2693 O O . TYR A 1 339 ? -6.126 -3.185 -12.330 1.00 78.50 339 TYR A O 1
ATOM 2701 N N . ALA A 1 340 ? -4.983 -2.457 -10.541 1.00 74.69 340 ALA A N 1
ATOM 2702 C CA . ALA A 1 340 ? -4.009 -1.668 -11.298 1.00 74.69 340 ALA A CA 1
ATOM 2703 C C . ALA A 1 340 ? -3.197 -2.532 -12.274 1.00 74.69 340 ALA A C 1
ATOM 2705 O O . ALA A 1 340 ? -2.951 -2.121 -13.405 1.00 74.69 340 ALA A O 1
ATOM 2706 N N . LEU A 1 341 ? -2.821 -3.741 -11.853 1.00 74.31 341 LEU A N 1
ATOM 2707 C CA . LEU A 1 341 ? -2.074 -4.708 -12.650 1.00 74.31 341 LEU A CA 1
ATOM 2708 C C . LEU A 1 341 ? -2.926 -5.215 -13.818 1.00 74.31 341 LEU A C 1
ATOM 2710 O O . LEU A 1 341 ? -2.438 -5.255 -14.940 1.00 74.31 341 LEU A O 1
ATOM 2714 N N . MET A 1 342 ? -4.212 -5.502 -13.601 1.00 76.50 342 MET A N 1
ATOM 2715 C CA . MET A 1 342 ? -5.136 -5.881 -14.678 1.00 76.50 342 MET A CA 1
ATOM 2716 C C . MET A 1 342 ? -5.317 -4.765 -15.713 1.00 76.50 342 MET A C 1
ATOM 2718 O O . MET A 1 342 ? -5.278 -5.036 -16.914 1.00 76.50 342 MET A O 1
ATOM 2722 N N . ILE A 1 343 ? -5.459 -3.511 -15.267 1.00 80.69 343 ILE A N 1
ATOM 2723 C CA . ILE A 1 343 ? -5.486 -2.352 -16.172 1.00 80.69 343 ILE A CA 1
ATOM 2724 C C . ILE A 1 343 ? -4.160 -2.266 -16.932 1.00 80.69 343 ILE A C 1
ATOM 2726 O O . ILE A 1 343 ? -4.161 -2.186 -18.155 1.00 80.69 343 ILE A O 1
ATOM 2730 N N . SER A 1 344 ? -3.033 -2.337 -16.222 1.00 75.75 344 SER A N 1
ATOM 2731 C CA . SER A 1 344 ? -1.696 -2.258 -16.813 1.00 75.75 344 SER A CA 1
ATOM 2732 C C . SER A 1 344 ? -1.457 -3.365 -17.842 1.00 75.75 344 SER A C 1
ATOM 2734 O O . SER A 1 344 ? -0.939 -3.086 -18.915 1.00 75.75 344 SER A O 1
ATOM 2736 N N . LEU A 1 345 ? -1.886 -4.605 -17.591 1.00 75.25 345 LEU A N 1
ATOM 2737 C CA . LEU A 1 345 ? -1.797 -5.701 -18.560 1.00 75.25 345 LEU A CA 1
ATOM 2738 C C . LEU A 1 345 ? -2.618 -5.410 -19.817 1.00 75.25 345 LEU A C 1
ATOM 2740 O O . LEU A 1 345 ? -2.089 -5.517 -20.922 1.00 75.25 345 LEU A O 1
ATOM 2744 N N . GLY A 1 346 ? -3.876 -4.981 -19.667 1.00 74.62 346 GLY A N 1
ATOM 2745 C CA . GLY A 1 346 ? -4.708 -4.589 -20.808 1.00 74.62 346 GLY A CA 1
ATOM 2746 C C . GLY A 1 346 ? -4.091 -3.440 -21.616 1.00 74.62 346 GLY A C 1
ATOM 2747 O O . GLY A 1 346 ? -4.096 -3.460 -22.846 1.00 74.62 346 GLY A O 1
ATOM 2748 N N . MET A 1 347 ? -3.489 -2.470 -20.929 1.00 75.69 347 MET A N 1
ATOM 2749 C CA . MET A 1 347 ? -2.823 -1.325 -21.551 1.00 75.69 347 MET A CA 1
ATOM 2750 C C . MET A 1 347 ? -1.485 -1.691 -22.199 1.00 75.69 347 MET A C 1
ATOM 2752 O O . MET A 1 347 ? -1.164 -1.147 -23.250 1.00 75.69 347 MET A O 1
ATOM 2756 N N . ASN A 1 348 ? -0.735 -2.641 -21.640 1.00 69.25 348 ASN A N 1
ATOM 2757 C CA . ASN A 1 348 ? 0.492 -3.160 -22.242 1.00 69.25 348 ASN A CA 1
ATOM 2758 C C . ASN A 1 348 ? 0.200 -3.906 -23.545 1.00 69.25 348 ASN A C 1
ATOM 2760 O O . ASN A 1 348 ? 0.925 -3.720 -24.514 1.00 69.25 348 ASN A O 1
ATOM 2764 N N . VAL A 1 349 ? -0.886 -4.684 -23.617 1.00 73.50 349 VAL A N 1
ATOM 2765 C CA . VAL A 1 349 ? -1.317 -5.316 -24.877 1.00 73.50 349 VAL A CA 1
ATOM 2766 C C . VAL A 1 349 ? -1.605 -4.253 -25.942 1.00 73.50 349 VAL A C 1
ATOM 2768 O O . VAL A 1 349 ? -1.095 -4.346 -27.058 1.00 73.50 349 VAL A O 1
ATOM 2771 N N . ALA A 1 350 ? -2.350 -3.200 -25.591 1.00 69.75 350 ALA A N 1
ATOM 2772 C CA . ALA A 1 350 ? -2.606 -2.079 -26.497 1.00 69.75 350 ALA A CA 1
ATOM 2773 C C . ALA A 1 350 ? -1.314 -1.338 -26.898 1.00 69.75 350 ALA A C 1
ATOM 2775 O O . ALA A 1 350 ? -1.126 -1.011 -28.069 1.00 69.75 350 ALA A O 1
ATOM 2776 N N . GLY A 1 351 ? -0.401 -1.123 -25.947 1.00 68.44 351 GLY A N 1
ATOM 2777 C CA . GLY A 1 351 ? 0.901 -0.493 -26.170 1.00 68.44 351 GLY A CA 1
ATOM 2778 C C . GLY A 1 351 ? 1.816 -1.310 -27.081 1.00 68.44 351 GLY A C 1
ATOM 2779 O O . GLY A 1 351 ? 2.478 -0.741 -27.942 1.00 68.44 351 GLY A O 1
ATOM 2780 N N . VAL A 1 352 ? 1.808 -2.640 -26.963 1.00 67.12 352 VAL A N 1
ATOM 2781 C CA . VAL A 1 352 ? 2.546 -3.550 -27.850 1.00 67.12 352 VAL A CA 1
ATOM 2782 C C . VAL A 1 352 ? 1.985 -3.500 -29.271 1.00 67.12 352 VAL A C 1
ATOM 2784 O O . VAL A 1 352 ? 2.761 -3.382 -30.215 1.00 67.12 352 VAL A O 1
ATOM 2787 N N . ILE A 1 353 ? 0.657 -3.522 -29.439 1.00 71.44 353 ILE A N 1
ATOM 2788 C CA . ILE A 1 353 ? 0.012 -3.401 -30.759 1.00 71.44 353 ILE A CA 1
ATOM 2789 C C . ILE A 1 353 ? 0.378 -2.061 -31.414 1.00 71.44 353 ILE A C 1
ATOM 2791 O O . ILE A 1 353 ? 0.824 -2.032 -32.562 1.00 71.44 353 ILE A O 1
ATOM 2795 N N . LEU A 1 354 ? 0.264 -0.956 -30.670 1.00 68.44 354 LEU A N 1
ATOM 2796 C CA . LEU A 1 354 ? 0.662 0.375 -31.136 1.00 68.44 354 LEU A CA 1
ATOM 2797 C C . LEU A 1 354 ? 2.163 0.447 -31.452 1.00 68.44 354 LEU A C 1
ATOM 2799 O O . LEU A 1 354 ? 2.547 0.988 -32.484 1.00 68.44 354 LEU A O 1
ATOM 2803 N N . GLY A 1 355 ? 3.015 -0.142 -30.613 1.00 65.88 355 GLY A N 1
ATOM 2804 C CA . GLY A 1 355 ? 4.460 -0.213 -30.830 1.00 65.88 355 GLY A CA 1
ATOM 2805 C C . GLY A 1 355 ? 4.835 -1.003 -32.086 1.00 65.88 355 GLY A C 1
ATOM 2806 O O . GLY A 1 355 ? 5.718 -0.584 -32.829 1.00 65.88 355 GLY A O 1
ATOM 2807 N N . MET A 1 356 ? 4.132 -2.102 -32.381 1.00 66.81 356 MET A N 1
ATOM 2808 C CA . MET A 1 356 ? 4.304 -2.858 -33.628 1.00 66.81 356 MET A CA 1
ATOM 2809 C C . MET A 1 356 ? 3.889 -2.038 -34.855 1.00 66.81 356 MET A C 1
ATOM 2811 O O . MET A 1 356 ? 4.591 -2.073 -35.863 1.00 66.81 356 MET A O 1
ATOM 2815 N N . MET A 1 357 ? 2.801 -1.265 -34.765 1.00 67.25 357 MET A N 1
ATOM 2816 C CA . MET A 1 357 ? 2.374 -0.354 -35.836 1.00 67.25 357 MET A CA 1
ATOM 2817 C C . MET A 1 357 ? 3.390 0.776 -36.066 1.00 67.25 357 MET A C 1
ATOM 2819 O O . MET A 1 357 ? 3.692 1.117 -37.209 1.00 67.25 357 MET A O 1
ATOM 2823 N N . LEU A 1 358 ? 3.959 1.321 -34.987 1.00 66.50 358 LEU A N 1
ATOM 2824 C CA . LEU A 1 358 ? 4.883 2.460 -35.009 1.00 66.50 358 LEU A CA 1
ATOM 2825 C C . LEU A 1 358 ? 6.345 2.080 -35.279 1.00 66.50 358 LEU A C 1
ATOM 2827 O O . LEU A 1 358 ? 7.146 2.957 -35.591 1.00 66.50 358 LEU A O 1
ATOM 2831 N N . LYS A 1 359 ? 6.698 0.787 -35.235 1.00 59.06 359 LYS A N 1
ATOM 2832 C CA . LYS A 1 359 ? 8.031 0.262 -35.601 1.00 59.06 359 LYS A CA 1
ATOM 2833 C C . LYS A 1 359 ? 8.453 0.629 -37.034 1.00 59.06 359 LYS A C 1
ATOM 2835 O O . LYS A 1 359 ? 9.632 0.582 -37.364 1.00 59.06 359 LYS A O 1
ATOM 2840 N N . SER A 1 360 ? 7.491 1.011 -37.870 1.00 59.81 360 SER A N 1
ATOM 2841 C CA . SER A 1 360 ? 7.689 1.547 -39.219 1.00 59.81 360 SER A CA 1
ATOM 2842 C C . SER A 1 360 ? 8.315 2.956 -39.254 1.00 59.81 360 SER A C 1
ATOM 2844 O O . SER A 1 360 ? 8.775 3.383 -40.310 1.00 59.81 360 SER A O 1
ATOM 2846 N N . PHE A 1 361 ? 8.397 3.661 -38.118 1.00 58.28 361 PHE A N 1
ATOM 2847 C CA . PHE A 1 361 ? 9.006 4.987 -37.992 1.00 58.28 361 PHE A CA 1
ATOM 2848 C C . PHE A 1 361 ? 10.335 4.918 -37.220 1.00 58.28 361 PHE A C 1
ATOM 2850 O O . PHE A 1 361 ? 10.417 4.333 -36.141 1.00 58.28 361 PHE A O 1
ATOM 2857 N N . ASN A 1 362 ? 11.379 5.589 -37.721 1.00 57.56 362 ASN A N 1
ATOM 2858 C CA . ASN A 1 362 ? 12.743 5.612 -37.153 1.00 57.56 362 ASN A CA 1
ATOM 2859 C C . ASN A 1 362 ? 12.865 6.367 -35.796 1.00 57.56 362 ASN A C 1
ATOM 2861 O O . ASN A 1 362 ? 13.950 6.772 -35.397 1.00 57.56 362 ASN A O 1
ATOM 2865 N N . GLN A 1 363 ? 11.743 6.595 -35.099 1.00 60.88 363 GLN A N 1
ATOM 2866 C CA . GLN A 1 363 ? 11.614 7.301 -33.811 1.00 60.88 363 GLN A CA 1
ATOM 2867 C C . GLN A 1 363 ? 11.129 6.377 -32.670 1.00 60.88 363 GLN A C 1
ATOM 2869 O O . GLN A 1 363 ? 10.668 6.845 -31.627 1.00 60.88 363 GLN A O 1
ATOM 2874 N N . GLY A 1 364 ? 11.224 5.057 -32.865 1.00 63.12 364 GLY A N 1
ATOM 2875 C CA . GLY A 1 364 ? 10.666 4.027 -31.979 1.00 63.12 364 GLY A CA 1
ATOM 2876 C C . GLY A 1 364 ? 10.929 4.201 -30.471 1.00 63.12 364 GLY A C 1
ATOM 2877 O O . GLY A 1 364 ? 9.968 4.090 -29.713 1.00 63.12 364 GLY A O 1
ATOM 2878 N N . PRO A 1 365 ? 12.160 4.506 -30.004 1.00 65.25 365 PRO A N 1
ATOM 2879 C CA . PRO A 1 365 ? 12.459 4.564 -28.567 1.00 65.25 365 PRO A CA 1
ATOM 2880 C C . PRO A 1 365 ? 11.788 5.733 -27.830 1.00 65.25 365 PRO A C 1
ATOM 2882 O O . PRO A 1 365 ? 11.139 5.519 -26.810 1.00 65.25 365 PRO A O 1
ATOM 2885 N N . ALA A 1 366 ? 11.880 6.956 -28.364 1.00 65.75 366 ALA A N 1
ATOM 2886 C CA . ALA A 1 366 ? 11.316 8.146 -27.720 1.00 65.75 366 ALA A CA 1
ATOM 2887 C C . ALA A 1 366 ? 9.777 8.125 -27.716 1.00 65.75 366 ALA A C 1
ATOM 2889 O O . ALA A 1 366 ? 9.142 8.501 -26.732 1.00 65.75 366 ALA A O 1
ATOM 2890 N N . ILE A 1 367 ? 9.165 7.627 -28.798 1.00 68.25 367 ILE A N 1
ATOM 2891 C CA . ILE A 1 367 ? 7.708 7.467 -28.889 1.00 68.25 367 ILE A CA 1
ATOM 2892 C C . ILE A 1 367 ? 7.220 6.362 -27.939 1.00 68.25 367 ILE A C 1
ATOM 2894 O O . ILE A 1 367 ? 6.193 6.534 -27.282 1.00 68.25 367 ILE A O 1
ATOM 2898 N N . ALA A 1 368 ? 7.958 5.252 -27.817 1.00 69.69 368 ALA A N 1
ATOM 2899 C CA . ALA A 1 368 ? 7.635 4.186 -26.869 1.00 69.69 368 ALA A CA 1
ATOM 2900 C C . ALA A 1 368 ? 7.721 4.662 -25.411 1.00 69.69 368 ALA A C 1
ATOM 2902 O O . ALA A 1 368 ? 6.865 4.309 -24.601 1.00 69.69 368 ALA A O 1
ATOM 2903 N N . GLU A 1 369 ? 8.706 5.498 -25.080 1.00 70.12 369 GLU A N 1
ATOM 2904 C CA . GLU A 1 369 ? 8.878 6.061 -23.740 1.00 70.12 369 GLU A CA 1
ATOM 2905 C C . GLU A 1 369 ? 7.777 7.077 -23.385 1.00 70.12 369 GLU A C 1
ATOM 2907 O O . GLU A 1 369 ? 7.230 7.056 -22.277 1.00 70.12 369 GLU A O 1
ATOM 2912 N N . LEU A 1 370 ? 7.375 7.913 -24.347 1.00 74.44 370 LEU A N 1
ATOM 2913 C CA . LEU A 1 370 ? 6.238 8.821 -24.205 1.00 74.44 370 LEU A CA 1
ATOM 2914 C C . LEU A 1 370 ? 4.923 8.057 -23.999 1.00 74.44 370 LEU A C 1
ATOM 2916 O O . LEU A 1 370 ? 4.173 8.362 -23.070 1.00 74.44 370 LEU A O 1
ATOM 2920 N N . LEU A 1 371 ? 4.663 7.035 -24.822 1.00 75.00 371 LEU A N 1
ATOM 2921 C CA . LEU A 1 371 ? 3.476 6.187 -24.702 1.00 75.00 371 LEU A CA 1
ATOM 2922 C C . LEU A 1 371 ? 3.466 5.419 -23.378 1.00 75.00 371 LEU A C 1
ATOM 2924 O O . LEU A 1 371 ? 2.463 5.452 -22.673 1.00 75.00 371 LEU A O 1
ATOM 2928 N N . GLY A 1 372 ? 4.573 4.778 -22.997 1.00 76.44 372 GLY A N 1
ATOM 2929 C CA . GLY A 1 372 ? 4.668 4.012 -21.752 1.00 76.44 372 GLY A CA 1
ATOM 2930 C C . GLY A 1 372 ? 4.365 4.864 -20.519 1.00 76.44 372 GLY A C 1
ATOM 2931 O O . GLY A 1 372 ? 3.581 4.464 -19.656 1.00 76.44 372 GLY A O 1
ATOM 2932 N N . ASN A 1 373 ? 4.905 6.082 -20.464 1.00 80.62 373 ASN A N 1
ATOM 2933 C CA . ASN A 1 373 ? 4.617 6.994 -19.364 1.00 80.62 373 ASN A CA 1
ATOM 2934 C C . ASN A 1 373 ? 3.180 7.535 -19.409 1.00 80.62 373 ASN A C 1
ATOM 2936 O O . ASN A 1 373 ? 2.518 7.561 -18.373 1.00 80.62 373 ASN A O 1
ATOM 2940 N N . ALA A 1 374 ? 2.637 7.879 -20.581 1.00 81.19 374 ALA A N 1
ATOM 2941 C CA . ALA A 1 374 ? 1.232 8.277 -20.699 1.00 81.19 374 ALA A CA 1
ATOM 2942 C C . ALA A 1 374 ? 0.275 7.168 -20.213 1.00 81.19 374 ALA A C 1
ATOM 2944 O O . ALA A 1 374 ? -0.665 7.445 -19.462 1.00 81.19 374 ALA A O 1
ATOM 2945 N N . LEU A 1 375 ? 0.554 5.905 -20.562 1.00 82.06 375 LEU A N 1
ATOM 2946 C CA . LEU A 1 375 ? -0.208 4.744 -20.093 1.00 82.06 375 LEU A CA 1
ATOM 2947 C C . LEU A 1 375 ? -0.111 4.590 -18.564 1.00 82.06 375 LEU A C 1
ATOM 2949 O O . LEU A 1 375 ? -1.133 4.391 -17.908 1.00 82.06 375 LEU A O 1
ATOM 2953 N N . ASN A 1 376 ? 1.075 4.775 -17.974 1.00 81.88 376 ASN A N 1
ATOM 2954 C CA . ASN A 1 376 ? 1.236 4.818 -16.514 1.00 81.88 376 ASN A CA 1
ATOM 2955 C C . ASN A 1 376 ? 0.404 5.942 -15.872 1.00 81.88 376 ASN A C 1
ATOM 2957 O O . ASN A 1 376 ? -0.228 5.731 -14.835 1.00 81.88 376 ASN A O 1
ATOM 2961 N N . GLY A 1 377 ? 0.339 7.114 -16.508 1.00 84.81 377 GLY A N 1
ATOM 2962 C CA . GLY A 1 377 ? -0.512 8.224 -16.079 1.00 84.81 377 GLY A CA 1
ATOM 2963 C C . GLY A 1 377 ? -2.000 7.867 -16.062 1.00 84.81 377 GLY A C 1
ATOM 2964 O O . GLY A 1 377 ? -2.710 8.247 -15.133 1.00 84.81 377 GLY A O 1
ATOM 2965 N N . VAL A 1 378 ? -2.473 7.080 -17.032 1.00 86.31 378 VAL A N 1
ATOM 2966 C CA . VAL A 1 378 ? -3.856 6.570 -17.065 1.00 86.31 378 VAL A CA 1
ATOM 2967 C C . VAL A 1 378 ? -4.105 5.549 -15.952 1.00 86.31 378 VAL A C 1
ATOM 2969 O O . VAL A 1 378 ? -5.136 5.621 -15.280 1.00 86.31 378 VAL A O 1
ATOM 2972 N N . VAL A 1 379 ? -3.159 4.640 -15.692 1.00 86.19 379 VAL A N 1
ATOM 2973 C CA . VAL A 1 379 ? -3.257 3.701 -14.559 1.00 86.19 379 VAL A CA 1
ATOM 2974 C C . VAL A 1 379 ? -3.383 4.474 -13.243 1.00 86.19 379 VAL A C 1
ATOM 2976 O O . VAL A 1 379 ? -4.274 4.182 -12.442 1.00 86.19 379 VAL A O 1
ATOM 2979 N N . GLN A 1 380 ? -2.563 5.510 -13.036 1.00 84.88 380 GLN A N 1
ATOM 2980 C CA . GLN A 1 380 ? -2.632 6.374 -11.850 1.00 84.88 380 GLN A CA 1
ATOM 2981 C C . GLN A 1 380 ? -3.942 7.173 -11.792 1.00 84.88 380 GLN A C 1
ATOM 2983 O O . GLN A 1 380 ? -4.574 7.249 -10.739 1.00 84.88 380 GLN A O 1
ATOM 2988 N N . MET A 1 381 ? -4.409 7.705 -12.926 1.00 88.88 381 MET A N 1
ATOM 2989 C CA . MET A 1 381 ? -5.684 8.422 -13.030 1.00 88.88 381 MET A CA 1
ATOM 2990 C C . MET A 1 381 ? -6.860 7.569 -12.532 1.00 88.88 381 MET A C 1
ATOM 2992 O O . MET A 1 381 ? -7.751 8.078 -11.848 1.00 88.88 381 MET A O 1
ATOM 2996 N N . ILE A 1 382 ? -6.868 6.280 -12.869 1.00 86.88 382 ILE A N 1
ATOM 2997 C CA . ILE A 1 382 ? -7.948 5.361 -12.501 1.00 86.88 382 ILE A CA 1
ATOM 2998 C C . ILE A 1 382 ? -7.783 4.883 -11.054 1.00 86.88 382 ILE A C 1
ATOM 3000 O O . ILE A 1 382 ? -8.752 4.865 -10.297 1.00 86.88 382 ILE A O 1
ATOM 3004 N N . THR A 1 383 ? -6.575 4.516 -10.638 1.00 87.31 383 THR A N 1
ATOM 3005 C CA . THR A 1 383 ? -6.351 3.791 -9.374 1.00 87.31 383 THR A CA 1
ATOM 3006 C C . THR A 1 383 ? -6.141 4.707 -8.165 1.00 87.31 383 THR A C 1
ATOM 3008 O O . THR A 1 383 ? -6.574 4.374 -7.060 1.00 87.31 383 THR A O 1
ATOM 3011 N N . MET A 1 384 ? -5.553 5.892 -8.348 1.00 87.81 384 MET A N 1
ATOM 3012 C CA . MET A 1 384 ? -5.207 6.786 -7.240 1.00 87.81 384 MET A CA 1
ATOM 3013 C C . MET A 1 384 ? -6.414 7.325 -6.450 1.00 87.81 384 MET A C 1
ATOM 3015 O O . MET A 1 384 ? -6.344 7.349 -5.218 1.00 87.81 384 MET A O 1
ATOM 3019 N N . PRO A 1 385 ? -7.552 7.707 -7.071 1.00 88.62 385 PRO A N 1
ATOM 3020 C CA . PRO A 1 385 ? -8.728 8.134 -6.310 1.00 88.62 385 PRO A CA 1
ATOM 3021 C C . PRO A 1 385 ? -9.243 7.047 -5.365 1.00 88.62 385 PRO A C 1
ATOM 3023 O O . PRO A 1 385 ? -9.689 7.340 -4.258 1.00 88.62 385 PRO A O 1
ATOM 3026 N N . LEU A 1 386 ? -9.142 5.791 -5.796 1.00 89.19 386 LEU A N 1
ATOM 3027 C CA . LEU A 1 386 ? -9.600 4.639 -5.043 1.00 89.19 386 LEU A CA 1
ATOM 3028 C C . LEU A 1 386 ? -8.710 4.390 -3.811 1.00 89.19 386 LEU A C 1
ATOM 3030 O O . LEU A 1 386 ? -9.226 4.185 -2.711 1.00 89.19 386 LEU A O 1
ATOM 3034 N N . LEU A 1 387 ? -7.385 4.505 -3.970 1.00 87.44 387 LEU A N 1
ATOM 3035 C CA . LEU A 1 387 ? -6.430 4.455 -2.856 1.00 87.44 387 LEU A CA 1
ATOM 3036 C C . LEU A 1 387 ? -6.679 5.580 -1.845 1.00 87.44 387 LEU A C 1
ATOM 3038 O O . LEU A 1 387 ? -6.760 5.329 -0.646 1.00 87.44 387 LEU A O 1
ATOM 3042 N N . ILE A 1 388 ? -6.857 6.814 -2.319 1.00 88.62 388 ILE A N 1
ATOM 3043 C CA . ILE A 1 388 ? -7.093 7.981 -1.456 1.00 88.62 388 ILE A CA 1
ATOM 3044 C C . ILE A 1 388 ? -8.405 7.843 -0.678 1.00 88.62 388 ILE A C 1
ATOM 3046 O O . ILE A 1 388 ? -8.445 8.127 0.521 1.00 88.62 388 ILE A O 1
ATOM 3050 N N . MET A 1 389 ? -9.469 7.378 -1.334 1.00 90.00 389 MET A N 1
ATOM 3051 C CA . MET A 1 389 ? -10.762 7.144 -0.695 1.00 90.00 389 MET A CA 1
ATOM 3052 C C . MET A 1 389 ? -10.667 6.056 0.382 1.00 90.00 389 MET A C 1
ATOM 3054 O O . MET A 1 389 ? -11.187 6.234 1.483 1.00 90.00 389 MET A O 1
ATOM 3058 N N . PHE A 1 390 ? -9.957 4.955 0.115 1.00 90.44 390 PHE A N 1
ATOM 3059 C CA . PHE A 1 390 ? -9.697 3.932 1.130 1.00 90.44 390 PHE A CA 1
ATOM 3060 C C . PHE A 1 390 ? -8.964 4.508 2.343 1.00 90.44 390 PHE A C 1
ATOM 3062 O O . PHE A 1 390 ? -9.391 4.302 3.479 1.00 90.44 390 PHE A O 1
ATOM 3069 N N . THR A 1 391 ? -7.894 5.264 2.104 1.00 88.69 391 THR A N 1
ATOM 3070 C CA . THR A 1 391 ? -7.084 5.890 3.152 1.00 88.69 391 THR A CA 1
ATOM 3071 C C . THR A 1 391 ? -7.908 6.851 4.011 1.00 88.69 391 THR A C 1
ATOM 3073 O O . THR A 1 391 ? -7.791 6.837 5.236 1.00 88.69 391 THR A O 1
ATOM 3076 N N . LEU A 1 392 ? -8.805 7.636 3.404 1.00 90.06 392 LEU A N 1
ATOM 3077 C CA . LEU A 1 392 ? -9.720 8.523 4.127 1.00 90.06 392 LEU A CA 1
ATOM 3078 C C . LEU A 1 392 ? -10.699 7.745 5.020 1.00 90.06 392 LEU A C 1
ATOM 3080 O O . LEU A 1 392 ? -10.823 8.054 6.210 1.00 90.06 392 LEU A O 1
ATOM 3084 N N . LYS A 1 393 ? -11.366 6.718 4.477 1.00 89.94 393 LYS A N 1
ATOM 3085 C CA . LYS A 1 393 ? -12.307 5.885 5.244 1.00 89.94 393 LYS A CA 1
ATOM 3086 C C . LYS A 1 393 ? -11.606 5.147 6.382 1.00 89.94 393 LYS A C 1
ATOM 3088 O O . LYS A 1 393 ? -12.125 5.089 7.502 1.00 89.94 393 LYS A O 1
ATOM 3093 N N . LEU A 1 394 ? -10.405 4.630 6.122 1.00 88.88 394 LEU A N 1
ATOM 3094 C CA . LEU A 1 394 ? -9.543 4.003 7.119 1.00 88.88 394 LEU A CA 1
ATOM 3095 C C . LEU A 1 394 ? -9.183 4.992 8.236 1.00 88.88 394 LEU A C 1
ATOM 3097 O O . LEU A 1 394 ? -9.349 4.666 9.410 1.00 88.88 394 LEU A O 1
ATOM 3101 N N . PHE A 1 395 ? -8.768 6.213 7.892 1.00 89.06 395 PHE A N 1
ATOM 3102 C CA . PHE A 1 395 ? -8.464 7.264 8.863 1.00 89.06 395 PHE A CA 1
ATOM 3103 C C . PHE A 1 395 ? -9.669 7.611 9.748 1.00 89.06 395 PHE A C 1
ATOM 3105 O O . PHE A 1 395 ? -9.568 7.528 10.972 1.00 89.06 395 PHE A O 1
ATOM 3112 N N . ARG A 1 396 ? -10.825 7.939 9.153 1.00 87.06 396 ARG A N 1
ATOM 3113 C CA . ARG A 1 396 ? -12.049 8.318 9.890 1.00 87.06 396 ARG A CA 1
ATOM 3114 C C . ARG A 1 396 ? -12.483 7.228 10.861 1.00 87.06 396 ARG A C 1
ATOM 3116 O O . ARG A 1 396 ? -12.837 7.491 12.009 1.00 87.06 396 ARG A O 1
ATOM 3123 N N . THR A 1 397 ? -12.390 5.989 10.402 1.00 83.88 397 THR A N 1
ATOM 3124 C CA . THR A 1 397 ? -12.657 4.805 11.202 1.00 83.88 397 THR A CA 1
ATOM 3125 C C . THR A 1 397 ? -11.728 4.717 12.408 1.00 83.88 397 THR A C 1
ATOM 3127 O O . THR A 1 397 ? -12.198 4.539 13.532 1.00 83.88 397 THR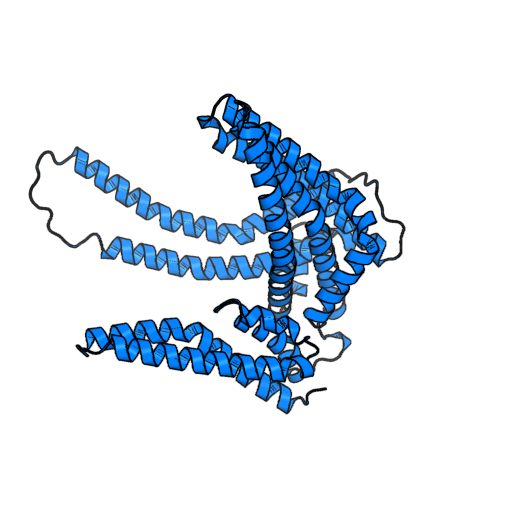 A O 1
ATOM 3130 N N . PHE A 1 398 ? -10.413 4.822 12.191 1.00 83.38 398 PHE A N 1
ATOM 3131 C CA . PHE A 1 398 ? -9.426 4.750 13.266 1.00 83.38 398 PHE A CA 1
ATOM 3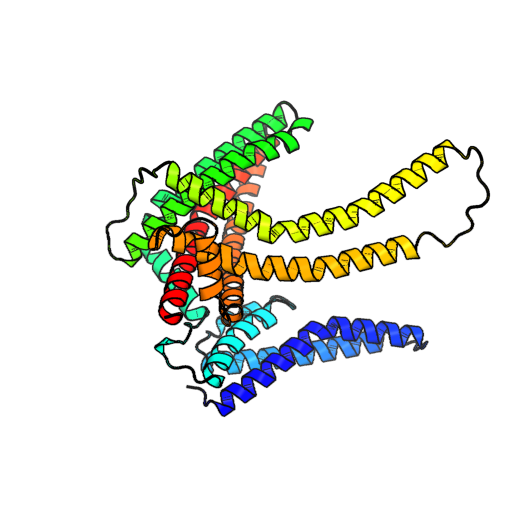132 C C . PHE A 1 398 ? -9.604 5.886 14.268 1.00 83.38 398 PHE A C 1
ATOM 3134 O O . PHE A 1 398 ? -9.533 5.619 15.467 1.00 83.38 398 PHE A O 1
ATOM 3141 N N . ARG A 1 399 ? -9.909 7.098 13.791 1.00 84.88 399 ARG A N 1
ATOM 3142 C CA . ARG A 1 399 ? -10.171 8.261 14.637 1.00 84.88 399 ARG A CA 1
ATOM 3143 C C . ARG A 1 399 ? -11.393 8.054 15.531 1.00 84.88 399 ARG A C 1
ATOM 3145 O O . ARG A 1 399 ? -11.250 8.104 16.749 1.00 84.88 399 ARG A O 1
ATOM 3152 N N . ARG A 1 400 ? -12.547 7.698 14.951 1.00 82.75 400 ARG A N 1
ATOM 3153 C CA . ARG A 1 400 ? -13.811 7.455 15.682 1.00 82.75 400 ARG A CA 1
ATOM 3154 C C . ARG A 1 400 ? -13.679 6.433 16.811 1.00 82.75 400 ARG A C 1
ATOM 3156 O O . ARG A 1 400 ? -14.400 6.490 17.792 1.00 82.75 400 ARG A O 1
ATOM 3163 N N . THR A 1 401 ? -12.804 5.457 16.624 1.00 75.62 401 THR A N 1
ATOM 3164 C CA . THR A 1 401 ? -12.627 4.314 17.529 1.00 75.62 401 THR A CA 1
ATOM 3165 C C . THR A 1 401 ? -11.401 4.464 18.441 1.00 75.62 401 THR A C 1
ATOM 3167 O O . THR A 1 401 ? -11.085 3.542 19.194 1.00 75.62 401 THR A O 1
ATOM 3170 N N . SER A 1 402 ? -10.648 5.564 18.297 1.00 69.25 402 SER A N 1
ATOM 3171 C CA . SER A 1 402 ? -9.507 5.923 19.155 1.00 69.25 402 SER A CA 1
ATOM 3172 C C . SER A 1 402 ? -9.891 6.834 20.321 1.00 69.25 402 SER A C 1
ATOM 3174 O O . SER A 1 402 ? -9.154 6.876 21.304 1.00 69.25 402 SER A O 1
ATOM 3176 N N . GLU A 1 403 ? -11.022 7.526 20.191 1.00 59.09 403 GLU A N 1
ATOM 3177 C CA . GLU A 1 403 ? -11.743 8.231 21.258 1.00 59.09 403 GLU A CA 1
ATOM 3178 C C . GLU A 1 403 ? -12.569 7.215 22.069 1.00 59.09 403 GLU A C 1
ATOM 3180 O O . GLU A 1 403 ? -12.582 7.321 23.317 1.00 59.09 403 GLU A O 1
#

Foldseek 3Di:
DQALVRLVVLLVVLVVLLVCLLCLVVVLVVVLVVCVVVVPPPSVVSSVVSVVVSVVSLVVSLVSLQVQCVVQVHPSVLQVLSVVPSPSSNLSSLLRSLSSVCSNVVDPPLQRFDRLVVLLVVLVVLCVVCVVVLLLLLLVLLVLLLVVLLQLLVCCVPPVVCSVVSNVVSVVVSVLSVLVSLLLLLQQLVCVVVVHDGDSDDPPPVVLSVQVVVLVVVLCCQLCVLVVVLVVQLVVVVVVVVVVVVVVVVVDPDDDDPPDDPPPCVNVVSVVVSVVSNVVSNVSSLQSCLQSVLAQSLCCNPVVDTDPRSSVVSCLLCVVPSSVSSSSVVVSCCVLVVVLVVLVVVLVVVLVVVLVVCVVDPSSPSVSSSSNSSSVSVSSSNRSSSVSSSSNSSNVSSVSSSD

Sequence (403 aa):
MIDKNQAKSKFRLILSLLIIGFFWPIIGLVLGLAADLAGLGNTGIIVLALTFTWLGLFVWLFIELWKGASGVGVTPWASLWVFFPIIGPFLVGMLILEPLKYAADDKPENKRLPYTWSLIKDTWLTYVDNFKTSLKVSHWFVYLFTALGALTGLTSYFKPDWVPLAAGILMIPVVIGSLWISLMLLKQQIALENKETPILDIKTNNRDLWSYLLIVLLTTLIAAGPLFLSVIMIMIPIFAGSWSDVITMMQMGDIDSFSSLVPSLGTAALSLVGLVLMFPAWLWLIYKSTIWNNLTMPLFVTEKIKGYNALKTCETMARHRWWGLFWKNQMSGLIFGGYALMISLGMNVAGVILGMMLKSFNQGPAIAELLGNALNGVVQMITMPLLIMFTLKLFRTFRRTSE

Secondary structure (DSSP, 8-state):
---HHHHHHHHHHHHHHHHHHHHHHHHHHHHHHHHHHTT-TTHHHHHHHHHHHHHHHHHHHHHHHHHHHGGGT--GGGGGGGGSTTHHHHHHHHHHHHHHHHHHHT--GGGPPPPHHHHHHHHHHHHHHTHHHHHHHHTHHHHHHHHHHHHHHHHHHH-GGGHHHHHHHHHHHHHHHHHHHHHHHHHHHHHHHTTPPP-------HHHHHHHHHHHHHHHHHHHHHHHHHHHHHHHHHHHHHHHHHHHHHH----------SSHHHHHHHHHHHHHHHHHHHHHHHHHHHHHHHHHHHHHHHH---HHHHHHHHHHHHTTTHHHHHHHHHHHHHHHHHHHHHHHHHHHHHHHHHHHHHTTSTTHHHHHHHHHHHHHHHHHHHHHHHHHHHHHHHHHHHHHTT-

Radius of gyration: 26.11 Å; chains: 1; bounding box: 77×70×62 Å

pLDDT: mean 70.62, std 12.61, range [35.34, 90.44]